Protein AF-0000000074579787 (afdb_homodimer)

Organism: Dichelobacter nodosus (strain VCS1703A) (NCBI:txid246195)

InterPro domains:
  IPR011697 Peptidase C26 [PF07722] (4-218)
  IPR029062 Class I glutamine amidotransferase-like [G3DSA:3.40.50.880] (1-241)
  IPR029062 Class I glutamine amidotransferase-like [SSF52317] (3-239)
  IPR044668 Peptidase C26, gamma-glutamyl-gamma-aminobutyrate hydrolase PuuD-like [PTHR43235] (3-220)

Structure (mmCIF, N/CA/C/O backbone):
data_AF-0000000074579787-model_v1
#
loop_
_entity.id
_entity.type
_entity.pdbx_description
1 polymer 'Glutamine amidotransferase'
#
loop_
_atom_site.group_PDB
_atom_site.id
_atom_site.type_symbol
_atom_site.label_atom_id
_atom_site.label_alt_id
_atom_site.label_comp_id
_atom_site.label_asym_id
_atom_site.label_entity_id
_atom_site.label_seq_id
_atom_site.pdbx_PDB_ins_code
_atom_site.Cartn_x
_atom_site.Cartn_y
_atom_site.Cartn_z
_atom_site.occupancy
_atom_site.B_iso_or_equiv
_atom_site.auth_seq_id
_atom_site.auth_comp_id
_atom_site.auth_asym_id
_atom_site.auth_atom_id
_atom_site.pdbx_PDB_model_num
ATOM 1 N N . MET A 1 1 ? 22.797 -11.172 8.07 1 62.69 1 MET A N 1
ATOM 2 C CA . MET A 1 1 ? 22.406 -11.094 6.664 1 62.69 1 MET A CA 1
ATOM 3 C C . MET A 1 1 ? 21.219 -10.148 6.488 1 62.69 1 MET A C 1
ATOM 5 O O . MET A 1 1 ? 20.391 -10.016 7.391 1 62.69 1 MET A O 1
ATOM 9 N N . THR A 1 2 ? 21.156 -9.242 5.43 1 85.19 2 THR A N 1
ATOM 10 C CA . THR A 1 2 ? 20.109 -8.25 5.223 1 85.19 2 THR A CA 1
ATOM 11 C C . THR A 1 2 ? 18.797 -8.922 4.805 1 85.19 2 THR A C 1
ATOM 13 O O . THR A 1 2 ? 18.812 -9.969 4.148 1 85.19 2 THR A O 1
ATOM 16 N N . GLN A 1 3 ? 17.703 -8.586 5.414 1 94.12 3 GLN A N 1
ATOM 17 C CA . GLN A 1 3 ? 16.406 -9.094 4.988 1 94.12 3 GLN A CA 1
ATOM 18 C C . GLN A 1 3 ? 16.047 -8.594 3.59 1 94.12 3 GLN A C 1
ATOM 20 O O . GLN A 1 3 ? 16.234 -7.418 3.281 1 94.12 3 GLN A O 1
ATOM 25 N N . PRO A 1 4 ? 15.656 -9.547 2.721 1 97.62 4 PRO A N 1
ATOM 26 C CA . PRO A 1 4 ? 15.344 -9.156 1.344 1 97.62 4 PRO A CA 1
ATOM 27 C C . PRO A 1 4 ? 14.164 -8.188 1.258 1 97.62 4 PRO A C 1
ATOM 29 O O . PRO A 1 4 ? 13.188 -8.344 1.991 1 97.62 4 PRO A O 1
ATOM 32 N N . LEU A 1 5 ? 14.289 -7.203 0.453 1 98.38 5 LEU A N 1
ATOM 33 C CA . LEU A 1 5 ? 13.227 -6.238 0.18 1 98.38 5 LEU A CA 1
ATOM 34 C C . LEU A 1 5 ? 12.297 -6.746 -0.92 1 98.38 5 LEU A C 1
ATOM 36 O O . LEU A 1 5 ? 12.727 -6.918 -2.064 1 98.38 5 LEU A O 1
ATOM 40 N N . ILE A 1 6 ? 11.031 -6.984 -0.596 1 98.81 6 ILE A N 1
ATOM 41 C CA . ILE A 1 6 ? 10.086 -7.57 -1.539 1 98.81 6 ILE A CA 1
ATOM 42 C C . ILE A 1 6 ? 9.031 -6.535 -1.917 1 98.81 6 ILE A C 1
ATOM 44 O O . ILE A 1 6 ? 8.32 -6.016 -1.051 1 98.81 6 ILE A O 1
ATOM 48 N N . GLY A 1 7 ? 8.922 -6.18 -3.197 1 98.94 7 GLY A N 1
ATOM 49 C CA . GLY A 1 7 ? 7.84 -5.348 -3.693 1 98.94 7 GLY A CA 1
ATOM 50 C C . GLY A 1 7 ? 6.555 -6.121 -3.934 1 98.94 7 GLY A C 1
ATOM 51 O O . GLY A 1 7 ? 6.555 -7.121 -4.652 1 98.94 7 GLY A O 1
ATOM 52 N N . ILE A 1 8 ? 5.496 -5.73 -3.293 1 98.94 8 ILE A N 1
ATOM 53 C CA . ILE A 1 8 ? 4.18 -6.336 -3.449 1 98.94 8 ILE A CA 1
ATOM 54 C C . ILE A 1 8 ? 3.262 -5.383 -4.215 1 98.94 8 ILE A C 1
ATOM 56 O O . ILE A 1 8 ? 3.047 -4.246 -3.791 1 98.94 8 ILE A O 1
ATOM 60 N N . ILE A 1 9 ? 2.693 -5.82 -5.297 1 98.94 9 ILE A N 1
ATOM 61 C CA . ILE A 1 9 ? 1.867 -4.961 -6.137 1 98.94 9 ILE A CA 1
ATOM 62 C C . ILE A 1 9 ? 0.538 -4.68 -5.438 1 98.94 9 ILE A C 1
ATOM 64 O O . ILE A 1 9 ? -0.028 -5.562 -4.789 1 98.94 9 ILE A O 1
ATOM 68 N N . CYS A 1 10 ? 0.01 -3.455 -5.617 1 98.81 10 CYS A N 1
ATOM 69 C CA . CYS A 1 10 ? -1.278 -3.064 -5.059 1 98.81 10 CYS A CA 1
ATOM 70 C C . CYS A 1 10 ? -2.393 -3.234 -6.082 1 98.81 10 CYS A C 1
ATOM 72 O O . CYS A 1 10 ? -2.137 -3.25 -7.289 1 98.81 10 CYS A O 1
ATOM 74 N N . CYS A 1 11 ? -3.576 -3.377 -5.551 1 98.25 11 CYS A N 1
ATOM 75 C CA . CYS A 1 11 ? -4.797 -3.221 -6.336 1 98.25 11 CYS A CA 1
ATOM 76 C C . CYS A 1 11 ? -5.43 -1.854 -6.094 1 98.25 11 CYS A C 1
ATOM 78 O O . CYS A 1 11 ? -5.25 -1.264 -5.027 1 98.25 11 CYS A O 1
ATOM 80 N N . HIS A 1 12 ? -6.066 -1.39 -7.102 1 98.06 12 HIS A N 1
ATOM 81 C CA . HIS A 1 12 ? -6.852 -0.172 -6.957 1 98.06 12 HIS A CA 1
ATOM 82 C C . HIS A 1 12 ? -8.312 -0.493 -6.645 1 98.06 12 HIS A C 1
ATOM 84 O O . HIS A 1 12 ? -8.945 -1.263 -7.367 1 98.06 12 HIS A O 1
ATOM 90 N N . LYS A 1 13 ? -8.805 0.043 -5.559 1 96.5 13 LYS A N 1
ATOM 91 C CA . LYS A 1 13 ? -10.195 -0.152 -5.152 1 96.5 13 LYS A CA 1
ATOM 92 C C . LYS A 1 13 ? -10.836 1.166 -4.727 1 96.5 13 LYS A C 1
ATOM 94 O O . LYS A 1 13 ? -10.141 2.176 -4.578 1 96.5 13 LYS A O 1
ATOM 99 N N . THR A 1 14 ? -12.102 1.177 -4.707 1 93.75 14 THR A N 1
ATOM 100 C CA . THR A 1 14 ? -12.844 2.27 -4.09 1 93.75 14 THR A CA 1
ATOM 101 C C . THR A 1 14 ? -13.32 1.883 -2.691 1 93.75 14 THR A C 1
ATOM 103 O O . THR A 1 14 ? -13.906 0.817 -2.502 1 93.75 14 THR A O 1
ATOM 106 N N . LEU A 1 15 ? -12.977 2.682 -1.745 1 90.62 15 LEU A N 1
ATOM 107 C CA . LEU A 1 15 ? -13.414 2.52 -0.363 1 90.62 15 LEU A CA 1
ATOM 108 C C . LEU A 1 15 ? -14.039 3.809 0.166 1 90.62 15 LEU A C 1
ATOM 110 O O . LEU A 1 15 ? -13.359 4.836 0.261 1 90.62 15 LEU A O 1
ATOM 114 N N . ALA A 1 16 ? -15.305 3.838 0.623 1 86.56 16 ALA A N 1
ATOM 115 C CA . ALA A 1 16 ? -16.031 4.992 1.148 1 86.56 16 ALA A CA 1
ATOM 116 C C . ALA A 1 16 ? -15.859 6.207 0.243 1 86.56 16 ALA A C 1
ATOM 118 O O . ALA A 1 16 ? -15.516 7.297 0.712 1 86.56 16 ALA A O 1
ATOM 119 N N . ASN A 1 17 ? -15.852 6.055 -1.062 1 88.44 17 ASN A N 1
ATOM 120 C CA . ASN A 1 17 ? -15.805 7.102 -2.08 1 88.44 17 ASN A CA 1
ATOM 121 C C . ASN A 1 17 ? -14.375 7.531 -2.375 1 88.44 17 ASN A C 1
ATOM 123 O O . ASN A 1 17 ? -14.148 8.477 -3.139 1 88.44 17 ASN A O 1
ATOM 127 N N . TYR A 1 18 ? -13.43 6.879 -1.714 1 93.19 18 TYR A N 1
ATOM 128 C CA . TYR A 1 18 ? -12.023 7.176 -1.965 1 93.19 18 TYR A CA 1
ATOM 129 C C . TYR A 1 18 ? -11.391 6.109 -2.852 1 93.19 18 TYR A C 1
ATOM 131 O O . TYR A 1 18 ? -11.641 4.914 -2.672 1 93.19 18 TYR A O 1
ATOM 139 N N . GLY A 1 19 ? -10.695 6.566 -3.895 1 96.75 19 GLY A N 1
ATOM 140 C CA . GLY A 1 19 ? -9.766 5.641 -4.527 1 96.75 19 GLY A CA 1
ATOM 141 C C . GLY A 1 19 ? -8.602 5.262 -3.639 1 96.75 19 GLY A C 1
ATOM 142 O O . GLY A 1 19 ? -8.023 6.117 -2.967 1 96.75 19 GLY A O 1
ATOM 143 N N . ILE A 1 20 ? -8.297 3.934 -3.555 1 98.19 20 ILE A N 1
ATOM 144 C CA . ILE A 1 20 ? -7.211 3.482 -2.691 1 98.19 20 ILE A CA 1
ATOM 145 C C . ILE A 1 20 ? -6.32 2.504 -3.451 1 98.19 20 ILE A C 1
ATOM 147 O O . ILE A 1 20 ? -6.742 1.915 -4.449 1 98.19 20 ILE A O 1
ATOM 151 N N . GLN A 1 21 ? -5.105 2.465 -3.053 1 98.81 21 GLN A N 1
ATOM 152 C CA . GLN A 1 21 ? -4.188 1.371 -3.359 1 98.81 21 GLN A CA 1
ATOM 153 C C . GLN A 1 21 ? -4.047 0.426 -2.17 1 98.81 21 GLN A C 1
ATOM 155 O O . GLN A 1 21 ? -3.807 0.868 -1.043 1 98.81 21 GLN A O 1
ATOM 160 N N . GLU A 1 22 ? -4.219 -0.93 -2.438 1 98.62 22 GLU A N 1
ATOM 161 C CA . GLU A 1 22 ? -4.238 -1.807 -1.271 1 98.62 22 GLU A CA 1
ATOM 162 C C . GLU A 1 22 ? -3.678 -3.186 -1.605 1 98.62 22 GLU A C 1
ATOM 164 O O . GLU A 1 22 ? -3.584 -3.555 -2.777 1 98.62 22 GLU A O 1
ATOM 169 N N . ALA A 1 23 ? -3.211 -3.869 -0.619 1 98.75 23 ALA A N 1
ATOM 170 C CA . ALA A 1 23 ? -2.902 -5.297 -0.636 1 98.75 23 ALA A CA 1
ATOM 171 C C . ALA A 1 23 ? -3.467 -5.996 0.597 1 98.75 23 ALA A C 1
ATOM 173 O O . ALA A 1 23 ? -3.49 -5.418 1.688 1 98.75 23 ALA A O 1
ATOM 174 N N . HIS A 1 24 ? -3.906 -7.254 0.415 1 98.12 24 HIS A N 1
ATOM 175 C CA . HIS A 1 24 ? -4.441 -8.023 1.534 1 98.12 24 HIS A CA 1
ATOM 176 C C . HIS A 1 24 ? -3.344 -8.383 2.529 1 98.12 24 HIS A C 1
ATOM 178 O O . HIS A 1 24 ? -2.215 -8.688 2.133 1 98.12 24 HIS A O 1
ATOM 184 N N . ASP A 1 25 ? -3.723 -8.406 3.812 1 98.12 25 ASP A N 1
ATOM 185 C CA . ASP A 1 25 ? -2.799 -8.766 4.887 1 98.12 25 ASP A CA 1
ATOM 186 C C . ASP A 1 25 ? -2.156 -10.125 4.629 1 98.12 25 ASP A C 1
ATOM 188 O O . ASP A 1 25 ? -0.999 -10.352 4.984 1 98.12 25 ASP A O 1
ATOM 192 N N . SER A 1 26 ? -2.91 -11 4.012 1 97.25 26 SER A N 1
ATOM 193 C CA . SER A 1 26 ? -2.43 -12.367 3.84 1 97.25 26 SER A CA 1
ATOM 194 C C . SER A 1 26 ? -1.156 -12.406 3.002 1 97.25 26 SER A C 1
ATOM 196 O O . SER A 1 26 ? -0.224 -13.148 3.311 1 97.25 26 SER A O 1
ATOM 198 N N . TYR A 1 27 ? -1.044 -11.586 1.958 1 98.44 27 TYR A N 1
ATOM 199 C CA . TYR A 1 27 ? 0.155 -11.523 1.13 1 98.44 27 TYR A CA 1
ATOM 200 C C . TYR A 1 27 ? 1.331 -10.953 1.914 1 98.44 27 TYR A C 1
ATOM 202 O O . TYR A 1 27 ? 2.445 -11.477 1.842 1 98.44 27 TYR A O 1
ATOM 210 N N . ILE A 1 28 ? 1.053 -9.875 2.611 1 98.75 28 ILE A N 1
ATOM 211 C CA . ILE A 1 28 ? 2.088 -9.164 3.348 1 98.75 28 ILE A CA 1
ATOM 212 C C . ILE A 1 28 ? 2.623 -10.047 4.473 1 98.75 28 ILE A C 1
ATOM 214 O O . ILE A 1 28 ? 3.836 -10.156 4.664 1 98.75 28 ILE A O 1
ATOM 218 N N . ASN A 1 29 ? 1.71 -10.703 5.18 1 97.94 29 ASN A N 1
ATOM 219 C CA . ASN A 1 29 ? 2.096 -11.609 6.254 1 97.94 29 ASN A CA 1
ATOM 220 C C . ASN A 1 29 ? 2.975 -12.75 5.738 1 97.94 29 ASN A C 1
ATOM 222 O O . ASN A 1 29 ? 3.941 -13.141 6.395 1 97.94 29 ASN A O 1
ATOM 226 N N . ALA A 1 30 ? 2.609 -13.297 4.602 1 98 30 ALA A N 1
ATOM 227 C CA . ALA A 1 30 ? 3.375 -14.398 4.031 1 98 30 ALA A CA 1
ATOM 228 C C . ALA A 1 30 ? 4.82 -13.984 3.771 1 98 30 ALA A C 1
ATOM 230 O O . ALA A 1 30 ? 5.75 -14.766 4.012 1 98 30 ALA A O 1
ATOM 231 N N . ILE A 1 31 ? 5.066 -12.734 3.297 1 98.19 31 ILE A N 1
ATOM 232 C CA . ILE A 1 31 ? 6.406 -12.234 3.002 1 98.19 31 ILE A CA 1
ATOM 233 C C . ILE A 1 31 ? 7.184 -12.047 4.301 1 98.19 31 ILE A C 1
ATOM 235 O O . ILE A 1 31 ? 8.352 -12.438 4.398 1 98.19 31 ILE A O 1
ATOM 239 N N . VAL A 1 32 ? 6.492 -11.469 5.293 1 97.56 32 VAL A N 1
ATOM 240 C CA . VAL A 1 32 ? 7.145 -11.227 6.578 1 97.56 32 VAL A CA 1
ATOM 241 C C . VAL A 1 32 ? 7.516 -12.555 7.23 1 97.56 32 VAL A C 1
ATOM 243 O O . VAL A 1 32 ? 8.625 -12.711 7.746 1 97.56 32 VAL A O 1
ATOM 246 N N . GLU A 1 33 ? 6.602 -13.492 7.176 1 95.31 33 GLU A N 1
ATOM 247 C CA . GLU A 1 33 ? 6.828 -14.805 7.762 1 95.31 33 GLU A CA 1
ATOM 248 C C . GLU A 1 33 ? 7.996 -15.516 7.082 1 95.31 33 GLU A C 1
ATOM 250 O O . GLU A 1 33 ? 8.734 -16.266 7.727 1 95.31 33 GLU A O 1
ATOM 255 N N . ALA A 1 34 ? 8.18 -15.273 5.809 1 95.69 34 ALA A N 1
ATOM 256 C CA . ALA A 1 34 ? 9.266 -15.898 5.051 1 95.69 34 ALA A CA 1
ATOM 257 C C . ALA A 1 34 ? 10.586 -15.164 5.262 1 95.69 34 ALA A C 1
ATOM 259 O O . ALA A 1 34 ? 11.625 -15.594 4.762 1 95.69 34 ALA A O 1
ATOM 260 N N . GLY A 1 35 ? 10.555 -14.039 5.957 1 95.69 35 GLY A N 1
ATOM 261 C CA . GLY A 1 35 ? 11.773 -13.344 6.336 1 95.69 35 GLY A CA 1
ATOM 262 C C . GLY A 1 35 ? 12.062 -12.133 5.469 1 95.69 35 GLY A C 1
ATOM 263 O O . GLY A 1 35 ? 13.195 -11.641 5.445 1 95.69 35 GLY A O 1
ATOM 264 N N . GLY A 1 36 ? 11.07 -11.672 4.727 1 97.88 36 GLY A N 1
ATOM 265 C CA . GLY A 1 36 ? 11.281 -10.523 3.857 1 97.88 36 GLY A CA 1
ATOM 266 C C . GLY A 1 36 ? 10.758 -9.227 4.445 1 97.88 36 GLY A C 1
ATOM 267 O O . GLY A 1 36 ? 9.984 -9.242 5.41 1 97.88 36 GLY A O 1
ATOM 268 N N . ILE A 1 37 ? 11.234 -8.094 3.959 1 98.62 37 ILE A N 1
ATOM 269 C CA . ILE A 1 37 ? 10.703 -6.758 4.23 1 98.62 37 ILE A CA 1
ATOM 270 C C . ILE A 1 37 ? 9.734 -6.352 3.121 1 98.62 37 ILE A C 1
ATOM 272 O O . ILE A 1 37 ? 10.141 -6.164 1.972 1 98.62 37 ILE A O 1
ATOM 276 N N . PRO A 1 38 ? 8.461 -6.219 3.488 1 98.81 38 PRO A N 1
ATOM 277 C CA . PRO A 1 38 ? 7.48 -5.906 2.449 1 98.81 38 PRO A CA 1
ATOM 278 C C . PRO A 1 38 ? 7.332 -4.406 2.209 1 98.81 38 PRO A C 1
ATOM 280 O O . PRO A 1 38 ? 7.305 -3.625 3.162 1 98.81 38 PRO A O 1
ATOM 283 N N . ILE A 1 39 ? 7.277 -4.004 0.961 1 98.88 39 ILE A N 1
ATOM 284 C CA . ILE A 1 39 ? 6.773 -2.689 0.569 1 98.88 39 ILE A CA 1
ATOM 285 C C . ILE A 1 39 ? 5.688 -2.85 -0.494 1 98.88 39 ILE A C 1
ATOM 287 O O . ILE A 1 39 ? 5.715 -3.803 -1.276 1 98.88 39 ILE A O 1
ATOM 291 N N . LEU A 1 40 ? 4.738 -1.983 -0.454 1 98.94 40 LEU A N 1
ATOM 292 C CA . LEU A 1 40 ? 3.645 -2.059 -1.415 1 98.94 40 LEU A CA 1
ATOM 293 C C . LEU A 1 40 ? 3.867 -1.089 -2.57 1 98.94 40 LEU A C 1
ATOM 295 O O . LEU A 1 40 ? 4.305 0.045 -2.359 1 98.94 40 LEU A O 1
ATOM 299 N N . LEU A 1 41 ? 3.607 -1.529 -3.77 1 98.94 41 LEU A N 1
ATOM 300 C CA . LEU A 1 41 ? 3.857 -0.783 -5 1 98.94 41 LEU A CA 1
ATOM 301 C C . LEU A 1 41 ? 2.547 -0.304 -5.617 1 98.94 41 LEU A C 1
ATOM 303 O O . LEU A 1 41 ? 1.801 -1.098 -6.191 1 98.94 41 LEU A O 1
ATOM 307 N N . PRO A 1 42 ? 2.311 1.016 -5.559 1 98.94 42 PRO A N 1
ATOM 308 C CA . PRO A 1 42 ? 1.066 1.544 -6.121 1 98.94 42 PRO A CA 1
ATOM 309 C C . PRO A 1 42 ? 1.156 1.779 -7.629 1 98.94 42 PRO A C 1
ATOM 311 O O . PRO A 1 42 ? 2.252 1.959 -8.164 1 98.94 42 PRO A O 1
ATOM 314 N N . GLN A 1 43 ? -0.008 1.786 -8.25 1 98.69 43 GLN A N 1
ATOM 315 C CA . GLN A 1 43 ? -0.035 1.918 -9.703 1 98.69 43 GLN A CA 1
ATOM 316 C C . GLN A 1 43 ? 0.491 3.281 -10.141 1 98.69 43 GLN A C 1
ATOM 318 O O . GLN A 1 43 ? 0.862 3.467 -11.305 1 98.69 43 GLN A O 1
ATOM 323 N N . GLN A 1 44 ? 0.596 4.242 -9.266 1 98.62 44 GLN A N 1
ATOM 324 C CA . GLN A 1 44 ? 1.079 5.578 -9.594 1 98.62 44 GLN A CA 1
ATOM 325 C C . GLN A 1 44 ? 2.545 5.547 -10.016 1 98.62 44 GLN A C 1
ATOM 327 O O . GLN A 1 44 ? 3.043 6.496 -10.625 1 98.62 44 GLN A O 1
ATOM 332 N N . LEU A 1 45 ? 3.205 4.438 -9.695 1 98.62 45 LEU A N 1
ATOM 333 C CA . LEU A 1 45 ? 4.57 4.246 -10.18 1 98.62 45 LEU A CA 1
ATOM 334 C C . LEU A 1 45 ? 4.625 4.316 -11.703 1 98.62 45 LEU A C 1
ATOM 336 O O . LEU A 1 45 ? 5.668 4.633 -12.273 1 98.62 45 LEU A O 1
ATOM 340 N N . ASN A 1 46 ? 3.459 4.02 -12.367 1 98.31 46 ASN A N 1
ATOM 341 C CA . ASN A 1 46 ? 3.391 4.098 -13.82 1 98.31 46 ASN A CA 1
ATOM 342 C C . ASN A 1 46 ? 3.74 5.496 -14.32 1 98.31 46 ASN A C 1
ATOM 344 O O . ASN A 1 46 ? 4.156 5.66 -15.469 1 98.31 46 ASN A O 1
ATOM 348 N N . HIS A 1 47 ? 3.631 6.48 -13.438 1 97.31 47 HIS A N 1
ATOM 349 C CA . HIS A 1 47 ? 3.816 7.871 -13.836 1 97.31 47 HIS A CA 1
ATOM 350 C C . HIS A 1 47 ? 5.168 8.406 -13.375 1 97.31 47 HIS A C 1
ATOM 352 O O . HIS A 1 47 ? 5.457 9.594 -13.523 1 97.31 47 HIS A O 1
ATOM 358 N N . CYS A 1 48 ? 5.961 7.543 -12.789 1 96.44 48 CYS A N 1
ATOM 359 C CA . CYS A 1 48 ? 7.289 7.934 -12.328 1 96.44 48 CYS A CA 1
ATOM 360 C C . CYS A 1 48 ? 8.344 7.656 -13.398 1 96.44 48 CYS A C 1
ATOM 362 O O . CYS A 1 48 ? 8.547 6.504 -13.789 1 96.44 48 CYS A O 1
ATOM 364 N N . ALA A 1 49 ? 9.07 8.672 -13.758 1 92.69 49 ALA A N 1
ATOM 365 C CA . ALA A 1 49 ? 10.031 8.57 -14.859 1 92.69 49 ALA A CA 1
ATOM 366 C C . ALA A 1 49 ? 11.188 7.648 -14.484 1 92.69 49 ALA A C 1
ATOM 368 O O . ALA A 1 49 ? 11.727 6.945 -15.344 1 92.69 49 ALA A O 1
ATOM 369 N N . GLN A 1 50 ? 11.516 7.598 -13.234 1 94.81 50 GLN A N 1
ATOM 370 C CA . GLN A 1 50 ? 12.672 6.82 -12.805 1 94.81 50 GLN A CA 1
ATOM 371 C C . GLN A 1 50 ? 12.258 5.691 -11.867 1 94.81 50 GLN A C 1
ATOM 373 O O . GLN A 1 50 ? 12.961 5.398 -10.898 1 94.81 50 GLN A O 1
ATOM 378 N N . ARG A 1 51 ? 11.125 5.109 -12.156 1 92.94 51 ARG A N 1
ATOM 379 C CA . ARG A 1 51 ? 10.617 4.039 -11.305 1 92.94 51 ARG A CA 1
ATOM 380 C C . ARG A 1 51 ? 11.609 2.889 -11.211 1 92.94 51 ARG A C 1
ATOM 382 O O . ARG A 1 51 ? 11.68 2.199 -10.195 1 92.94 51 ARG A O 1
ATOM 389 N N . ASP A 1 52 ? 12.445 2.723 -12.234 1 95.25 52 ASP A N 1
ATOM 390 C CA . ASP A 1 52 ? 13.383 1.604 -12.273 1 95.25 52 ASP A CA 1
ATOM 391 C C . ASP A 1 52 ? 14.414 1.711 -11.156 1 95.25 52 ASP A C 1
ATOM 393 O O . ASP A 1 52 ? 15.008 0.708 -10.75 1 95.25 52 ASP A O 1
ATOM 397 N N . GLN A 1 53 ? 14.609 2.932 -10.672 1 95.94 53 GLN A N 1
ATOM 398 C CA . GLN A 1 53 ? 15.477 3.1 -9.516 1 95.94 53 GLN A CA 1
ATOM 399 C C . GLN A 1 53 ? 14.969 2.289 -8.328 1 95.94 53 GLN A C 1
ATOM 401 O O . GLN A 1 53 ? 15.758 1.706 -7.582 1 95.94 53 GLN A O 1
ATOM 406 N N . LEU A 1 54 ? 13.664 2.307 -8.227 1 97.81 54 LEU A N 1
ATOM 407 C CA . LEU A 1 54 ? 13.055 1.514 -7.168 1 97.81 54 LEU A CA 1
ATOM 408 C C . LEU A 1 54 ? 13.172 0.023 -7.469 1 97.81 54 LEU A C 1
ATOM 410 O O . LEU A 1 54 ? 13.508 -0.767 -6.582 1 97.81 54 LEU A O 1
ATOM 414 N N . PHE A 1 55 ? 12.938 -0.366 -8.727 1 98.12 55 PHE A N 1
ATOM 415 C CA . PHE A 1 55 ? 12.977 -1.773 -9.102 1 98.12 55 PHE A CA 1
ATOM 416 C C . PHE A 1 55 ? 14.367 -2.359 -8.852 1 98.12 55 PHE A C 1
ATOM 418 O O . PHE A 1 55 ? 14.492 -3.516 -8.445 1 98.12 55 PHE A O 1
ATOM 425 N N . ALA A 1 56 ? 15.352 -1.564 -9.031 1 97.69 56 ALA A N 1
ATOM 426 C CA . ALA A 1 56 ? 16.734 -1.997 -8.875 1 97.69 56 ALA A CA 1
ATOM 427 C C . ALA A 1 56 ? 17.062 -2.285 -7.41 1 97.69 56 ALA A C 1
ATOM 429 O O . ALA A 1 56 ? 18.031 -2.975 -7.105 1 97.69 56 ALA A O 1
ATOM 430 N N . GLN A 1 57 ? 16.25 -1.774 -6.543 1 97.25 57 GLN A N 1
ATOM 431 C CA . GLN A 1 57 ? 16.484 -1.964 -5.117 1 97.25 57 GLN A CA 1
ATOM 432 C C . GLN A 1 57 ? 15.773 -3.209 -4.602 1 97.25 57 GLN A C 1
ATOM 434 O O . GLN A 1 57 ? 16.047 -3.684 -3.5 1 97.25 57 GLN A O 1
ATOM 439 N N . LEU A 1 58 ? 14.883 -3.736 -5.344 1 98.25 58 LEU A N 1
ATOM 440 C CA . LEU A 1 58 ? 14.094 -4.883 -4.906 1 98.25 58 LEU A CA 1
ATOM 441 C C . LEU A 1 58 ? 14.898 -6.172 -5.027 1 98.25 58 LEU A C 1
ATOM 443 O O . LEU A 1 58 ? 15.664 -6.348 -5.977 1 98.25 58 LEU A O 1
ATOM 447 N N . ASP A 1 59 ? 14.664 -7.047 -4.082 1 98.56 59 ASP A N 1
ATOM 448 C CA . ASP A 1 59 ? 15.266 -8.375 -4.141 1 98.56 59 ASP A CA 1
ATOM 449 C C . ASP A 1 59 ? 14.297 -9.391 -4.75 1 98.56 59 ASP A C 1
ATOM 451 O O . ASP A 1 59 ? 14.711 -10.461 -5.199 1 98.56 59 ASP A O 1
ATOM 455 N N . GLY A 1 60 ? 13.047 -9.102 -4.773 1 98.81 60 GLY A N 1
ATOM 456 C CA . GLY A 1 60 ? 11.992 -9.922 -5.336 1 98.81 60 GLY A CA 1
ATOM 457 C C . GLY A 1 60 ? 10.68 -9.18 -5.504 1 98.81 60 GLY A C 1
ATOM 458 O O . GLY A 1 60 ? 10.508 -8.086 -4.973 1 98.81 60 GLY A O 1
ATOM 459 N N . ILE A 1 61 ? 9.773 -9.766 -6.266 1 98.94 61 ILE A N 1
ATOM 460 C CA . ILE A 1 61 ? 8.484 -9.164 -6.551 1 98.94 61 ILE A CA 1
ATOM 461 C C . ILE A 1 61 ? 7.367 -10.18 -6.297 1 98.94 61 ILE A C 1
ATOM 463 O O . ILE A 1 61 ? 7.508 -11.359 -6.629 1 98.94 61 ILE A O 1
ATOM 467 N N . LEU A 1 62 ? 6.359 -9.742 -5.68 1 98.94 62 LEU A N 1
ATOM 468 C CA . LEU A 1 62 ? 5.145 -10.539 -5.535 1 98.94 62 LEU A CA 1
ATOM 469 C C . LEU A 1 62 ? 3.975 -9.883 -6.262 1 98.94 62 LEU A C 1
ATOM 471 O O . LEU A 1 62 ? 3.582 -8.758 -5.93 1 98.94 62 LEU A O 1
ATOM 475 N N . LEU A 1 63 ? 3.447 -10.516 -7.301 1 98.94 63 LEU A N 1
ATOM 476 C CA . LEU A 1 63 ? 2.174 -10.133 -7.902 1 98.94 63 LEU A CA 1
ATOM 477 C C . LEU A 1 63 ? 1.015 -10.852 -7.219 1 98.94 63 LEU A C 1
ATOM 479 O O . LEU A 1 63 ? 0.92 -12.078 -7.273 1 98.94 63 LEU A O 1
ATOM 483 N N . THR A 1 64 ? 0.147 -10.117 -6.637 1 98.81 64 THR A N 1
ATOM 484 C CA . THR A 1 64 ? -0.93 -10.68 -5.828 1 98.81 64 THR A CA 1
ATOM 485 C C . THR A 1 64 ? -2.086 -11.133 -6.715 1 98.81 64 THR A C 1
ATOM 487 O O . THR A 1 64 ? -2.127 -10.812 -7.906 1 98.81 64 THR A O 1
ATOM 490 N N . GLY A 1 65 ? -2.986 -11.891 -6.066 1 97.94 65 GLY A N 1
ATOM 491 C CA . GLY A 1 65 ? -4.305 -12.039 -6.66 1 97.94 65 GLY A CA 1
ATOM 492 C C . GLY A 1 65 ? -5.141 -10.773 -6.586 1 97.94 65 GLY A C 1
ATOM 493 O O . GLY A 1 65 ? -4.688 -9.75 -6.07 1 97.94 65 GLY A O 1
ATOM 494 N N . SER A 1 66 ? -6.262 -10.836 -7.18 1 96.38 66 SER A N 1
ATOM 495 C CA . SER A 1 66 ? -7.168 -9.695 -7.172 1 96.38 66 SER A CA 1
ATOM 496 C C . SER A 1 66 ? -8.586 -10.109 -7.566 1 96.38 66 SER A C 1
ATOM 498 O O . SER A 1 66 ? -8.773 -11.117 -8.242 1 96.38 66 SER A O 1
ATOM 500 N N . ALA A 1 67 ? -9.508 -9.32 -7.074 1 92.5 67 ALA A N 1
ATOM 501 C CA . ALA A 1 67 ? -10.875 -9.484 -7.543 1 92.5 67 ALA A CA 1
ATOM 502 C C . ALA A 1 67 ? -11.039 -8.945 -8.961 1 92.5 67 ALA A C 1
ATOM 504 O O . ALA A 1 67 ? -11.961 -9.344 -9.68 1 92.5 67 ALA A O 1
ATOM 505 N N . SER A 1 68 ? -10.164 -8.039 -9.336 1 95.25 68 SER A N 1
ATOM 506 C CA . SER A 1 68 ? -10.188 -7.555 -10.711 1 95.25 68 SER A CA 1
ATOM 507 C C . SER A 1 68 ? -9.57 -8.57 -11.664 1 95.25 68 SER A C 1
ATOM 509 O O . SER A 1 68 ? -8.883 -9.5 -11.227 1 95.25 68 SER A O 1
ATOM 511 N N . ASN A 1 69 ? -9.867 -8.398 -12.914 1 96.31 69 ASN A N 1
ATOM 512 C CA . ASN A 1 69 ? -9.352 -9.289 -13.945 1 96.31 69 ASN A CA 1
ATOM 513 C C . ASN A 1 69 ? -8.445 -8.547 -14.93 1 96.31 69 ASN A C 1
ATOM 515 O O . ASN A 1 69 ? -8.531 -7.328 -15.055 1 96.31 69 ASN A O 1
ATOM 519 N N . VAL A 1 70 ? -7.57 -9.312 -15.57 1 97.56 70 VAL A N 1
ATOM 520 C CA . VAL A 1 70 ? -6.746 -8.758 -16.641 1 97.56 70 VAL A CA 1
ATOM 521 C C . VAL A 1 70 ? -7.633 -8.289 -17.781 1 97.56 70 VAL A C 1
ATOM 523 O O . VAL A 1 70 ? -8.547 -9.008 -18.203 1 97.56 70 VAL A O 1
ATOM 526 N N . SER A 1 71 ? -7.379 -7.066 -18.297 1 96.69 71 SER A N 1
ATOM 527 C CA . SER A 1 71 ? -8.172 -6.535 -19.406 1 96.69 71 SER A CA 1
ATOM 528 C C . SER A 1 71 ? -8.016 -7.391 -20.656 1 96.69 71 SER A C 1
ATOM 530 O O . SER A 1 71 ? -6.895 -7.727 -21.047 1 96.69 71 SER A O 1
ATOM 532 N N . PRO A 1 72 ? -9.133 -7.703 -21.281 1 96.38 72 PRO A N 1
ATOM 533 C CA . PRO A 1 72 ? -9.07 -8.516 -22.5 1 96.38 72 PRO A CA 1
ATOM 534 C C . PRO A 1 72 ? -8.227 -7.867 -23.594 1 96.38 72 PRO A C 1
ATOM 536 O O . PRO A 1 72 ? -7.672 -8.57 -24.453 1 96.38 72 PRO A O 1
ATOM 539 N N . PHE A 1 73 ? -8.086 -6.609 -23.5 1 94.44 73 PHE A N 1
ATOM 540 C CA . PHE A 1 73 ? -7.281 -5.863 -24.453 1 94.44 73 PHE A CA 1
ATOM 541 C C . PHE A 1 73 ? -5.863 -6.426 -24.531 1 94.44 73 PHE A C 1
ATOM 543 O O . PHE A 1 73 ? -5.281 -6.52 -25.609 1 94.44 73 PHE A O 1
ATOM 550 N N . HIS A 1 74 ? -5.34 -6.879 -23.469 1 96.38 74 HIS A N 1
ATOM 551 C CA . HIS A 1 74 ? -3.941 -7.273 -23.359 1 96.38 74 HIS A CA 1
ATOM 552 C C . HIS A 1 74 ? -3.703 -8.641 -24 1 96.38 74 HIS A C 1
ATOM 554 O O . HIS A 1 74 ? -2.557 -9.023 -24.25 1 96.38 74 HIS A O 1
ATOM 560 N N . TYR A 1 75 ? -4.742 -9.359 -24.25 1 96.06 75 TYR A N 1
ATOM 561 C CA . TYR A 1 75 ? -4.562 -10.656 -24.891 1 96.06 75 TYR A CA 1
ATOM 562 C C . TYR A 1 75 ? -5.496 -10.812 -26.094 1 96.06 75 TYR A C 1
ATOM 564 O O . TYR A 1 75 ? -5.945 -11.914 -26.391 1 96.06 75 TYR A O 1
ATOM 572 N N . HIS A 1 76 ? -5.934 -9.625 -26.656 1 95.06 76 HIS A N 1
ATOM 573 C CA . HIS A 1 76 ? -6.621 -9.484 -27.938 1 95.06 76 HIS A CA 1
ATOM 574 C C . HIS A 1 76 ? -7.973 -10.188 -27.906 1 95.06 76 HIS A C 1
ATOM 576 O O . HIS A 1 76 ? -8.336 -10.883 -28.859 1 95.06 76 HIS A O 1
ATOM 582 N N . ALA A 1 77 ? -8.586 -10.109 -26.828 1 93.94 77 ALA A N 1
ATOM 583 C CA . ALA A 1 77 ? -9.945 -10.617 -26.703 1 93.94 77 ALA A CA 1
ATOM 584 C C . ALA A 1 77 ? -10.961 -9.469 -26.719 1 93.94 77 ALA A C 1
ATOM 586 O O . ALA A 1 77 ? -10.586 -8.305 -26.562 1 93.94 77 ALA A O 1
ATOM 587 N N . THR A 1 78 ? -12.242 -9.797 -26.891 1 92.25 78 THR A N 1
ATOM 588 C CA . THR A 1 78 ? -13.211 -8.734 -27.125 1 92.25 78 THR A CA 1
ATOM 589 C C . THR A 1 78 ? -14.312 -8.766 -26.062 1 92.25 78 THR A C 1
ATOM 591 O O . THR A 1 78 ? -15.211 -7.918 -26.062 1 92.25 78 THR A O 1
ATOM 594 N N . HIS A 1 79 ? -14.219 -9.719 -25.188 1 91.94 79 HIS A N 1
ATOM 595 C CA . HIS A 1 79 ? -15.273 -9.797 -24.188 1 91.94 79 HIS A CA 1
ATOM 596 C C . HIS A 1 79 ? -15.203 -8.609 -23.234 1 91.94 79 HIS A C 1
ATOM 598 O O . HIS A 1 79 ? -14.156 -7.965 -23.109 1 91.94 79 HIS A O 1
ATOM 604 N N . ALA A 1 80 ? -16.297 -8.344 -22.609 1 89.69 80 ALA A N 1
ATOM 605 C CA . ALA A 1 80 ? -16.359 -7.273 -21.609 1 89.69 80 ALA A CA 1
ATOM 606 C C . ALA A 1 80 ? -15.828 -7.742 -20.266 1 89.69 80 ALA A C 1
ATOM 608 O O . ALA A 1 80 ? -16.062 -8.883 -19.859 1 89.69 80 ALA A O 1
ATOM 609 N N . GLU A 1 81 ? -15.062 -6.938 -19.594 1 91.19 81 GLU A N 1
ATOM 610 C CA . GLU A 1 81 ? -14.57 -7.191 -18.25 1 91.19 81 GLU A CA 1
ATOM 611 C C . GLU A 1 81 ? -15.016 -6.09 -17.281 1 91.19 81 GLU A C 1
ATOM 613 O O . GLU A 1 81 ? -14.398 -5.031 -17.219 1 91.19 81 GLU A O 1
ATOM 618 N N . PRO A 1 82 ? -16.047 -6.359 -16.516 1 87.31 82 PRO A N 1
ATOM 619 C CA . PRO A 1 82 ? -16.594 -5.324 -15.641 1 87.31 82 PRO A CA 1
ATOM 620 C C . PRO A 1 82 ? -15.648 -4.926 -14.516 1 87.31 82 PRO A C 1
ATOM 622 O O . PRO A 1 82 ? -15.719 -3.807 -14.008 1 87.31 82 PRO A O 1
ATOM 625 N N . HIS A 1 83 ? -14.805 -5.781 -14.094 1 91.12 83 HIS A N 1
ATOM 626 C CA . HIS A 1 83 ? -13.891 -5.5 -12.984 1 91.12 83 HIS A CA 1
ATOM 627 C C . HIS A 1 83 ? -12.445 -5.418 -13.469 1 91.12 83 HIS A C 1
ATOM 629 O O . HIS A 1 83 ? -11.656 -6.328 -13.219 1 91.12 83 HIS A O 1
ATOM 635 N N . SER A 1 84 ? -12.141 -4.336 -14.086 1 93.5 84 SER A N 1
ATOM 636 C CA . SER A 1 84 ? -10.789 -4.137 -14.602 1 93.5 84 SER A CA 1
ATOM 637 C C . SER A 1 84 ? -9.977 -3.221 -13.695 1 93.5 84 SER A C 1
ATOM 639 O O . SER A 1 84 ? -10.539 -2.484 -12.883 1 93.5 84 SER A O 1
ATOM 641 N N . ASP A 1 85 ? -8.773 -3.326 -13.734 1 96.75 85 ASP A N 1
ATOM 642 C CA . ASP A 1 85 ? -7.785 -2.473 -13.078 1 96.75 85 ASP A CA 1
ATOM 643 C C . ASP A 1 85 ? -6.605 -2.195 -14.008 1 96.75 85 ASP A C 1
ATOM 645 O O . ASP A 1 85 ? -5.543 -2.803 -13.867 1 96.75 85 ASP A O 1
ATOM 649 N N . LEU A 1 86 ? -6.816 -1.216 -14.898 1 96.88 86 LEU A N 1
ATOM 650 C CA . LEU A 1 86 ? -5.875 -0.983 -15.992 1 96.88 86 LEU A CA 1
ATOM 651 C C . LEU A 1 86 ? -4.539 -0.48 -15.461 1 96.88 86 LEU A C 1
ATOM 653 O O . LEU A 1 86 ? -3.486 -0.774 -16.031 1 96.88 86 LEU A O 1
ATOM 657 N N . GLY A 1 87 ? -4.578 0.293 -14.367 1 98.06 87 GLY A N 1
ATOM 658 C CA . GLY A 1 87 ? -3.34 0.73 -13.742 1 98.06 87 GLY A CA 1
ATOM 659 C C . GLY A 1 87 ? -2.482 -0.419 -13.242 1 98.06 87 GLY A C 1
ATOM 660 O O . GLY A 1 87 ? -1.265 -0.419 -13.438 1 98.06 87 GLY A O 1
ATOM 661 N N . ARG A 1 88 ? -3.146 -1.386 -12.641 1 98.12 88 ARG A N 1
ATOM 662 C CA . ARG A 1 88 ? -2.434 -2.574 -12.188 1 98.12 88 ARG A CA 1
ATOM 663 C C . ARG A 1 88 ? -1.868 -3.359 -13.367 1 98.12 88 ARG A C 1
ATOM 665 O O . ARG A 1 88 ? -0.746 -3.865 -13.297 1 98.12 88 ARG A O 1
ATOM 672 N N . ASP A 1 89 ? -2.697 -3.475 -14.461 1 98.44 89 ASP A N 1
ATOM 673 C CA . ASP A 1 89 ? -2.189 -4.16 -15.648 1 98.44 89 ASP A CA 1
ATOM 674 C C . ASP A 1 89 ? -0.858 -3.566 -16.094 1 98.44 89 ASP A C 1
ATOM 676 O O . ASP A 1 89 ? 0.117 -4.293 -16.297 1 98.44 89 ASP A O 1
ATOM 680 N N . THR A 1 90 ? -0.834 -2.277 -16.188 1 98.5 90 THR A N 1
ATOM 681 C CA . THR A 1 90 ? 0.346 -1.575 -16.672 1 98.5 90 THR A CA 1
ATOM 682 C C . THR A 1 90 ? 1.539 -1.811 -15.758 1 98.5 90 THR A C 1
ATOM 684 O O . THR A 1 90 ? 2.631 -2.15 -16.219 1 98.5 90 THR A O 1
ATOM 687 N N . LEU A 1 91 ? 1.347 -1.691 -14.5 1 98.75 91 LEU A N 1
ATOM 688 C CA . LEU A 1 91 ? 2.447 -1.843 -13.555 1 98.75 91 LEU A CA 1
ATOM 689 C C . LEU A 1 91 ? 2.941 -3.285 -13.523 1 98.75 91 LEU A C 1
ATOM 691 O O . LEU A 1 91 ? 4.148 -3.531 -13.469 1 98.75 91 LEU A O 1
ATOM 695 N N . SER A 1 92 ? 2.01 -4.254 -13.5 1 98.75 92 SER A N 1
ATOM 696 C CA . SER A 1 92 ? 2.408 -5.656 -13.453 1 98.75 92 SER A CA 1
ATOM 697 C C . SER A 1 92 ? 3.279 -6.023 -14.656 1 98.75 92 SER A C 1
ATOM 699 O O . SER A 1 92 ? 4.254 -6.766 -14.516 1 98.75 92 SER A O 1
ATOM 701 N N . PHE A 1 93 ? 2.928 -5.48 -15.82 1 98.75 93 PHE A N 1
ATOM 702 C CA . PHE A 1 93 ? 3.697 -5.793 -17.016 1 98.75 93 PHE A CA 1
ATOM 703 C C . PHE A 1 93 ? 5.078 -5.145 -16.953 1 98.75 93 PHE A C 1
ATOM 705 O O . PHE A 1 93 ? 6.059 -5.723 -17.422 1 98.75 93 PHE A O 1
ATOM 712 N N . HIS A 1 94 ? 5.188 -3.949 -16.359 1 98.69 94 HIS A N 1
ATOM 713 C CA . HIS A 1 94 ? 6.492 -3.338 -16.156 1 98.69 94 HIS A CA 1
ATOM 714 C C . HIS A 1 94 ? 7.34 -4.164 -15.188 1 98.69 94 HIS A C 1
ATOM 716 O O . HIS A 1 94 ? 8.539 -4.348 -15.406 1 98.69 94 HIS A O 1
ATOM 722 N N . LEU A 1 95 ? 6.707 -4.668 -14.164 1 98.88 95 LEU A N 1
ATOM 723 C CA . LEU A 1 95 ? 7.41 -5.461 -13.164 1 98.88 95 LEU A CA 1
ATOM 724 C C . LEU A 1 95 ? 7.863 -6.797 -13.75 1 98.88 95 LEU A C 1
ATOM 726 O O . LEU A 1 95 ? 8.984 -7.242 -13.492 1 98.88 95 LEU A O 1
ATOM 730 N N . LEU A 1 96 ? 6.977 -7.398 -14.516 1 98.88 96 LEU A N 1
ATOM 731 C CA . LEU A 1 96 ? 7.32 -8.656 -15.172 1 98.88 96 LEU A CA 1
ATOM 732 C C . LEU A 1 96 ? 8.469 -8.461 -16.156 1 98.88 96 LEU A C 1
ATOM 734 O O . LEU A 1 96 ? 9.398 -9.273 -16.203 1 98.88 96 LEU A O 1
ATOM 738 N N . ALA A 1 97 ? 8.383 -7.395 -16.953 1 98.75 97 ALA A N 1
ATOM 739 C CA . ALA A 1 97 ? 9.453 -7.086 -17.891 1 98.75 97 ALA A CA 1
ATOM 740 C C . ALA A 1 97 ? 10.789 -6.898 -17.172 1 98.75 97 ALA A C 1
ATOM 742 O O . ALA A 1 97 ? 11.805 -7.461 -17.578 1 98.75 97 ALA A O 1
ATOM 743 N N . TYR A 1 98 ? 10.766 -6.141 -16.141 1 98.75 98 TYR A N 1
ATOM 744 C CA . TYR A 1 98 ? 11.992 -5.879 -15.398 1 98.75 98 TYR A CA 1
ATOM 745 C C . TYR A 1 98 ? 12.539 -7.16 -14.789 1 98.75 98 TYR A C 1
ATOM 747 O O . TYR A 1 98 ? 13.75 -7.41 -14.844 1 98.75 98 TYR A O 1
ATOM 755 N N . ALA A 1 99 ? 11.641 -7.938 -14.164 1 98.81 99 ALA A N 1
ATOM 756 C CA . ALA A 1 99 ? 12.047 -9.188 -13.539 1 98.81 99 ALA A CA 1
ATOM 757 C C . ALA A 1 99 ? 12.688 -10.133 -14.555 1 98.81 99 ALA A C 1
ATOM 759 O O . ALA A 1 99 ? 13.711 -10.758 -14.273 1 98.81 99 ALA A O 1
ATOM 760 N N . ARG A 1 100 ? 12.055 -10.219 -15.703 1 98.62 100 ARG A N 1
ATOM 761 C CA . ARG A 1 100 ? 12.594 -11.055 -16.781 1 98.62 100 ARG A CA 1
ATOM 762 C C . ARG A 1 100 ? 13.984 -10.586 -17.188 1 98.62 100 ARG A C 1
ATOM 764 O O . ARG A 1 100 ? 14.93 -11.375 -17.203 1 98.62 100 ARG A O 1
ATOM 771 N N . ASP A 1 101 ? 14.109 -9.297 -17.406 1 98.38 101 ASP A N 1
ATOM 772 C CA . ASP A 1 101 ? 15.312 -8.734 -18.016 1 98.38 101 ASP A CA 1
ATOM 773 C C . ASP A 1 101 ? 16.469 -8.711 -17.016 1 98.38 101 ASP A C 1
ATOM 775 O O . ASP A 1 101 ? 17.641 -8.727 -17.422 1 98.38 101 ASP A O 1
ATOM 779 N N . HIS A 1 102 ? 16.219 -8.734 -15.758 1 98.25 102 HIS A N 1
ATOM 780 C CA . HIS A 1 102 ? 17.266 -8.602 -14.75 1 98.25 102 HIS A CA 1
ATOM 781 C C . HIS A 1 102 ? 17.375 -9.859 -13.891 1 98.25 102 HIS A C 1
ATOM 783 O O . HIS A 1 102 ? 18.031 -9.852 -12.859 1 98.25 102 HIS A O 1
ATOM 789 N N . ASP A 1 103 ? 16.641 -10.891 -14.25 1 98.56 103 ASP A N 1
ATOM 790 C CA . ASP A 1 103 ? 16.641 -12.164 -13.547 1 98.56 103 ASP A CA 1
ATOM 791 C C . ASP A 1 103 ? 16.281 -11.984 -12.07 1 98.56 103 ASP A C 1
ATOM 793 O O . ASP A 1 103 ? 16.922 -12.57 -11.195 1 98.56 103 ASP A O 1
ATOM 797 N N . LEU A 1 104 ? 15.344 -11.07 -11.805 1 98.75 104 LEU A N 1
ATOM 798 C CA . LEU A 1 104 ? 14.82 -10.781 -10.477 1 98.75 104 LEU A CA 1
ATOM 799 C C . LEU A 1 104 ? 13.727 -11.773 -10.094 1 98.75 104 LEU A C 1
ATOM 801 O O . LEU A 1 104 ? 12.727 -11.906 -10.797 1 98.75 104 LEU A O 1
ATOM 805 N N . PRO A 1 105 ? 13.867 -12.516 -8.984 1 98.88 105 PRO A N 1
ATOM 806 C CA . PRO A 1 105 ? 12.852 -13.492 -8.602 1 98.88 105 PRO A CA 1
ATOM 807 C C . PRO A 1 105 ? 11.461 -12.875 -8.477 1 98.88 105 PRO A C 1
ATOM 809 O O . PRO A 1 105 ? 11.312 -11.789 -7.91 1 98.88 105 PRO A O 1
ATOM 812 N N . LEU A 1 106 ? 10.461 -13.586 -8.984 1 98.94 106 LEU A N 1
ATOM 813 C CA . LEU A 1 106 ? 9.094 -13.094 -8.992 1 98.94 106 LEU A CA 1
ATOM 814 C C . LEU A 1 106 ? 8.102 -14.227 -8.758 1 98.94 106 LEU A C 1
ATOM 816 O O . LEU A 1 106 ? 8.188 -15.273 -9.398 1 98.94 106 LEU A O 1
ATOM 820 N N . LEU A 1 107 ? 7.27 -14.039 -7.758 1 98.94 107 LEU A N 1
ATOM 821 C CA . LEU A 1 107 ? 6.16 -14.945 -7.48 1 98.94 107 LEU A CA 1
ATOM 822 C C . LEU A 1 107 ? 4.828 -14.297 -7.844 1 98.94 107 LEU A C 1
ATOM 824 O O . LEU A 1 107 ? 4.527 -13.188 -7.398 1 98.94 107 LEU A O 1
ATOM 828 N N . ALA A 1 108 ? 4.074 -14.938 -8.68 1 98.94 108 ALA A N 1
ATOM 829 C CA . ALA A 1 108 ? 2.773 -14.453 -9.133 1 98.94 108 ALA A CA 1
ATOM 830 C C . ALA A 1 108 ? 1.648 -15.367 -8.656 1 98.94 108 ALA A C 1
ATOM 832 O O . ALA A 1 108 ? 1.702 -16.578 -8.852 1 98.94 108 ALA A O 1
ATOM 833 N N . ILE A 1 109 ? 0.646 -14.75 -8.047 1 98.81 109 ILE A N 1
ATOM 834 C CA . ILE A 1 109 ? -0.41 -15.539 -7.422 1 98.81 109 ILE A CA 1
ATOM 835 C C . ILE A 1 109 ? -1.76 -15.172 -8.031 1 98.81 109 ILE A C 1
ATOM 837 O O . ILE A 1 109 ? -2.092 -13.984 -8.156 1 98.81 109 ILE A O 1
ATOM 841 N N . CYS A 1 110 ? -2.559 -16.156 -8.445 1 98.38 110 CYS A N 1
ATOM 842 C CA . CYS A 1 110 ? -3.92 -16.047 -8.953 1 98.38 110 CYS A CA 1
ATOM 843 C C . CYS A 1 110 ? -3.984 -15.07 -10.125 1 98.38 110 CYS A C 1
ATOM 845 O O . CYS A 1 110 ? -3.549 -15.398 -11.234 1 98.38 110 CYS A O 1
ATOM 847 N N . ARG A 1 111 ? -4.398 -13.805 -9.883 1 98.31 111 ARG A N 1
ATOM 848 C CA . ARG A 1 111 ? -4.375 -12.836 -10.977 1 98.31 111 ARG A CA 1
ATOM 849 C C . ARG A 1 111 ? -2.957 -12.633 -11.492 1 98.31 111 ARG A C 1
ATOM 851 O O . ARG A 1 111 ? -2.75 -12.43 -12.695 1 98.31 111 ARG A O 1
ATOM 858 N N . GLY A 1 112 ? -1.958 -12.578 -10.609 1 98.81 112 GLY A N 1
ATOM 859 C CA . GLY A 1 112 ? -0.564 -12.484 -11.008 1 98.81 112 GLY A CA 1
ATOM 860 C C . GLY A 1 112 ? -0.144 -13.578 -11.977 1 98.81 112 GLY A C 1
ATOM 861 O O . GLY A 1 112 ? 0.602 -13.328 -12.922 1 98.81 112 GLY A O 1
ATOM 862 N N . HIS A 1 113 ? -0.604 -14.781 -11.688 1 98.69 113 HIS A N 1
ATOM 863 C CA . HIS A 1 113 ? -0.405 -15.938 -12.555 1 98.69 113 HIS A CA 1
ATOM 864 C C . HIS A 1 113 ? -0.965 -15.68 -13.945 1 98.69 113 HIS A C 1
ATOM 866 O O . HIS A 1 113 ? -0.309 -15.984 -14.945 1 98.69 113 HIS A O 1
ATOM 872 N N . GLN A 1 114 ? -2.135 -15.141 -13.984 1 98.75 114 GLN A N 1
ATOM 873 C CA . GLN A 1 114 ? -2.799 -14.812 -15.242 1 98.75 114 GLN A CA 1
ATOM 874 C C . GLN A 1 114 ? -2.072 -13.68 -15.961 1 98.75 114 GLN A C 1
ATOM 876 O O . GLN A 1 114 ? -1.871 -13.742 -17.172 1 98.75 114 GLN A O 1
ATOM 881 N N . GLU A 1 115 ? -1.64 -12.648 -15.227 1 98.81 115 GLU A N 1
ATOM 882 C CA . GLU A 1 115 ? -0.862 -11.547 -15.789 1 98.81 115 GLU A CA 1
ATOM 883 C C . GLU A 1 115 ? 0.435 -12.047 -16.422 1 98.81 115 GLU A C 1
ATOM 885 O O . GLU A 1 115 ? 0.824 -11.602 -17.5 1 98.81 115 GLU A O 1
ATOM 890 N N . MET A 1 116 ? 1.088 -12.969 -15.727 1 98.88 116 MET A N 1
ATOM 891 C CA . MET A 1 116 ? 2.336 -13.547 -16.219 1 98.88 116 MET A CA 1
ATOM 892 C C . MET A 1 116 ? 2.125 -14.227 -17.562 1 98.88 116 MET A C 1
ATOM 894 O O . MET A 1 116 ? 2.885 -13.992 -18.516 1 98.88 116 MET A O 1
ATOM 898 N N . ASN A 1 117 ? 1.097 -15.039 -17.688 1 98.94 117 ASN A N 1
ATOM 899 C CA . ASN A 1 117 ? 0.805 -15.719 -18.953 1 98.94 117 ASN A CA 1
ATOM 900 C C . ASN A 1 117 ? 0.543 -14.719 -20.078 1 98.94 117 ASN A C 1
ATOM 902 O O . ASN A 1 117 ? 1.086 -14.852 -21.172 1 98.94 117 ASN A O 1
ATOM 906 N N . VAL A 1 118 ? -0.275 -13.742 -19.781 1 98.88 118 VAL A N 1
ATOM 907 C CA . VAL A 1 118 ? -0.638 -12.75 -20.781 1 98.88 118 VAL A CA 1
ATOM 908 C C . VAL A 1 118 ? 0.602 -11.961 -21.203 1 98.88 118 VAL A C 1
ATOM 910 O O . VAL A 1 118 ? 0.798 -11.688 -22.391 1 98.88 118 VAL A O 1
ATOM 913 N N . PHE A 1 119 ? 1.434 -11.57 -20.312 1 98.81 119 PHE A N 1
ATOM 914 C CA . PHE A 1 119 ? 2.652 -10.82 -20.594 1 98.81 119 PHE A CA 1
ATOM 915 C C . PHE A 1 119 ? 3.533 -11.562 -21.594 1 98.81 119 PHE A C 1
ATOM 917 O O . PHE A 1 119 ? 4.137 -10.945 -22.469 1 98.81 119 PHE A O 1
ATOM 924 N N . PHE A 1 120 ? 3.605 -12.867 -21.484 1 98.75 120 PHE A N 1
ATOM 925 C CA . PHE A 1 120 ? 4.48 -13.656 -22.328 1 98.75 120 PHE A CA 1
ATOM 926 C C . PHE A 1 120 ? 3.756 -14.094 -23.609 1 98.75 120 PHE A C 1
ATOM 928 O O . PHE A 1 120 ? 4.281 -14.891 -24.375 1 98.75 120 PHE A O 1
ATOM 935 N N . GLY A 1 121 ? 2.518 -13.625 -23.766 1 98.44 121 GLY A N 1
ATOM 936 C CA . GLY A 1 121 ? 1.863 -13.789 -25.047 1 98.44 121 GLY A CA 1
ATOM 937 C C . GLY A 1 121 ? 0.763 -14.836 -25.031 1 98.44 121 GLY A C 1
ATOM 938 O O . GLY A 1 121 ? 0.239 -15.203 -26.094 1 98.44 121 GLY A O 1
ATOM 939 N N . GLY A 1 122 ? 0.418 -15.391 -23.859 1 98.69 122 GLY A N 1
ATOM 940 C CA . GLY A 1 122 ? -0.704 -16.312 -23.75 1 98.69 122 GLY A CA 1
ATOM 941 C C . GLY A 1 122 ? -2.047 -15.609 -23.688 1 98.69 122 GLY A C 1
ATOM 942 O O . GLY A 1 122 ? -2.113 -14.375 -23.75 1 98.69 122 GLY A O 1
ATOM 943 N N . THR A 1 123 ? -3.09 -16.438 -23.578 1 98.38 123 THR A N 1
ATOM 944 C CA . THR A 1 123 ? -4.434 -15.875 -23.531 1 98.38 123 THR A CA 1
ATOM 945 C C . THR A 1 123 ? -5.203 -16.422 -22.328 1 98.38 123 THR A C 1
ATOM 947 O O . THR A 1 123 ? -4.758 -17.375 -21.672 1 98.38 123 THR A O 1
ATOM 950 N N . LEU A 1 124 ? -6.32 -15.734 -22.031 1 97.88 124 LEU A N 1
ATOM 951 C CA . LEU A 1 124 ? -7.18 -16.141 -20.922 1 97.88 124 LEU A CA 1
ATOM 952 C C . LEU A 1 124 ? -8.602 -16.422 -21.422 1 97.88 124 LEU A C 1
ATOM 954 O O . LEU A 1 124 ? -9.016 -15.906 -22.453 1 97.88 124 LEU A O 1
ATOM 958 N N . THR A 1 125 ? -9.273 -17.25 -20.672 1 95.69 125 THR A N 1
ATOM 959 C CA . THR A 1 125 ? -10.727 -17.344 -20.75 1 95.69 125 THR A CA 1
ATOM 960 C C . THR A 1 125 ? -11.383 -16.578 -19.609 1 95.69 125 THR A C 1
ATOM 962 O O . THR A 1 125 ? -10.961 -16.703 -18.453 1 95.69 125 THR A O 1
ATOM 965 N N . PRO A 1 126 ? -12.367 -15.781 -19.922 1 93.75 126 PRO A N 1
ATOM 966 C CA . PRO A 1 126 ? -12.961 -14.961 -18.859 1 93.75 126 PRO A CA 1
ATOM 967 C C . PRO A 1 126 ? -13.75 -15.781 -17.844 1 93.75 126 PRO A C 1
ATOM 969 O O . PRO A 1 126 ? -13.945 -15.352 -16.703 1 93.75 126 PRO A O 1
ATOM 972 N N . ASP A 1 127 ? -14.273 -16.859 -18.312 1 93.31 127 ASP A N 1
ATOM 973 C CA . ASP A 1 127 ? -15.062 -17.734 -17.453 1 93.31 127 ASP A CA 1
ATOM 974 C C . ASP A 1 127 ? -14.844 -19.203 -17.828 1 93.31 127 ASP A C 1
ATOM 976 O O . ASP A 1 127 ? -15.461 -19.719 -18.766 1 93.31 127 ASP A O 1
ATOM 980 N N . TRP A 1 128 ? -14.023 -19.859 -16.891 1 90.19 128 TRP A N 1
ATOM 981 C CA . TRP A 1 128 ? -13.703 -21.25 -17.188 1 90.19 128 TRP A CA 1
ATOM 982 C C . TRP A 1 128 ? -14.953 -22.125 -17.141 1 90.19 128 TRP A C 1
ATOM 984 O O . TRP A 1 128 ? -14.984 -23.219 -17.719 1 90.19 128 TRP A O 1
ATOM 994 N N . ARG A 1 129 ? -16.078 -21.766 -16.484 1 90.44 129 ARG A N 1
ATOM 995 C CA . ARG A 1 129 ? -17.312 -22.547 -16.328 1 90.44 129 ARG A CA 1
ATOM 996 C C . ARG A 1 129 ? -18 -22.75 -17.672 1 90.44 129 ARG A C 1
ATOM 998 O O . ARG A 1 129 ? -18.844 -23.625 -17.812 1 90.44 129 ARG A O 1
ATOM 1005 N N . LYS A 1 130 ? -17.547 -21.922 -18.594 1 90.12 130 LYS A N 1
ATOM 1006 C CA . LYS A 1 130 ? -18.172 -22 -19.922 1 90.12 130 LYS A CA 1
ATOM 1007 C C . LYS A 1 130 ? -17.5 -23.047 -20.797 1 90.12 130 LYS A C 1
ATOM 1009 O O . LYS A 1 130 ? -17.969 -23.359 -21.891 1 90.12 130 LYS A O 1
ATOM 1014 N N . LYS A 1 131 ? -16.438 -23.609 -20.297 1 90.81 131 LYS A N 1
ATOM 1015 C CA . LYS A 1 131 ? -15.734 -24.688 -21 1 90.81 131 LYS A CA 1
ATOM 1016 C C . LYS A 1 131 ? -16.109 -26.047 -20.438 1 90.81 131 LYS A C 1
ATOM 1018 O O . LYS A 1 131 ? -15.969 -26.297 -19.234 1 90.81 131 LYS A O 1
ATOM 1023 N N . GLU A 1 132 ? -16.422 -26.953 -21.25 1 89.44 132 GLU A N 1
ATOM 1024 C CA . GLU A 1 132 ? -16.922 -28.266 -20.844 1 89.44 132 GLU A CA 1
ATOM 1025 C C . GLU A 1 132 ? -15.82 -29.109 -20.203 1 89.44 132 GLU A C 1
ATOM 1027 O O . GLU A 1 132 ? -16.094 -29.984 -19.391 1 89.44 132 GLU A O 1
ATOM 1032 N N . GLN A 1 133 ? -14.703 -28.797 -20.5 1 90.12 133 GLN A N 1
ATOM 1033 C CA . GLN A 1 133 ? -13.578 -29.625 -20.062 1 90.12 133 GLN A CA 1
ATOM 1034 C C . GLN A 1 133 ? -13.32 -29.453 -18.578 1 90.12 133 GLN A C 1
ATOM 1036 O O . GLN A 1 133 ? -12.781 -30.359 -17.922 1 90.12 133 GLN A O 1
ATOM 1041 N N . TYR A 1 134 ? -13.711 -28.359 -18.047 1 90.44 134 TYR A N 1
ATOM 1042 C CA . TYR A 1 134 ? -13.422 -28.094 -16.641 1 90.44 134 TYR A CA 1
ATOM 1043 C C . TYR A 1 134 ? -14.586 -28.531 -15.75 1 90.44 134 TYR A C 1
ATOM 1045 O O . TYR A 1 134 ? -15.703 -28.031 -15.898 1 90.44 134 TYR A O 1
ATOM 1053 N N . TYR A 1 135 ? -14.305 -29.438 -14.781 1 86.56 135 TYR A N 1
ATOM 1054 C CA . TYR A 1 135 ? -15.383 -29.984 -13.969 1 86.56 135 TYR A CA 1
ATOM 1055 C C . TYR A 1 135 ? -15.07 -29.859 -12.484 1 86.56 135 TYR A C 1
ATOM 1057 O O . TYR A 1 135 ? -15.93 -30.094 -11.641 1 86.56 135 TYR A O 1
ATOM 1065 N N . LEU A 1 136 ? -13.922 -29.516 -12.141 1 88.38 136 LE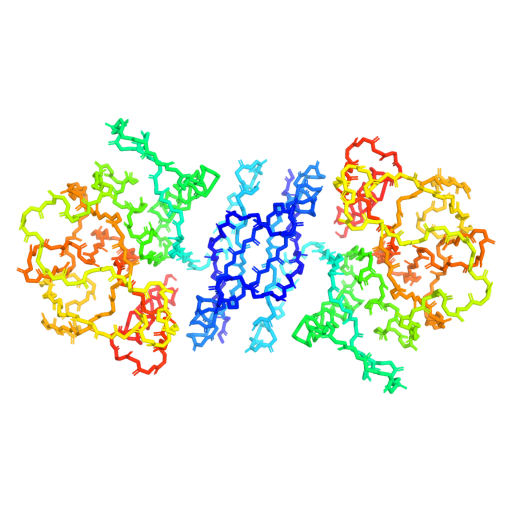U A N 1
ATOM 1066 C CA . LEU A 1 136 ? -13.531 -29.359 -10.742 1 88.38 136 LEU A CA 1
ATOM 1067 C C . LEU A 1 136 ? -14 -28.016 -10.188 1 88.38 136 LEU A C 1
ATOM 1069 O O . LEU A 1 136 ? -14.211 -27.062 -10.945 1 88.38 136 LEU A O 1
ATOM 1073 N N . PRO A 1 137 ? -14.156 -27.859 -8.891 1 86.75 137 PRO A N 1
ATOM 1074 C CA . PRO A 1 137 ? -14.562 -26.594 -8.266 1 86.75 137 PRO A CA 1
ATOM 1075 C C . PRO A 1 137 ? -13.406 -25.594 -8.164 1 86.75 137 PRO A C 1
ATOM 1077 O O . PRO A 1 137 ? -12.664 -25.609 -7.176 1 86.75 137 PRO A O 1
ATOM 1080 N N . HIS A 1 138 ? -13.375 -24.656 -9.062 1 90.44 138 HIS A N 1
ATOM 1081 C CA . HIS A 1 138 ? -12.281 -23.703 -9.102 1 90.44 138 HIS A CA 1
ATOM 1082 C C . HIS A 1 138 ? -12.719 -22.344 -8.562 1 90.44 138 HIS A C 1
ATOM 1084 O O . HIS A 1 138 ? -11.938 -21.391 -8.555 1 90.44 138 HIS A O 1
ATOM 1090 N N . LEU A 1 139 ? -14 -22.219 -8.211 1 87.31 139 LEU A N 1
ATOM 1091 C CA . LEU A 1 139 ? -14.562 -20.953 -7.75 1 87.31 139 LEU A CA 1
ATOM 1092 C C . LEU A 1 139 ? -15.156 -21.094 -6.352 1 87.31 139 LEU A C 1
ATOM 1094 O O . LEU A 1 139 ? -15.836 -22.078 -6.059 1 87.31 139 LEU A O 1
ATOM 1098 N N . GLU A 1 140 ? -14.883 -20.109 -5.551 1 84.31 140 GLU A N 1
ATOM 1099 C CA . GLU A 1 140 ? -15.406 -20.141 -4.188 1 84.31 140 GLU A CA 1
ATOM 1100 C C . GLU A 1 140 ? -16.844 -19.625 -4.133 1 84.31 140 GLU A C 1
ATOM 1102 O O . GLU A 1 140 ? -17.312 -18.984 -5.07 1 84.31 140 GLU A O 1
ATOM 1107 N N . ASN A 1 141 ? -17.469 -20.109 -3.035 1 84.94 141 ASN A N 1
ATOM 1108 C CA . ASN A 1 141 ? -18.703 -19.422 -2.658 1 84.94 141 ASN A CA 1
ATOM 1109 C C . ASN A 1 141 ? -18.422 -18.188 -1.811 1 84.94 141 ASN A C 1
ATOM 1111 O O . ASN A 1 141 ? -18.031 -18.297 -0.651 1 84.94 141 ASN A O 1
ATOM 1115 N N . GLU A 1 142 ? -18.719 -17.078 -2.361 1 83.25 142 GLU A N 1
ATOM 1116 C CA . GLU A 1 142 ? -18.344 -15.797 -1.762 1 83.25 142 GLU A CA 1
ATOM 1117 C C . GLU A 1 142 ? -19.047 -15.578 -0.428 1 83.25 142 GLU A C 1
ATOM 1119 O O . GLU A 1 142 ? -18.625 -14.758 0.383 1 83.25 142 GLU A O 1
ATOM 1124 N N . THR A 1 143 ? -20.094 -16.297 -0.207 1 84.69 143 THR A N 1
ATOM 1125 C CA . THR A 1 143 ? -20.875 -16.109 1.016 1 84.69 143 THR A CA 1
ATOM 1126 C C . THR A 1 143 ? -20.266 -16.906 2.164 1 84.69 143 THR A C 1
ATOM 1128 O O . THR A 1 143 ? -20.594 -16.688 3.33 1 84.69 143 THR A O 1
ATOM 1131 N N . ASP A 1 144 ? -19.391 -17.812 1.847 1 88.94 144 ASP A N 1
ATOM 1132 C CA . ASP A 1 144 ? -18.734 -18.609 2.881 1 88.94 144 ASP A CA 1
ATOM 1133 C C . ASP A 1 144 ? -17.703 -17.781 3.639 1 88.94 144 ASP A C 1
ATOM 1135 O O . ASP A 1 144 ? -17.156 -16.812 3.102 1 88.94 144 ASP A O 1
ATOM 1139 N N . PRO A 1 145 ? -17.469 -18.188 4.926 1 89.62 145 PRO A N 1
ATOM 1140 C CA . PRO A 1 145 ? -16.344 -17.578 5.621 1 89.62 145 PRO A CA 1
ATOM 1141 C C . PRO A 1 145 ? -15.016 -17.781 4.891 1 89.62 145 PRO A C 1
ATOM 1143 O O . PRO A 1 145 ? -14.844 -18.781 4.188 1 89.62 145 PRO A O 1
ATOM 1146 N N . LEU A 1 146 ? -14.109 -16.844 5.09 1 88.56 146 LEU A N 1
ATOM 1147 C CA . LEU A 1 146 ? -12.836 -16.844 4.379 1 88.56 146 LEU A CA 1
ATOM 1148 C C . LEU A 1 146 ? -12.109 -18.172 4.582 1 88.56 146 LEU A C 1
ATOM 1150 O O . LEU A 1 146 ? -11.539 -18.719 3.635 1 88.56 146 LEU A O 1
ATOM 1154 N N . ALA A 1 147 ? -12.156 -18.672 5.785 1 86.75 147 ALA A N 1
ATOM 1155 C CA . ALA A 1 147 ? -11.461 -19.922 6.09 1 86.75 147 ALA A CA 1
ATOM 1156 C C . ALA A 1 147 ? -11.992 -21.062 5.23 1 86.75 147 ALA A C 1
ATOM 1158 O O . ALA A 1 147 ? -11.234 -21.969 4.844 1 86.75 147 ALA A O 1
ATOM 1159 N N . VAL A 1 148 ? -13.234 -21.016 4.914 1 87.75 148 VAL A N 1
ATOM 1160 C CA . VAL A 1 148 ? -13.875 -22.031 4.082 1 87.75 148 VAL A CA 1
ATOM 1161 C C . VAL A 1 148 ? -13.547 -21.781 2.613 1 87.75 148 VAL A C 1
ATOM 1163 O O . VAL A 1 148 ? -13.258 -22.719 1.861 1 87.75 148 VAL A O 1
ATOM 1166 N N . GLN A 1 149 ? -13.484 -20.531 2.252 1 89.62 149 GLN A N 1
ATOM 1167 C CA . GLN A 1 149 ? -13.195 -20.156 0.871 1 89.62 149 GLN A CA 1
ATOM 1168 C C . GLN A 1 149 ? -11.797 -20.594 0.457 1 89.62 149 GLN A C 1
ATOM 1170 O O . GLN A 1 149 ? -11.578 -20.984 -0.693 1 89.62 149 GLN A O 1
ATOM 1175 N N . TYR A 1 150 ? -10.93 -20.625 1.428 1 91.56 150 TYR A N 1
ATOM 1176 C CA . TYR A 1 150 ? -9.531 -20.859 1.082 1 91.56 150 TYR A CA 1
ATOM 1177 C C . TYR A 1 150 ? -9.109 -22.281 1.458 1 91.56 150 TYR A C 1
ATOM 1179 O O . TYR A 1 150 ? -7.914 -22.594 1.487 1 91.56 150 TYR A O 1
ATOM 1187 N N . GLN A 1 151 ? -10.047 -23.094 1.721 1 89.06 151 GLN A N 1
ATOM 1188 C CA . GLN A 1 151 ? -9.734 -24.5 1.972 1 89.06 151 GLN A CA 1
ATOM 1189 C C . GLN A 1 151 ? -9.273 -25.203 0.695 1 89.06 151 GLN A C 1
ATOM 1191 O O . GLN A 1 151 ? -9.672 -24.812 -0.407 1 89.06 151 GLN A O 1
ATOM 1196 N N . GLU A 1 152 ? -8.414 -26.234 0.901 1 91.31 152 GLU A N 1
ATOM 1197 C CA . GLU A 1 152 ? -8.031 -27.047 -0.242 1 91.31 152 GLU A CA 1
ATOM 1198 C C . GLU A 1 152 ? -9.234 -27.766 -0.844 1 91.31 152 GLU A C 1
ATOM 1200 O O . GLU A 1 152 ? -10.055 -28.328 -0.119 1 91.31 152 GLU A O 1
ATOM 1205 N N . VAL A 1 153 ? -9.25 -27.75 -2.24 1 90.88 153 VAL A N 1
ATOM 1206 C CA . VAL A 1 153 ? -10.508 -28.25 -2.793 1 90.88 153 VAL A CA 1
ATOM 1207 C C . VAL A 1 153 ? -10.219 -29.266 -3.893 1 90.88 153 VAL A C 1
ATOM 1209 O O . VAL A 1 153 ? -11.086 -30.078 -4.242 1 90.88 153 VAL A O 1
ATOM 1212 N N . HIS A 1 154 ? -9.07 -29.234 -4.5 1 91.75 154 HIS A N 1
ATOM 1213 C CA . HIS A 1 154 ? -8.758 -30.25 -5.512 1 91.75 154 HIS A CA 1
ATOM 1214 C C . HIS A 1 154 ? -7.25 -30.484 -5.602 1 91.75 154 HIS A C 1
ATOM 1216 O O . HIS A 1 154 ? -6.461 -29.688 -5.082 1 91.75 154 HIS A O 1
ATOM 1222 N N . ASP A 1 155 ? -6.918 -31.469 -6.297 1 94.38 155 ASP A N 1
ATOM 1223 C CA . ASP A 1 155 ? -5.512 -31.828 -6.484 1 94.38 155 ASP A CA 1
ATOM 1224 C C . ASP A 1 155 ? -4.957 -31.188 -7.758 1 94.38 155 ASP A C 1
ATOM 1226 O O . ASP A 1 155 ? -5.715 -30.828 -8.656 1 94.38 155 ASP A O 1
ATOM 1230 N N . ILE A 1 156 ? -3.646 -31.047 -7.695 1 96.19 156 ILE A N 1
ATOM 1231 C CA . ILE A 1 156 ? -2.906 -30.703 -8.906 1 96.19 156 ILE A CA 1
ATOM 1232 C C . ILE A 1 156 ? -1.834 -31.766 -9.164 1 96.19 156 ILE A C 1
ATOM 1234 O O . ILE A 1 156 ? -1.307 -32.375 -8.227 1 96.19 156 ILE A O 1
ATOM 1238 N N . CYS A 1 157 ? -1.572 -31.969 -10.438 1 97.56 157 CYS A N 1
ATOM 1239 C CA . CYS A 1 157 ? -0.442 -32.781 -10.875 1 97.56 157 CYS A CA 1
ATOM 1240 C C . CYS A 1 157 ? 0.764 -31.906 -11.195 1 97.56 157 CYS A C 1
ATOM 1242 O O . CYS A 1 157 ? 0.675 -31 -12.023 1 97.56 157 CYS A O 1
ATOM 1244 N N . ILE A 1 158 ? 1.869 -32.188 -10.547 1 98 158 ILE A N 1
ATOM 1245 C CA . ILE A 1 158 ? 3.096 -31.438 -10.742 1 98 158 ILE A CA 1
ATOM 1246 C C . ILE A 1 158 ? 3.945 -32.094 -11.828 1 98 158 ILE A C 1
ATOM 1248 O O . ILE A 1 158 ? 4.227 -33.281 -11.773 1 98 158 ILE A O 1
ATOM 1252 N N . HIS A 1 159 ? 4.25 -31.281 -12.773 1 96.94 159 HIS A N 1
ATOM 1253 C CA . HIS A 1 159 ? 5 -31.812 -13.906 1 96.94 159 HIS A CA 1
ATOM 1254 C C . HIS A 1 159 ? 6.496 -31.844 -13.617 1 96.94 159 HIS A C 1
ATOM 1256 O O . HIS A 1 159 ? 7.008 -31.016 -12.867 1 96.94 159 HIS A O 1
ATOM 1262 N N . ARG A 1 160 ? 7.195 -32.781 -14.273 1 95.75 160 ARG A N 1
ATOM 1263 C CA . ARG A 1 160 ? 8.633 -32.938 -14.078 1 95.75 160 ARG A CA 1
ATOM 1264 C C . ARG A 1 160 ? 9.414 -31.859 -14.797 1 95.75 160 ARG A C 1
ATOM 1266 O O . ARG A 1 160 ? 8.961 -31.344 -15.828 1 95.75 160 ARG A O 1
ATOM 1273 N N . GLY A 1 161 ? 10.516 -31.484 -14.156 1 93.81 161 GLY A N 1
ATOM 1274 C CA . GLY A 1 161 ? 11.438 -30.594 -14.852 1 93.81 161 GLY A CA 1
ATOM 1275 C C . GLY A 1 161 ? 11.289 -29.141 -14.461 1 93.81 161 GLY A C 1
ATOM 1276 O O . GLY A 1 161 ? 12.07 -28.297 -14.891 1 93.81 161 GLY A O 1
ATOM 1277 N N . GLY A 1 162 ? 10.25 -28.875 -13.617 1 94.75 162 GLY A N 1
ATOM 1278 C CA . GLY A 1 162 ? 10.023 -27.484 -13.258 1 94.75 162 GLY A CA 1
ATOM 1279 C C . GLY A 1 162 ? 10.453 -27.156 -11.844 1 94.75 162 GLY A C 1
ATOM 1280 O O . GLY A 1 162 ? 11.156 -27.938 -11.203 1 94.75 162 GLY A O 1
ATOM 1281 N N . ILE A 1 163 ? 10.148 -25.938 -11.398 1 95.38 163 ILE A N 1
ATOM 1282 C CA . ILE A 1 163 ? 10.5 -25.391 -10.094 1 95.38 163 ILE A CA 1
ATOM 1283 C C . ILE A 1 163 ? 9.836 -26.203 -8.992 1 95.38 163 ILE A C 1
ATOM 1285 O O . ILE A 1 163 ? 10.422 -26.422 -7.93 1 95.38 163 ILE A O 1
ATOM 1289 N N . LEU A 1 164 ? 8.602 -26.781 -9.266 1 97.12 164 LEU A N 1
ATOM 1290 C CA . LEU A 1 164 ? 7.812 -27.438 -8.227 1 97.12 164 LEU A CA 1
ATOM 1291 C C . LEU A 1 164 ? 8.102 -28.938 -8.188 1 97.12 164 LEU A C 1
ATOM 1293 O O . LEU A 1 164 ? 7.629 -29.641 -7.293 1 97.12 164 LEU A O 1
ATOM 1297 N N . ALA A 1 165 ? 8.945 -29.422 -9.062 1 95.94 165 ALA A N 1
ATOM 1298 C CA . ALA A 1 165 ? 9.109 -30.844 -9.281 1 95.94 165 ALA A CA 1
ATOM 1299 C C . ALA A 1 165 ? 9.68 -31.531 -8.047 1 95.94 165 ALA A C 1
ATOM 1301 O O . ALA A 1 165 ? 9.352 -32.688 -7.754 1 95.94 165 ALA A O 1
ATOM 1302 N N . ASP A 1 166 ? 10.5 -30.797 -7.34 1 94.81 166 ASP A N 1
ATOM 1303 C CA . ASP A 1 166 ? 11.164 -31.391 -6.18 1 94.81 166 ASP A CA 1
ATOM 1304 C C . ASP A 1 166 ? 10.18 -31.578 -5.023 1 94.81 166 ASP A C 1
ATOM 1306 O O . ASP A 1 166 ? 10.477 -32.281 -4.055 1 94.81 166 ASP A O 1
ATOM 1310 N N . PHE A 1 167 ? 9.102 -30.906 -5.078 1 96.25 167 PHE A N 1
ATOM 1311 C CA . PHE A 1 167 ? 8.117 -31.047 -4.016 1 96.25 167 PHE A CA 1
ATOM 1312 C C . PHE A 1 167 ? 7.473 -32.438 -4.051 1 96.25 167 PHE A C 1
ATOM 1314 O O . PHE A 1 167 ? 7.242 -33.031 -3.004 1 96.25 167 PHE A O 1
ATOM 1321 N N . GLY A 1 168 ? 7.137 -32.844 -5.312 1 95.12 168 GLY A N 1
ATOM 1322 C CA . GLY A 1 168 ? 6.445 -34.125 -5.527 1 95.12 168 GLY A CA 1
ATOM 1323 C C . GLY A 1 168 ? 5.699 -34.156 -6.844 1 95.12 168 GLY A C 1
ATOM 1324 O O . GLY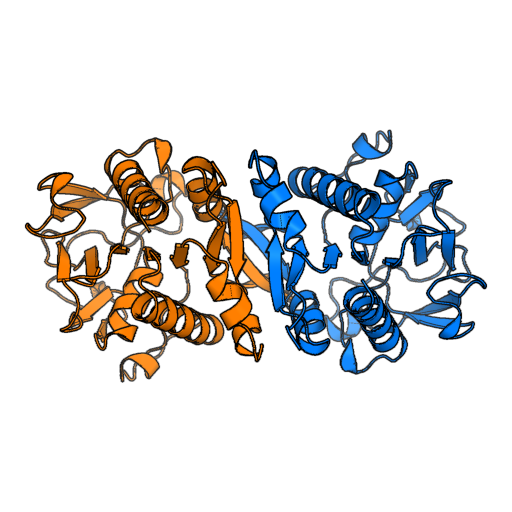 A 1 168 ? 6.059 -33.469 -7.801 1 95.12 168 GLY A O 1
ATOM 1325 N N . THR A 1 169 ? 4.672 -35.094 -6.812 1 95.75 169 THR A N 1
ATOM 1326 C CA . THR A 1 169 ? 3.963 -35.312 -8.07 1 95.75 169 THR A CA 1
ATOM 1327 C C . THR A 1 169 ? 2.537 -34.781 -7.98 1 95.75 169 THR A C 1
ATOM 1329 O O . THR A 1 169 ? 1.894 -34.531 -9 1 95.75 169 THR A O 1
ATOM 1332 N N . THR A 1 170 ? 2.062 -34.688 -6.703 1 95.69 170 THR A N 1
ATOM 1333 C CA . THR A 1 170 ? 0.705 -34.188 -6.508 1 95.69 170 THR A CA 1
ATOM 1334 C C . THR A 1 170 ? 0.621 -33.344 -5.254 1 95.69 170 THR A C 1
ATOM 1336 O O . THR A 1 170 ? 1.507 -33.375 -4.398 1 95.69 170 THR A O 1
ATOM 1339 N N . ALA A 1 171 ? -0.335 -32.5 -5.203 1 95.5 171 ALA A N 1
ATOM 1340 C CA . ALA A 1 171 ? -0.631 -31.688 -4.027 1 95.5 171 ALA A CA 1
ATOM 1341 C C . ALA A 1 171 ? -2.078 -31.203 -4.043 1 95.5 171 ALA A C 1
ATOM 1343 O O . ALA A 1 171 ? -2.691 -31.109 -5.109 1 95.5 171 ALA A O 1
ATOM 1344 N N . MET A 1 172 ? -2.611 -30.922 -2.834 1 94.12 172 MET A N 1
ATOM 1345 C CA . MET A 1 172 ? -3.928 -30.297 -2.713 1 94.12 172 MET A CA 1
ATOM 1346 C C . MET A 1 172 ? -3.807 -28.781 -2.633 1 94.12 172 MET A C 1
ATOM 1348 O O . MET A 1 172 ? -2.916 -28.266 -1.958 1 94.12 172 MET A O 1
ATOM 1352 N N . VAL A 1 173 ? -4.707 -28.078 -3.381 1 94.94 173 VAL A N 1
ATOM 1353 C CA . VAL A 1 173 ? -4.621 -26.625 -3.377 1 94.94 173 VAL A CA 1
ATOM 1354 C C . VAL A 1 173 ? -6.016 -26.031 -3.24 1 94.94 173 VAL A C 1
ATOM 1356 O O . VAL A 1 173 ? -7.02 -26.703 -3.467 1 94.94 173 VAL A O 1
ATOM 1359 N N . ASN A 1 174 ? -6.086 -24.766 -2.752 1 93.56 174 ASN A N 1
ATOM 1360 C CA . ASN A 1 174 ? -7.324 -24 -2.797 1 93.56 174 ASN A CA 1
ATOM 1361 C C . ASN A 1 174 ? -7.578 -23.422 -4.188 1 93.56 174 ASN A C 1
ATOM 1363 O O . ASN A 1 174 ? -6.734 -23.547 -5.078 1 93.56 174 ASN A O 1
ATOM 1367 N N . SER A 1 175 ? -8.75 -22.953 -4.387 1 90.81 175 SER A N 1
ATOM 1368 C CA . SER A 1 175 ? -9.094 -22.453 -5.715 1 90.81 175 SER A CA 1
ATOM 1369 C C . SER A 1 175 ? -10.172 -21.375 -5.641 1 90.81 175 SER A C 1
ATOM 1371 O O . SER A 1 175 ? -11.273 -21.625 -5.145 1 90.81 175 SER A O 1
ATOM 1373 N N . LEU A 1 176 ? -9.828 -20.188 -6.07 1 91.88 176 LEU A N 1
ATOM 1374 C CA . LEU A 1 176 ? -10.719 -19.031 -5.992 1 91.88 176 LEU A CA 1
ATOM 1375 C C . LEU A 1 176 ? -10.555 -18.141 -7.215 1 91.88 176 LEU A C 1
ATOM 1377 O O . LEU A 1 176 ? -10.141 -16.984 -7.094 1 91.88 176 LEU A O 1
ATOM 1381 N N . HIS A 1 177 ? -10.945 -18.656 -8.383 1 92.38 177 HIS A N 1
ATOM 1382 C CA . HIS A 1 177 ? -10.789 -17.828 -9.57 1 92.38 177 HIS A CA 1
ATOM 1383 C C . HIS A 1 177 ? -11.852 -18.156 -10.617 1 92.38 177 HIS A C 1
ATOM 1385 O O . HIS A 1 177 ? -12.297 -19.297 -10.703 1 92.38 177 HIS A O 1
ATOM 1391 N N . GLN A 1 178 ? -12.188 -17.141 -11.359 1 91.5 178 GLN A N 1
ATOM 1392 C CA . GLN A 1 178 ? -13.086 -17.312 -12.5 1 91.5 178 GLN A CA 1
ATOM 1393 C C . GLN A 1 178 ? -12.312 -17.281 -13.812 1 91.5 178 GLN A C 1
ATOM 1395 O O . GLN A 1 178 ? -12.5 -18.156 -14.664 1 91.5 178 GLN A O 1
ATOM 1400 N N . GLN A 1 179 ? -11.469 -16.297 -13.945 1 93.88 179 GLN A N 1
ATOM 1401 C CA . GLN A 1 179 ? -10.594 -16.234 -15.109 1 93.88 179 GLN A CA 1
ATOM 1402 C C . GLN A 1 179 ? -9.5 -17.297 -15.023 1 93.88 179 GLN A C 1
ATOM 1404 O O . GLN A 1 179 ? -9.086 -17.688 -13.938 1 93.88 179 GLN A O 1
ATOM 1409 N N . ALA A 1 180 ? -9.102 -17.844 -16.266 1 96.5 180 ALA A N 1
ATOM 1410 C CA . ALA A 1 180 ? -8.078 -18.891 -16.312 1 96.5 180 ALA A CA 1
ATOM 1411 C C . ALA A 1 180 ? -7.277 -18.812 -17.594 1 96.5 180 ALA A C 1
ATOM 1413 O O . ALA A 1 180 ? -7.715 -18.188 -18.578 1 96.5 180 ALA A O 1
ATOM 1414 N N . ILE A 1 181 ? -6.148 -19.422 -17.594 1 98.12 181 ILE A N 1
ATOM 1415 C CA . ILE A 1 181 ? -5.344 -19.5 -18.812 1 98.12 181 ILE A CA 1
ATOM 1416 C C . ILE A 1 181 ? -6.082 -20.312 -19.859 1 98.12 181 ILE A C 1
ATOM 1418 O O . ILE A 1 181 ? -6.57 -21.406 -19.578 1 98.12 181 ILE A O 1
ATOM 1422 N N . ASP A 1 182 ? -6.262 -19.734 -21 1 97.38 182 ASP A N 1
ATOM 1423 C CA . ASP A 1 182 ? -6.816 -20.438 -22.156 1 97.38 182 ASP A CA 1
ATOM 1424 C C . ASP A 1 182 ? -5.711 -21.062 -23.016 1 97.38 182 ASP A C 1
ATOM 1426 O O . ASP A 1 182 ? -5.695 -22.266 -23.234 1 97.38 182 ASP A O 1
ATOM 1430 N N . LYS A 1 183 ? -4.812 -20.266 -23.438 1 97.94 183 LYS A N 1
ATOM 1431 C CA . LYS A 1 183 ? -3.611 -20.688 -24.141 1 97.94 183 LYS A CA 1
ATOM 1432 C C . LYS A 1 183 ? -2.35 -20.297 -23.375 1 97.94 183 LYS A C 1
ATOM 1434 O O . LYS A 1 183 ? -2.158 -19.125 -23.047 1 97.94 183 LYS A O 1
ATOM 1439 N N . LEU A 1 184 ? -1.562 -21.281 -23.109 1 98.62 184 LEU A N 1
ATOM 1440 C CA . LEU A 1 184 ? -0.289 -21.047 -22.438 1 98.62 184 LEU A CA 1
ATOM 1441 C C . LEU A 1 184 ? 0.696 -20.344 -23.359 1 98.62 184 LEU A C 1
ATOM 1443 O O . LEU A 1 184 ? 0.807 -20.703 -24.531 1 98.62 184 LEU A O 1
ATOM 1447 N N . ALA A 1 185 ? 1.345 -19.312 -22.875 1 98.69 185 ALA A N 1
ATOM 1448 C CA . ALA A 1 185 ? 2.389 -18.656 -23.672 1 98.69 185 ALA A CA 1
ATOM 1449 C C . ALA A 1 185 ? 3.488 -19.656 -24.047 1 98.69 185 ALA A C 1
ATOM 1451 O O . ALA A 1 185 ? 3.881 -20.5 -23.234 1 98.69 185 ALA A O 1
ATOM 1452 N N . PRO A 1 186 ? 4.062 -19.562 -25.203 1 97.88 186 PRO A N 1
ATOM 1453 C CA . PRO A 1 186 ? 5.043 -20.547 -25.672 1 97.88 186 PRO A CA 1
ATOM 1454 C C . PRO A 1 186 ? 6.32 -20.547 -24.828 1 97.88 186 PRO A C 1
ATOM 1456 O O . PRO A 1 186 ? 6.969 -21.594 -24.703 1 97.88 186 PRO A O 1
ATOM 1459 N N . ALA A 1 187 ? 6.629 -19.438 -24.281 1 98.06 187 ALA A N 1
ATOM 1460 C CA . ALA A 1 187 ? 7.895 -19.312 -23.562 1 98.06 187 ALA A CA 1
ATOM 1461 C C . ALA A 1 187 ? 7.793 -19.906 -22.156 1 98.06 187 ALA A C 1
ATOM 1463 O O . ALA A 1 187 ? 8.812 -20.125 -21.484 1 98.06 187 ALA A O 1
ATOM 1464 N N . LEU A 1 188 ? 6.594 -20.188 -21.719 1 98.69 188 LEU A N 1
ATOM 1465 C CA . LEU A 1 188 ? 6.391 -20.609 -20.328 1 98.69 188 LEU A CA 1
ATOM 1466 C C . LEU A 1 188 ? 6.312 -22.125 -20.219 1 98.69 188 LEU A C 1
ATOM 1468 O O . LEU A 1 188 ? 5.922 -22.797 -21.172 1 98.69 188 LEU A O 1
ATOM 1472 N N . PHE A 1 189 ? 6.746 -22.594 -19.094 1 98.69 189 PHE A N 1
ATOM 1473 C CA . PHE A 1 189 ? 6.648 -24.016 -18.75 1 98.69 189 PHE A CA 1
ATOM 1474 C C . PHE A 1 189 ? 5.441 -24.266 -17.859 1 98.69 189 PHE A C 1
ATOM 1476 O O . PHE A 1 189 ? 5.215 -23.547 -16.891 1 98.69 189 PHE A O 1
ATOM 1483 N N . LEU A 1 190 ? 4.652 -25.297 -18.188 1 98.62 190 LEU A N 1
ATOM 1484 C CA . LEU A 1 190 ? 3.531 -25.688 -17.359 1 98.62 190 LEU A CA 1
ATOM 1485 C C . LEU A 1 190 ? 4.012 -26.5 -16.156 1 98.62 190 LEU A C 1
ATOM 1487 O O . LEU A 1 190 ? 4.41 -27.656 -16.297 1 98.62 190 LEU A O 1
ATOM 1491 N N . GLU A 1 191 ? 3.982 -25.906 -14.961 1 98.56 191 GLU A N 1
ATOM 1492 C CA . GLU A 1 191 ? 4.5 -26.484 -13.734 1 98.56 191 GLU A CA 1
ATOM 1493 C C . GLU A 1 191 ? 3.52 -27.5 -13.141 1 98.56 191 GLU A C 1
ATOM 1495 O O . GLU A 1 191 ? 3.93 -28.484 -12.523 1 98.56 191 GLU A O 1
ATOM 1500 N N . ALA A 1 192 ? 2.201 -27.219 -13.281 1 98.38 192 ALA A N 1
ATOM 1501 C CA . ALA A 1 192 ? 1.188 -28.078 -12.664 1 98.38 192 ALA A CA 1
ATOM 1502 C C . ALA A 1 192 ? -0.172 -27.875 -13.328 1 98.38 192 ALA A C 1
ATOM 1504 O O . ALA A 1 192 ? -0.475 -26.781 -13.82 1 98.38 192 ALA A O 1
ATOM 1505 N N . SER A 1 193 ? -0.961 -28.906 -13.344 1 97.94 193 SER A N 1
ATOM 1506 C CA . SER A 1 193 ? -2.326 -28.875 -13.859 1 97.94 193 SER A CA 1
ATOM 1507 C C . SER A 1 193 ? -3.27 -29.688 -12.969 1 97.94 193 SER A C 1
ATOM 1509 O O . SER A 1 193 ? -2.842 -30.625 -12.289 1 97.94 193 SER A O 1
ATOM 1511 N N . ALA A 1 194 ? -4.477 -29.25 -12.992 1 96.81 194 ALA A N 1
ATOM 1512 C CA . ALA A 1 194 ? -5.504 -30.078 -12.367 1 96.81 194 ALA A CA 1
ATOM 1513 C C . ALA A 1 194 ? -5.887 -31.25 -13.273 1 96.81 194 ALA A C 1
ATOM 1515 O O . ALA A 1 194 ? -5.469 -31.312 -14.43 1 96.81 194 ALA A O 1
ATOM 1516 N N . SER A 1 195 ? -6.684 -32.156 -12.695 1 93.88 195 SER A N 1
ATOM 1517 C CA . SER A 1 195 ? -7.047 -33.375 -13.438 1 93.88 195 SER A CA 1
ATOM 1518 C C . SER A 1 195 ? -7.945 -33.031 -14.625 1 93.88 195 SER A C 1
ATOM 1520 O O . SER A 1 195 ? -8.016 -33.781 -15.594 1 93.88 195 SER A O 1
ATOM 1522 N N . ASP A 1 196 ? -8.602 -31.906 -14.539 1 94.69 196 ASP A N 1
ATOM 1523 C CA . ASP A 1 196 ? -9.492 -31.531 -15.633 1 94.69 196 ASP A CA 1
ATOM 1524 C C . ASP A 1 196 ? -8.758 -30.703 -16.688 1 94.69 196 ASP A C 1
ATOM 1526 O O . ASP A 1 196 ? -9.375 -30.156 -17.594 1 94.69 196 ASP A O 1
ATOM 1530 N N . GLY A 1 197 ? -7.426 -30.5 -16.453 1 95.31 197 GLY A N 1
ATOM 1531 C CA . GLY A 1 197 ? -6.625 -29.828 -17.469 1 95.31 197 GLY A CA 1
ATOM 1532 C C . GLY A 1 197 ? -6.348 -28.375 -17.125 1 95.31 197 GLY A C 1
ATOM 1533 O O . GLY A 1 197 ? -5.574 -27.703 -17.812 1 95.31 197 GLY A O 1
ATOM 1534 N N . MET A 1 198 ? -6.961 -27.828 -16.094 1 96.69 198 MET A N 1
ATOM 1535 C CA . MET A 1 198 ? -6.742 -26.453 -15.664 1 96.69 198 MET A CA 1
ATOM 1536 C C . MET A 1 198 ? -5.266 -26.188 -15.391 1 96.69 198 MET A C 1
ATOM 1538 O O . MET A 1 198 ? -4.621 -26.953 -14.664 1 96.69 198 MET A O 1
ATOM 1542 N N . MET A 1 199 ? -4.664 -25.219 -16.031 1 98.19 199 MET A N 1
ATOM 1543 C CA . MET A 1 199 ? -3.258 -24.875 -15.852 1 98.19 199 MET A CA 1
ATOM 1544 C C . MET A 1 199 ? -3.053 -24.078 -14.57 1 98.19 199 MET A C 1
ATOM 1546 O O . MET A 1 199 ? -3.33 -22.875 -14.523 1 98.19 199 MET A O 1
ATOM 1550 N N . GLU A 1 200 ? -2.512 -24.75 -13.555 1 98.25 200 GLU A N 1
ATOM 1551 C CA . GLU A 1 200 ? -2.545 -24.25 -12.18 1 98.25 200 GLU A CA 1
ATOM 1552 C C . GLU A 1 200 ? -1.217 -23.594 -11.797 1 98.25 200 GLU A C 1
ATOM 1554 O O . GLU A 1 200 ? -1.142 -22.859 -10.812 1 98.25 200 GLU A O 1
ATOM 1559 N N . ALA A 1 201 ? -0.182 -23.875 -12.516 1 98.81 201 ALA A N 1
ATOM 1560 C CA . ALA A 1 201 ? 1.113 -23.266 -12.227 1 98.81 201 ALA A CA 1
ATOM 1561 C C . ALA A 1 201 ? 1.981 -23.188 -13.477 1 98.81 201 ALA A C 1
ATOM 1563 O O . ALA A 1 201 ? 1.968 -24.109 -14.305 1 98.81 201 ALA A O 1
ATOM 1564 N N . ILE A 1 202 ? 2.699 -22.109 -13.625 1 98.88 202 ILE A N 1
ATOM 1565 C CA . ILE A 1 202 ? 3.584 -21.891 -14.766 1 98.88 202 ILE A CA 1
ATOM 1566 C C . ILE A 1 202 ? 4.902 -21.281 -14.297 1 98.88 202 ILE A C 1
ATOM 1568 O O . ILE A 1 202 ? 4.965 -20.688 -13.211 1 98.88 202 ILE A O 1
ATOM 1572 N N . SER A 1 203 ? 5.957 -21.438 -15.047 1 98.88 203 SER A N 1
ATOM 1573 C CA . SER A 1 203 ? 7.246 -20.812 -14.75 1 98.88 203 SER A CA 1
ATOM 1574 C C . SER A 1 203 ? 7.977 -20.422 -16.031 1 98.88 203 SER A C 1
ATOM 1576 O O . SER A 1 203 ? 7.562 -20.812 -17.125 1 98.88 203 SER A O 1
ATOM 1578 N N . LEU A 1 204 ? 8.875 -19.516 -15.961 1 98.69 204 LEU A N 1
ATOM 1579 C CA . LEU A 1 204 ? 9.758 -19.141 -17.062 1 98.69 204 LEU A CA 1
ATOM 1580 C C . LEU A 1 204 ? 11.047 -19.969 -17.016 1 98.69 204 LEU A C 1
ATOM 1582 O O . LEU A 1 204 ? 11.883 -19.766 -16.141 1 98.69 204 LEU A O 1
ATOM 1586 N N . PRO A 1 205 ? 11.25 -20.828 -18.031 1 96.69 205 PRO A N 1
ATOM 1587 C CA . PRO A 1 205 ? 12.477 -21.625 -18.047 1 96.69 205 PRO A CA 1
ATOM 1588 C C . PRO A 1 205 ? 13.742 -20.766 -18.078 1 96.69 205 PRO A C 1
ATOM 1590 O O . PRO A 1 205 ? 13.734 -19.672 -18.656 1 96.69 205 PRO A O 1
ATOM 1593 N N . GLU A 1 206 ? 14.812 -21.172 -17.438 1 93.31 206 GLU A N 1
ATOM 1594 C CA . GLU A 1 206 ? 16.141 -20.562 -17.406 1 93.31 206 GLU A CA 1
ATOM 1595 C C . GLU A 1 206 ? 16.172 -19.344 -16.5 1 93.31 206 GLU A C 1
ATOM 1597 O O . GLU A 1 206 ? 17.25 -18.812 -16.203 1 93.31 206 GLU A O 1
ATOM 1602 N N . HIS A 1 207 ? 15.023 -18.766 -16.219 1 97.69 207 HIS A N 1
ATOM 1603 C CA . HIS A 1 207 ? 15 -17.734 -15.18 1 97.69 207 HIS A CA 1
ATOM 1604 C C . HIS A 1 207 ? 15.258 -18.344 -13.797 1 97.69 207 HIS A C 1
ATOM 1606 O O . HIS A 1 207 ? 14.828 -19.453 -13.516 1 97.69 207 HIS A O 1
ATOM 1612 N N . ARG A 1 208 ? 15.914 -17.609 -12.961 1 97.69 208 ARG A N 1
ATOM 1613 C CA . ARG A 1 208 ? 16.281 -18.156 -11.656 1 97.69 208 ARG A CA 1
ATOM 1614 C C . ARG A 1 208 ? 15.047 -18.547 -10.852 1 97.69 208 ARG A C 1
ATOM 1616 O O . ARG A 1 208 ? 15.078 -19.5 -10.078 1 97.69 208 ARG A O 1
ATOM 1623 N N . PHE A 1 209 ? 14.047 -17.656 -10.898 1 98.62 209 PHE A N 1
ATOM 1624 C CA . PHE A 1 209 ? 12.773 -17.953 -10.25 1 98.62 209 PHE A CA 1
ATOM 1625 C C . PHE A 1 209 ? 11.68 -17.016 -10.742 1 98.62 209 PHE A C 1
ATOM 1627 O O . PHE A 1 209 ? 11.633 -15.844 -10.352 1 98.62 209 PHE A O 1
ATOM 1634 N N . MET A 1 210 ? 10.852 -17.391 -11.539 1 98.81 210 MET A N 1
ATOM 1635 C CA . MET A 1 210 ? 9.594 -16.781 -11.953 1 98.81 210 MET A CA 1
ATOM 1636 C C . MET A 1 210 ? 8.477 -17.828 -12.008 1 98.81 210 MET A C 1
ATOM 1638 O O . MET A 1 210 ? 8.438 -18.641 -12.93 1 98.81 210 MET A O 1
ATOM 1642 N N . LEU A 1 211 ? 7.707 -17.797 -10.969 1 98.88 211 LEU A N 1
ATOM 1643 C CA . LEU A 1 211 ? 6.672 -18.812 -10.789 1 98.88 211 LEU A CA 1
ATOM 1644 C C . LEU A 1 211 ? 5.297 -18.172 -10.648 1 98.88 211 LEU A C 1
ATOM 1646 O O . LEU A 1 211 ? 5.137 -17.203 -9.898 1 98.88 211 LEU A O 1
ATOM 1650 N N . GLY A 1 212 ? 4.367 -18.578 -11.414 1 98.88 212 GLY A N 1
ATOM 1651 C CA . GLY A 1 212 ? 2.965 -18.234 -11.266 1 98.88 212 GLY A CA 1
ATOM 1652 C C . GLY A 1 212 ? 2.109 -19.391 -10.797 1 98.88 212 GLY A C 1
ATOM 1653 O O . GLY A 1 212 ? 2.229 -20.516 -11.305 1 98.88 212 GLY A O 1
ATOM 1654 N N . VAL A 1 213 ? 1.296 -19.141 -9.789 1 98.75 213 VAL A N 1
ATOM 1655 C CA . VAL A 1 213 ? 0.367 -20.156 -9.312 1 98.75 213 VAL A CA 1
ATOM 1656 C C . VAL A 1 213 ? -1.053 -19.594 -9.289 1 98.75 213 VAL A C 1
ATOM 1658 O O . VAL A 1 213 ? -1.26 -18.438 -8.938 1 98.75 213 VAL A O 1
ATOM 1661 N N . GLN A 1 214 ? -2.023 -20.438 -9.68 1 98.44 214 GLN A N 1
ATOM 1662 C CA . GLN A 1 214 ? -3.412 -20 -9.758 1 98.44 214 GLN A CA 1
ATOM 1663 C C . GLN A 1 214 ? -4.094 -20.062 -8.398 1 98.44 214 GLN A C 1
ATOM 1665 O O . GLN A 1 214 ? -5.047 -19.328 -8.141 1 98.44 214 GLN A O 1
ATOM 1670 N N . TRP A 1 215 ? -3.598 -20.969 -7.523 1 97.62 215 TRP A N 1
ATOM 1671 C CA . TRP A 1 215 ? -4.168 -21.062 -6.184 1 97.62 215 TRP A CA 1
ATOM 1672 C C . TRP A 1 215 ? -3.547 -20.016 -5.258 1 97.62 215 TRP A C 1
ATOM 1674 O O . TRP A 1 215 ? -2.84 -19.109 -5.715 1 97.62 215 TRP A O 1
ATOM 1684 N N . HIS A 1 216 ? -3.842 -20.031 -3.998 1 97.81 216 HIS A N 1
ATOM 1685 C CA . HIS A 1 216 ? -3.453 -18.984 -3.059 1 97.81 216 HIS A CA 1
ATOM 1686 C C . HIS A 1 216 ? -2.559 -19.547 -1.954 1 97.81 216 HIS A C 1
ATOM 1688 O O . HIS A 1 216 ? -3.025 -19.797 -0.84 1 97.81 216 HIS A O 1
ATOM 1694 N N . PRO A 1 217 ? -1.32 -19.594 -2.25 1 97.75 217 PRO A N 1
ATOM 1695 C CA . PRO A 1 217 ? -0.393 -20.141 -1.258 1 97.75 217 PRO A CA 1
ATOM 1696 C C . PRO A 1 217 ? -0.166 -19.203 -0.078 1 97.75 217 PRO A C 1
ATOM 1698 O O . PRO A 1 217 ? 0.398 -19.609 0.941 1 97.75 217 PRO A O 1
ATOM 1701 N N . GLU A 1 218 ? -0.578 -17.891 -0.209 1 97.06 218 GLU A N 1
ATOM 1702 C CA . GLU A 1 218 ? -0.323 -16.938 0.856 1 97.06 218 GLU A CA 1
ATOM 1703 C C . GLU A 1 218 ? -1.229 -17.188 2.059 1 97.06 218 GLU A C 1
ATOM 1705 O O . GLU A 1 218 ? -0.926 -16.75 3.172 1 97.06 218 GLU A O 1
ATOM 1710 N N . PHE A 1 219 ? -2.377 -17.797 1.773 1 91.94 219 PHE A N 1
ATOM 1711 C CA . PHE A 1 219 ? -3.291 -18.109 2.869 1 91.94 219 PHE A CA 1
ATOM 1712 C C . PHE A 1 219 ? -2.787 -19.297 3.678 1 91.94 219 PHE A C 1
ATOM 1714 O O . PHE A 1 219 ? -2.656 -20.391 3.148 1 91.94 219 PHE A O 1
ATOM 1721 N N . ASN A 1 220 ? -2.432 -19.094 4.965 1 85.94 220 ASN A N 1
ATOM 1722 C CA . ASN A 1 220 ? -1.878 -20.125 5.848 1 85.94 220 ASN A CA 1
ATOM 1723 C C . ASN A 1 220 ? -0.543 -20.641 5.328 1 85.94 220 ASN A C 1
ATOM 1725 O O . ASN A 1 220 ? -0.326 -21.859 5.281 1 85.94 220 ASN A O 1
ATOM 1729 N N . SER A 1 221 ? 0.268 -19.75 4.855 1 84.75 221 SER A N 1
ATOM 1730 C CA . SER A 1 221 ? 1.531 -20.094 4.215 1 84.75 221 SER A CA 1
ATOM 1731 C C . SER A 1 221 ? 2.445 -20.859 5.164 1 84.75 221 SER A C 1
ATOM 1733 O O . SER A 1 221 ? 3.266 -21.672 4.73 1 84.75 221 SER A O 1
ATOM 1735 N N . GLY A 1 222 ? 2.311 -20.641 6.418 1 84.19 222 GLY A N 1
ATOM 1736 C CA . GLY A 1 222 ? 3.176 -21.297 7.387 1 84.19 222 GLY A CA 1
ATOM 1737 C C . GLY A 1 222 ? 2.734 -22.703 7.73 1 84.19 222 GLY A C 1
ATOM 1738 O O . GLY A 1 222 ? 3.518 -23.5 8.258 1 84.19 222 GLY A O 1
ATOM 1739 N N . VAL A 1 223 ? 1.557 -23.062 7.32 1 86 223 VAL A N 1
ATOM 1740 C CA . VAL A 1 223 ? 0.976 -24.328 7.762 1 86 223 VAL A CA 1
ATOM 1741 C C . VAL A 1 223 ? 0.952 -25.312 6.598 1 86 223 VAL A C 1
ATOM 1743 O O . VAL A 1 223 ? 1.272 -26.484 6.773 1 86 223 VAL A O 1
ATOM 1746 N N . ARG A 1 224 ? 0.678 -24.875 5.461 1 90.81 224 ARG A N 1
ATOM 1747 C CA . ARG A 1 224 ? 0.563 -25.734 4.293 1 90.81 224 ARG A CA 1
ATOM 1748 C C . ARG A 1 224 ? 1.936 -26.047 3.703 1 90.81 224 ARG A C 1
ATOM 1750 O O . ARG A 1 224 ? 2.697 -25.141 3.377 1 90.81 224 ARG A O 1
ATOM 1757 N N . LEU A 1 225 ? 2.199 -27.281 3.459 1 93.88 225 LEU A N 1
ATOM 1758 C CA . LEU A 1 225 ? 3.527 -27.719 3.057 1 93.88 225 LEU A CA 1
ATOM 1759 C C . LEU A 1 225 ? 3.908 -27.141 1.697 1 93.88 225 LEU A C 1
ATOM 1761 O O . LEU A 1 225 ? 5.031 -26.672 1.512 1 93.88 225 LEU A O 1
ATOM 1765 N N . LEU A 1 226 ? 3.002 -27.266 0.756 1 95.62 226 LEU A N 1
ATOM 1766 C CA . LEU A 1 226 ? 3.309 -26.734 -0.573 1 95.62 226 LEU A CA 1
ATOM 1767 C C . LEU A 1 226 ? 3.523 -25.234 -0.532 1 95.62 226 LEU A C 1
ATOM 1769 O O . LEU A 1 226 ? 4.391 -24.703 -1.233 1 95.62 226 LEU A O 1
ATOM 1773 N N . SER A 1 227 ? 2.682 -24.531 0.252 1 96.19 227 SER A N 1
ATOM 1774 C CA . SER A 1 227 ? 2.844 -23.094 0.417 1 96.19 227 SER A CA 1
ATOM 1775 C C . SER A 1 227 ? 4.223 -22.75 0.976 1 96.19 227 SER A C 1
ATOM 1777 O O . SER A 1 227 ? 4.918 -21.891 0.439 1 96.19 227 SER A O 1
ATOM 1779 N N . ARG A 1 228 ? 4.582 -23.438 2.018 1 95.5 228 ARG A N 1
ATOM 1780 C CA . ARG A 1 228 ? 5.898 -23.234 2.617 1 95.5 228 ARG A CA 1
ATOM 1781 C C . ARG A 1 228 ? 7.008 -23.5 1.606 1 95.5 228 ARG A C 1
ATOM 1783 O O . ARG A 1 228 ? 7.973 -22.734 1.518 1 95.5 228 ARG A O 1
ATOM 1790 N N . TYR A 1 229 ? 6.852 -24.578 0.91 1 96.81 229 TYR A N 1
ATOM 1791 C CA . TYR A 1 229 ? 7.832 -24.953 -0.101 1 96.81 229 TYR A CA 1
ATOM 1792 C C . TYR A 1 229 ? 8.008 -23.859 -1.133 1 96.81 229 TYR A C 1
ATOM 1794 O O . TYR A 1 229 ? 9.133 -23.5 -1.486 1 96.81 229 TYR A O 1
ATOM 1802 N N . ILE A 1 230 ? 6.973 -23.266 -1.614 1 98.12 230 ILE A N 1
ATOM 1803 C CA . ILE A 1 230 ? 6.988 -22.234 -2.648 1 98.12 230 ILE A CA 1
ATOM 1804 C C . ILE A 1 230 ? 7.711 -21 -2.129 1 98.12 230 ILE A C 1
ATOM 1806 O O . ILE A 1 230 ? 8.609 -20.469 -2.795 1 98.12 230 ILE A O 1
ATOM 1810 N N . PHE A 1 231 ? 7.387 -20.547 -0.936 1 98.06 231 PHE A N 1
ATOM 1811 C CA . PHE A 1 231 ? 8.016 -19.344 -0.385 1 98.06 231 PHE A CA 1
ATOM 1812 C C . PHE A 1 231 ? 9.477 -19.609 -0.059 1 98.06 231 PHE A C 1
ATOM 1814 O O . PHE A 1 231 ? 10.32 -18.719 -0.228 1 98.06 231 PHE A O 1
ATOM 1821 N N . GLU A 1 232 ? 9.773 -20.812 0.384 1 96.62 232 GLU A N 1
ATOM 1822 C CA . GLU A 1 232 ? 11.172 -21.156 0.628 1 96.62 232 GLU A CA 1
ATOM 1823 C C . GLU A 1 232 ? 11.984 -21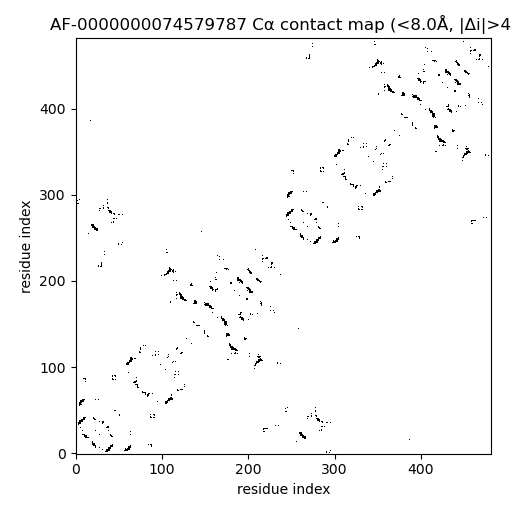.109 -0.662 1 96.62 232 GLU A C 1
ATOM 1825 O O . GLU A 1 232 ? 13.109 -20.625 -0.672 1 96.62 232 GLU A O 1
ATOM 1830 N N . ARG A 1 233 ? 11.422 -21.625 -1.735 1 97.19 233 ARG A N 1
ATOM 1831 C CA . ARG A 1 233 ? 12.102 -21.609 -3.025 1 97.19 233 ARG A CA 1
ATOM 1832 C C . ARG A 1 233 ? 12.266 -20.172 -3.529 1 97.19 233 ARG A C 1
ATOM 1834 O O . ARG A 1 233 ? 13.305 -19.828 -4.105 1 97.19 233 ARG A O 1
ATOM 1841 N N . PHE A 1 234 ? 11.273 -19.406 -3.33 1 98.38 234 PHE A N 1
ATOM 1842 C CA . PHE A 1 234 ? 11.305 -18 -3.697 1 98.38 234 PHE A CA 1
ATOM 1843 C C . PHE A 1 234 ? 12.445 -17.281 -2.984 1 98.38 234 PHE A C 1
ATOM 1845 O O . PHE A 1 234 ? 13.273 -16.625 -3.625 1 98.38 234 PHE A O 1
ATOM 1852 N N . PHE A 1 235 ? 12.555 -17.469 -1.733 1 97.88 235 PHE A N 1
ATOM 1853 C CA . PHE A 1 235 ? 13.555 -16.766 -0.935 1 97.88 235 PHE A CA 1
ATOM 1854 C C . PHE A 1 235 ? 14.938 -17.391 -1.134 1 97.88 235 PHE A C 1
ATOM 1856 O O . PHE A 1 235 ? 15.945 -16.688 -1.065 1 97.88 235 PHE A O 1
ATOM 1863 N N . ALA A 1 236 ? 14.969 -18.703 -1.44 1 97.5 236 ALA A N 1
ATOM 1864 C CA . ALA A 1 236 ? 16.25 -19.297 -1.801 1 97.5 236 ALA A CA 1
ATOM 1865 C C . ALA A 1 236 ? 16.812 -18.688 -3.078 1 97.5 236 ALA A C 1
ATOM 1867 O O . ALA A 1 236 ? 18.016 -18.453 -3.184 1 97.5 236 ALA A O 1
ATOM 1868 N N . ALA A 1 237 ? 15.914 -18.438 -4.027 1 97.94 237 ALA A N 1
ATOM 1869 C CA . ALA A 1 237 ? 16.328 -17.812 -5.281 1 97.94 237 ALA A CA 1
ATOM 1870 C C . ALA A 1 237 ? 16.844 -16.391 -5.047 1 97.94 237 ALA A C 1
ATOM 1872 O O . ALA A 1 237 ? 17.75 -15.93 -5.742 1 97.94 237 ALA A O 1
ATOM 1873 N N . ILE A 1 238 ? 16.266 -15.688 -4.094 1 97.88 238 ILE A N 1
ATOM 1874 C CA . ILE A 1 238 ? 16.672 -14.328 -3.742 1 97.88 238 ILE A CA 1
ATOM 1875 C C . ILE A 1 238 ? 18.062 -14.352 -3.109 1 97.88 238 ILE A C 1
ATOM 1877 O O . ILE A 1 238 ? 18.922 -13.531 -3.451 1 97.88 238 ILE A O 1
ATOM 1881 N N . GLN A 1 239 ? 18.25 -15.289 -2.23 1 95.25 239 GLN A N 1
ATOM 1882 C CA . GLN A 1 239 ? 19.516 -15.383 -1.509 1 95.25 239 GLN A CA 1
ATOM 1883 C C . GLN A 1 239 ? 20.656 -15.781 -2.443 1 95.25 239 GLN A C 1
ATOM 1885 O O . GLN A 1 239 ? 21.812 -15.383 -2.24 1 95.25 239 GLN A O 1
ATOM 1890 N N . ASN A 1 240 ? 20.375 -16.516 -3.496 1 90.94 240 ASN A N 1
ATOM 1891 C CA . ASN A 1 240 ? 21.391 -17.047 -4.398 1 90.94 240 ASN A CA 1
ATOM 1892 C C . ASN A 1 240 ? 21.641 -16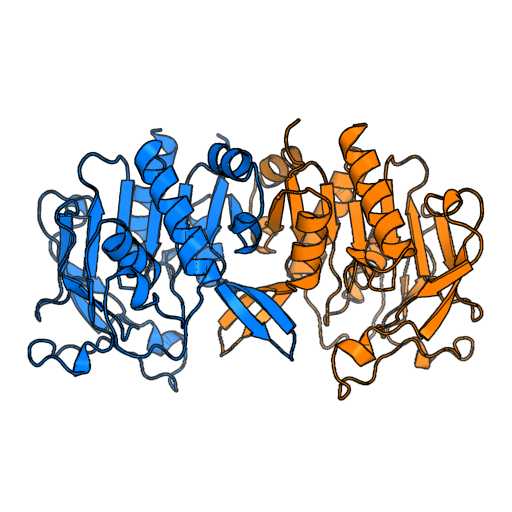.109 -5.574 1 90.94 240 ASN A C 1
ATOM 1894 O O . ASN A 1 240 ? 22.344 -16.453 -6.523 1 90.94 240 ASN A O 1
ATOM 1898 N N . ARG A 1 241 ? 21.109 -14.945 -5.551 1 86.56 241 ARG A N 1
ATOM 1899 C CA . ARG A 1 241 ? 21.297 -13.984 -6.629 1 86.56 241 ARG A CA 1
ATOM 1900 C C . ARG A 1 241 ? 22.672 -13.344 -6.562 1 86.56 241 ARG A C 1
ATOM 1902 O O . ARG A 1 241 ? 23.109 -12.914 -5.492 1 86.56 241 ARG A O 1
ATOM 1909 N N . MET B 1 1 ? 19.141 13.711 -12.086 1 62.66 1 MET B N 1
ATOM 1910 C CA . MET B 1 1 ? 19.031 13.594 -10.633 1 62.66 1 MET B CA 1
ATOM 1911 C C . MET B 1 1 ? 18.047 12.5 -10.242 1 62.66 1 MET B C 1
ATOM 1913 O O . MET B 1 1 ? 17.094 12.227 -10.984 1 62.66 1 MET B O 1
ATOM 1917 N N . THR B 1 2 ? 18.312 11.609 -9.195 1 85.06 2 THR B N 1
ATOM 1918 C CA . THR B 1 2 ? 17.469 10.484 -8.805 1 85.06 2 THR B CA 1
ATOM 1919 C C . THR B 1 2 ? 16.188 10.977 -8.141 1 85.06 2 THR B C 1
ATOM 1921 O O . THR B 1 2 ? 16.188 12.016 -7.48 1 85.06 2 THR B O 1
ATOM 1924 N N . GLN B 1 3 ? 15.055 10.484 -8.539 1 94.12 3 GLN B N 1
ATOM 1925 C CA . GLN B 1 3 ? 13.805 10.82 -7.867 1 94.12 3 GLN B CA 1
ATOM 1926 C C . GLN B 1 3 ? 13.797 10.289 -6.434 1 94.12 3 GLN B C 1
ATOM 1928 O O . GLN B 1 3 ? 14.188 9.148 -6.184 1 94.12 3 GLN B O 1
ATOM 1933 N N . PRO B 1 4 ? 13.445 11.195 -5.496 1 97.62 4 PRO B N 1
ATOM 1934 C CA . PRO B 1 4 ? 13.461 10.773 -4.09 1 97.62 4 PRO B CA 1
ATOM 1935 C C . PRO B 1 4 ? 12.461 9.664 -3.795 1 97.62 4 PRO B C 1
ATOM 1937 O O . PRO B 1 4 ? 11.344 9.672 -4.328 1 97.62 4 PRO B O 1
ATOM 1940 N N . LEU B 1 5 ? 12.867 8.711 -3.031 1 98.38 5 LEU B N 1
ATOM 1941 C CA . LEU B 1 5 ? 12.016 7.617 -2.576 1 98.38 5 LEU B CA 1
ATOM 1942 C C . LEU B 1 5 ? 11.258 8.008 -1.313 1 98.38 5 LEU B C 1
ATOM 1944 O O . LEU B 1 5 ? 11.859 8.25 -0.268 1 98.38 5 LEU B O 1
ATOM 1948 N N . ILE B 1 6 ? 9.93 8.07 -1.395 1 98.81 6 ILE B N 1
ATOM 1949 C CA . ILE B 1 6 ? 9.102 8.531 -0.281 1 98.81 6 ILE B CA 1
ATOM 1950 C C . ILE B 1 6 ? 8.289 7.367 0.278 1 98.81 6 ILE B C 1
ATOM 1952 O O . ILE B 1 6 ? 7.504 6.75 -0.444 1 98.81 6 ILE B O 1
ATOM 1956 N N . GLY B 1 7 ? 8.484 7.023 1.553 1 98.94 7 GLY B N 1
ATOM 1957 C CA . GLY B 1 7 ? 7.633 6.059 2.234 1 98.94 7 GLY B CA 1
ATOM 1958 C C . GLY B 1 7 ? 6.324 6.656 2.723 1 98.94 7 GLY B C 1
ATOM 1959 O O . GLY B 1 7 ? 6.324 7.652 3.449 1 98.94 7 GLY B O 1
ATOM 1960 N N . ILE B 1 8 ? 5.223 6.113 2.289 1 98.94 8 ILE B N 1
ATOM 1961 C CA . ILE B 1 8 ? 3.891 6.539 2.703 1 98.94 8 ILE B CA 1
ATOM 1962 C C . ILE B 1 8 ? 3.271 5.48 3.615 1 98.94 8 ILE B C 1
ATOM 1964 O O . ILE B 1 8 ? 3.141 4.316 3.227 1 98.94 8 ILE B O 1
ATOM 1968 N N . ILE B 1 9 ? 2.857 5.852 4.789 1 98.94 9 ILE B N 1
ATOM 1969 C CA . ILE B 1 9 ? 2.328 4.902 5.758 1 98.94 9 ILE B CA 1
ATOM 1970 C C . ILE B 1 9 ? 0.943 4.434 5.316 1 98.94 9 ILE B C 1
ATOM 1972 O O . ILE B 1 9 ? 0.151 5.223 4.797 1 98.94 9 ILE B O 1
ATOM 1976 N N . CYS B 1 10 ? 0.633 3.145 5.586 1 98.81 10 CYS B N 1
ATOM 1977 C CA . CYS B 1 10 ? -0.672 2.576 5.273 1 98.81 10 CYS B CA 1
ATOM 1978 C C . CYS B 1 10 ? -1.588 2.609 6.488 1 98.81 10 CYS B C 1
ATOM 1980 O O . CYS B 1 10 ? -1.114 2.678 7.625 1 98.81 10 CYS B O 1
ATOM 1982 N N . CYS B 1 11 ? -2.863 2.588 6.191 1 98.31 11 CYS B N 1
ATOM 1983 C CA . CYS B 1 11 ? -3.879 2.275 7.191 1 98.31 11 CYS B CA 1
ATOM 1984 C C . CYS B 1 11 ? -4.352 0.834 7.055 1 98.31 11 CYS B C 1
ATOM 1986 O O . CYS B 1 11 ? -4.289 0.256 5.969 1 98.31 11 CYS B O 1
ATOM 1988 N N . HIS B 1 12 ? -4.727 0.305 8.156 1 98.12 12 HIS B N 1
ATOM 1989 C CA . HIS B 1 12 ? -5.352 -1.013 8.148 1 98.12 12 HIS B CA 1
ATOM 1990 C C . HIS B 1 12 ? -6.871 -0.902 8.133 1 98.12 12 HIS B C 1
ATOM 1992 O O . HIS B 1 12 ? -7.461 -0.218 8.969 1 98.12 12 HIS B O 1
ATOM 1998 N N . LYS B 1 13 ? -7.484 -1.519 7.148 1 96.5 13 LYS B N 1
ATOM 1999 C CA . LYS B 1 13 ? -8.938 -1.518 7.012 1 96.5 13 LYS B CA 1
ATOM 2000 C C . LYS B 1 13 ? -9.461 -2.916 6.695 1 96.5 13 LYS B C 1
ATOM 2002 O O . LYS B 1 13 ? -8.68 -3.826 6.41 1 96.5 13 LYS B O 1
ATOM 2007 N N . THR B 1 14 ? -10.703 -3.105 6.914 1 93.81 14 THR B N 1
ATOM 2008 C CA . THR B 1 14 ? -11.398 -4.293 6.43 1 93.81 14 THR B CA 1
ATOM 2009 C C . THR B 1 14 ? -12.172 -3.988 5.152 1 93.81 14 THR B C 1
ATOM 2011 O O . THR B 1 14 ? -12.922 -3.016 5.094 1 93.81 14 THR B O 1
ATOM 2014 N N . LEU B 1 15 ? -11.914 -4.742 4.145 1 90.75 15 LEU B N 1
ATOM 2015 C CA . LEU B 1 15 ? -12.617 -4.652 2.873 1 90.75 15 LEU B CA 1
ATOM 2016 C C . LEU B 1 15 ? -13.141 -6.016 2.441 1 90.75 15 LEU B C 1
ATOM 2018 O O . LEU B 1 15 ? -12.359 -6.941 2.213 1 90.75 15 LEU B O 1
ATOM 2022 N N . ALA B 1 16 ? -14.445 -6.219 2.217 1 86.69 16 ALA B N 1
ATOM 2023 C CA . ALA B 1 16 ? -15.086 -7.465 1.808 1 86.69 16 ALA B CA 1
ATOM 2024 C C . ALA B 1 16 ? -14.586 -8.641 2.643 1 86.69 16 ALA B C 1
ATOM 2026 O O . ALA B 1 16 ? -14.188 -9.672 2.1 1 86.69 16 ALA B O 1
ATOM 2027 N N . ASN B 1 17 ? -14.367 -8.477 3.941 1 88.44 17 ASN B N 1
ATOM 2028 C CA . ASN B 1 17 ? -13.992 -9.492 4.922 1 88.44 17 ASN B CA 1
ATOM 2029 C C . ASN B 1 17 ? -12.484 -9.734 4.934 1 88.44 17 ASN B C 1
ATOM 2031 O O . ASN B 1 17 ? -12.008 -10.633 5.621 1 88.44 17 ASN B O 1
ATOM 2035 N N . TYR B 1 18 ? -11.773 -8.953 4.125 1 93.25 18 TYR B N 1
ATOM 2036 C CA . TYR B 1 18 ? -10.32 -9.055 4.109 1 93.25 18 TYR B CA 1
ATOM 2037 C C . TYR B 1 18 ? -9.68 -7.902 4.879 1 93.25 18 TYR B C 1
ATOM 2039 O O . TYR B 1 18 ? -10.117 -6.754 4.762 1 93.25 18 TYR B O 1
ATOM 2047 N N . GLY B 1 19 ? -8.75 -8.25 5.777 1 96.69 19 GLY B N 1
ATOM 2048 C CA . GLY B 1 19 ? -7.855 -7.203 6.238 1 96.69 19 GLY B CA 1
ATOM 2049 C C . GLY B 1 19 ? -6.938 -6.68 5.148 1 96.69 19 GLY B C 1
ATOM 2050 O O . GLY B 1 19 ? -6.379 -7.461 4.371 1 96.69 19 GLY B O 1
ATOM 2051 N N . ILE B 1 20 ? -6.848 -5.328 5.023 1 98.19 20 ILE B N 1
ATOM 2052 C CA . ILE B 1 20 ? -6.016 -4.746 3.975 1 98.19 20 ILE B CA 1
ATOM 2053 C C . ILE B 1 20 ? -5.137 -3.646 4.566 1 98.19 20 ILE B C 1
ATOM 2055 O O . ILE B 1 20 ? -5.441 -3.104 5.629 1 98.19 20 ILE B O 1
ATOM 2059 N N . GLN B 1 21 ? -4.031 -3.449 3.947 1 98.81 21 GLN B N 1
ATOM 2060 C CA . GLN B 1 21 ? -3.23 -2.238 4.09 1 98.81 21 GLN B CA 1
ATOM 2061 C C . GLN B 1 21 ? -3.441 -1.298 2.906 1 98.81 21 GLN B C 1
ATOM 2063 O O . GLN B 1 21 ? -3.357 -1.718 1.75 1 98.81 21 GLN B O 1
ATOM 2068 N N . GLU B 1 22 ? -3.742 0.029 3.217 1 98.62 22 GLU B N 1
ATOM 2069 C CA . GLU B 1 22 ? -4.098 0.88 2.086 1 98.62 22 GLU B CA 1
ATOM 2070 C C . GLU B 1 22 ? -3.674 2.326 2.328 1 98.62 22 GLU B C 1
ATOM 2072 O O . GLU B 1 22 ? -3.41 2.719 3.465 1 98.62 22 GLU B O 1
ATOM 2077 N N . ALA B 1 23 ? -3.502 3.053 1.283 1 98.75 23 ALA B N 1
ATOM 2078 C CA . ALA B 1 23 ? -3.389 4.508 1.26 1 98.75 23 ALA B CA 1
ATOM 2079 C C . ALA B 1 23 ? -4.266 5.109 0.165 1 98.75 23 ALA B C 1
ATOM 2081 O O . ALA B 1 23 ? -4.418 4.523 -0.91 1 98.75 23 ALA B O 1
ATOM 2082 N N . HIS B 1 24 ? -4.836 6.305 0.447 1 98.12 24 HIS B N 1
ATOM 2083 C CA . HIS B 1 24 ? -5.672 6.977 -0.541 1 98.12 24 HIS B CA 1
ATOM 2084 C C . HIS B 1 24 ? -4.84 7.477 -1.719 1 98.12 24 HIS B C 1
ATOM 2086 O O . HIS B 1 24 ? -3.711 7.934 -1.538 1 98.12 24 HIS B O 1
ATOM 2092 N N . ASP B 1 25 ? -5.453 7.434 -2.91 1 98.06 25 ASP B N 1
ATOM 2093 C CA . ASP B 1 25 ? -4.809 7.898 -4.133 1 98.06 25 ASP B CA 1
ATOM 2094 C C . ASP B 1 25 ? -4.32 9.336 -3.984 1 98.06 25 ASP B C 1
ATOM 2096 O O . ASP B 1 25 ? -3.291 9.711 -4.551 1 98.06 25 ASP B O 1
ATOM 2100 N N . SER B 1 26 ? -5.047 10.117 -3.223 1 97.19 26 SER B N 1
ATOM 2101 C CA . SER B 1 26 ? -4.73 11.539 -3.123 1 97.19 26 SER B CA 1
ATOM 2102 C C . SER B 1 26 ? -3.338 11.758 -2.543 1 97.19 26 SER B C 1
ATOM 2104 O O . SER B 1 26 ? -2.592 12.617 -3.016 1 97.19 26 SER B O 1
ATOM 2106 N N . TYR B 1 27 ? -2.934 10.961 -1.553 1 98.44 27 TYR B N 1
ATOM 2107 C CA . TYR B 1 27 ? -1.602 11.078 -0.969 1 98.44 27 TYR B CA 1
ATOM 2108 C C . TYR B 1 27 ? -0.53 10.656 -1.968 1 98.44 27 TYR B C 1
ATOM 2110 O O . TYR B 1 27 ? 0.499 11.32 -2.102 1 98.44 27 TYR B O 1
ATOM 2118 N N . ILE B 1 28 ? -0.782 9.539 -2.617 1 98.75 28 ILE B N 1
ATOM 2119 C CA . ILE B 1 28 ? 0.182 8.961 -3.545 1 98.75 28 ILE B CA 1
ATOM 2120 C C . ILE B 1 28 ? 0.37 9.891 -4.742 1 98.75 28 ILE B C 1
ATOM 2122 O O . ILE B 1 28 ? 1.501 10.164 -5.152 1 98.75 28 ILE B O 1
ATOM 2126 N N . ASN B 1 29 ? -0.736 10.414 -5.25 1 97.94 29 ASN B N 1
ATOM 2127 C CA . ASN B 1 29 ? -0.687 11.352 -6.363 1 97.94 29 ASN B CA 1
ATOM 2128 C C . ASN B 1 29 ? 0.11 12.602 -6.012 1 97.94 29 ASN B C 1
ATOM 2130 O O . ASN B 1 29 ? 0.872 13.117 -6.832 1 97.94 29 ASN B O 1
ATOM 2134 N N . ALA B 1 30 ? -0.108 13.109 -4.816 1 97.94 30 ALA B N 1
ATOM 2135 C CA . ALA B 1 30 ? 0.595 14.32 -4.387 1 97.94 30 ALA B CA 1
ATOM 2136 C C . ALA B 1 30 ? 2.105 14.109 -4.41 1 97.94 30 ALA B C 1
ATOM 2138 O O . ALA B 1 30 ? 2.857 15 -4.809 1 97.94 30 ALA B O 1
ATOM 2139 N N . ILE B 1 31 ? 2.604 12.906 -4.008 1 98.19 31 ILE B N 1
ATOM 2140 C CA . ILE B 1 31 ? 4.027 12.594 -3.979 1 98.19 31 ILE B CA 1
ATOM 2141 C C . ILE B 1 31 ? 4.566 12.5 -5.402 1 98.19 31 ILE B C 1
ATOM 2143 O O . ILE B 1 31 ? 5.629 13.039 -5.711 1 98.19 31 ILE B O 1
ATOM 2147 N N . VAL B 1 32 ? 3.785 11.828 -6.254 1 97.56 32 VAL B N 1
ATOM 2148 C CA . VAL B 1 32 ? 4.207 11.656 -7.641 1 97.56 32 VAL B CA 1
ATOM 2149 C C . VAL B 1 32 ? 4.266 13.016 -8.336 1 97.56 32 VAL B C 1
ATOM 2151 O O . VAL B 1 32 ? 5.227 13.32 -9.047 1 97.56 32 VAL B O 1
ATOM 2154 N N . GLU B 1 33 ? 3.266 13.82 -8.094 1 95.31 33 GLU B N 1
ATOM 2155 C CA . GLU B 1 33 ? 3.201 15.148 -8.695 1 95.31 33 GLU B CA 1
ATOM 2156 C C . GLU B 1 33 ? 4.371 16.016 -8.234 1 95.31 33 GLU B C 1
ATOM 2158 O O . GLU B 1 33 ? 4.863 16.844 -9 1 95.31 33 GLU B O 1
ATOM 2163 N N . ALA B 1 34 ? 4.816 15.812 -7.031 1 95.69 34 ALA B N 1
ATOM 2164 C CA . ALA B 1 34 ? 5.926 16.594 -6.48 1 95.69 34 ALA B CA 1
ATOM 2165 C C . ALA B 1 34 ? 7.27 16.031 -6.953 1 95.69 34 ALA B C 1
ATOM 2167 O O . ALA B 1 34 ? 8.32 16.609 -6.652 1 95.69 34 ALA B O 1
ATOM 2168 N N . GLY B 1 35 ? 7.262 14.914 -7.645 1 95.69 35 GLY B N 1
ATOM 2169 C CA . GLY B 1 35 ? 8.469 14.383 -8.258 1 95.69 35 GLY B CA 1
ATOM 2170 C C . GLY B 1 35 ? 9.078 13.234 -7.477 1 95.69 35 GLY B C 1
ATOM 2171 O O . GLY B 1 35 ? 10.242 12.891 -7.676 1 95.69 35 GLY B O 1
ATOM 2172 N N . GLY B 1 36 ? 8.32 12.648 -6.566 1 97.88 36 GLY B N 1
ATOM 2173 C CA . GLY B 1 36 ? 8.836 11.555 -5.77 1 97.88 36 GLY B CA 1
ATOM 2174 C C . GLY B 1 36 ? 8.398 10.188 -6.27 1 97.88 36 GLY B C 1
ATOM 2175 O O . GLY B 1 36 ? 7.473 10.086 -7.074 1 97.88 36 GLY B O 1
ATOM 2176 N N . ILE B 1 37 ? 9.109 9.133 -5.891 1 98.62 37 ILE B N 1
ATOM 2177 C CA . ILE B 1 37 ? 8.719 7.738 -6.074 1 98.62 37 ILE B CA 1
ATOM 2178 C C . ILE B 1 37 ? 8.047 7.219 -4.805 1 98.62 37 ILE B C 1
ATOM 2180 O O . ILE B 1 37 ? 8.688 7.094 -3.76 1 98.62 37 ILE B O 1
ATOM 2184 N N . PRO B 1 38 ? 6.754 6.914 -4.93 1 98.81 38 PRO B N 1
ATOM 2185 C CA . PRO B 1 38 ? 6.039 6.488 -3.725 1 98.81 38 PRO B CA 1
ATOM 2186 C C . PRO B 1 38 ? 6.141 4.98 -3.482 1 98.81 38 PRO B C 1
ATOM 2188 O O . PRO B 1 38 ? 6.035 4.191 -4.426 1 98.81 38 PRO B O 1
ATOM 2191 N N . ILE B 1 39 ? 6.383 4.594 -2.254 1 98.88 39 ILE B N 1
ATOM 2192 C CA . ILE B 1 39 ? 6.145 3.23 -1.791 1 98.88 39 ILE B CA 1
ATOM 2193 C C . ILE B 1 39 ? 5.27 3.256 -0.54 1 98.88 39 ILE B C 1
ATOM 2195 O O . ILE B 1 39 ? 5.312 4.211 0.238 1 98.88 39 ILE B O 1
ATOM 2199 N N . LEU B 1 40 ? 4.457 2.26 -0.405 1 98.94 40 LEU B N 1
ATOM 2200 C CA . LEU B 1 40 ? 3.564 2.199 0.747 1 98.94 40 LEU B CA 1
ATOM 2201 C C . LEU B 1 40 ? 4.133 1.283 1.827 1 98.94 40 LEU B C 1
ATOM 2203 O O . LEU B 1 40 ? 4.672 0.218 1.522 1 98.94 40 LEU B O 1
ATOM 2207 N N . LEU B 1 41 ? 4.047 1.704 3.057 1 98.94 41 LEU B N 1
ATOM 2208 C CA . LEU B 1 41 ? 4.621 1.016 4.207 1 98.94 41 LEU B CA 1
ATOM 2209 C C . LEU B 1 41 ? 3.529 0.373 5.055 1 98.94 41 LEU B C 1
ATOM 2211 O O . LEU B 1 41 ? 2.803 1.066 5.77 1 98.94 41 LEU B O 1
ATOM 2215 N N . PRO B 1 42 ? 3.463 -0.971 5.027 1 98.94 42 PRO B N 1
ATOM 2216 C CA . PRO B 1 42 ? 2.43 -1.653 5.809 1 98.94 42 PRO B CA 1
ATOM 2217 C C . PRO B 1 42 ? 2.832 -1.855 7.27 1 98.94 42 PRO B C 1
ATOM 2219 O O . PRO B 1 42 ? 4.023 -1.876 7.59 1 98.94 42 PRO B O 1
ATOM 2222 N N . GLN B 1 43 ? 1.816 -2.016 8.102 1 98.69 43 GLN B N 1
ATOM 2223 C CA . GLN B 1 43 ? 2.08 -2.133 9.531 1 98.69 43 GLN B CA 1
ATOM 2224 C C . GLN B 1 43 ? 2.863 -3.404 9.844 1 98.69 43 GLN B C 1
ATOM 2226 O O . GLN B 1 43 ? 3.473 -3.518 10.906 1 98.69 43 GLN B O 1
ATOM 2231 N N . GLN B 1 44 ? 2.932 -4.344 8.953 1 98.62 44 GLN B N 1
ATOM 2232 C CA . GLN B 1 44 ? 3.646 -5.602 9.164 1 98.62 44 GLN B CA 1
ATOM 2233 C C . GLN B 1 44 ? 5.148 -5.363 9.305 1 98.62 44 GLN B C 1
ATOM 2235 O O . GLN B 1 44 ? 5.875 -6.227 9.789 1 98.62 44 GLN B O 1
ATOM 2240 N N . LEU B 1 45 ? 5.578 -4.191 8.875 1 98.62 45 LEU B N 1
ATOM 2241 C CA . LEU B 1 45 ? 6.969 -3.809 9.094 1 98.62 45 LEU B CA 1
ATOM 2242 C C . LEU B 1 45 ? 7.316 -3.85 10.578 1 98.62 45 LEU B C 1
ATOM 2244 O O . LEU B 1 45 ? 8.484 -4.016 10.938 1 98.62 45 LEU B O 1
ATOM 2248 N N . ASN B 1 46 ? 6.27 -3.699 11.461 1 98.31 46 ASN B N 1
ATOM 2249 C CA . ASN B 1 46 ? 6.492 -3.768 12.898 1 98.31 46 ASN B CA 1
ATOM 2250 C C . ASN B 1 46 ? 7.117 -5.098 13.305 1 98.31 46 ASN B C 1
ATOM 2252 O O . ASN B 1 46 ? 7.762 -5.191 14.352 1 98.31 46 ASN B O 1
ATOM 2256 N N . HIS B 1 47 ? 6.977 -6.098 12.445 1 97.31 47 HIS B N 1
ATOM 2257 C CA . HIS B 1 47 ? 7.422 -7.445 12.789 1 97.31 47 HIS B CA 1
ATOM 2258 C C . HIS B 1 47 ? 8.719 -7.797 12.062 1 97.31 47 HIS B C 1
ATOM 2260 O O . HIS B 1 47 ? 9.195 -8.93 12.148 1 97.31 47 HIS B O 1
ATOM 2266 N N . CYS B 1 48 ? 9.266 -6.852 11.344 1 96.44 48 CYS B N 1
ATOM 2267 C CA . CYS B 1 48 ? 10.523 -7.062 10.641 1 96.44 48 CYS B CA 1
ATOM 2268 C C . CYS B 1 48 ? 11.711 -6.637 11.492 1 96.44 48 CYS B C 1
ATOM 2270 O O . CYS B 1 48 ? 11.836 -5.465 11.859 1 96.44 48 CYS B O 1
ATOM 2272 N N . ALA B 1 49 ? 12.633 -7.535 11.703 1 92.75 49 ALA B N 1
ATOM 2273 C CA . ALA B 1 49 ? 13.758 -7.289 12.602 1 92.75 49 ALA B CA 1
ATOM 2274 C C . ALA B 1 49 ? 14.695 -6.23 12.023 1 92.75 49 ALA B C 1
ATOM 2276 O O . ALA B 1 49 ? 15.281 -5.445 12.773 1 92.75 49 ALA B O 1
ATOM 2277 N N . GLN B 1 50 ? 14.766 -6.156 10.719 1 94.81 50 GLN B N 1
ATOM 2278 C CA . GLN B 1 50 ? 15.703 -5.23 10.094 1 94.81 50 GLN B CA 1
ATOM 2279 C C . GLN B 1 50 ? 14.969 -4.18 9.266 1 94.81 50 GLN B C 1
ATOM 2281 O O . GLN B 1 50 ? 15.422 -3.811 8.18 1 94.81 50 GLN B O 1
ATOM 2286 N N . ARG B 1 51 ? 13.836 -3.748 9.781 1 93.12 51 ARG B N 1
ATOM 2287 C CA . ARG B 1 51 ? 13.039 -2.766 9.062 1 93.12 51 ARG B CA 1
ATOM 2288 C C . ARG B 1 51 ? 13.836 -1.494 8.797 1 93.12 51 ARG B C 1
ATOM 2290 O O . ARG B 1 51 ? 13.617 -0.813 7.793 1 93.12 51 ARG B O 1
ATOM 2297 N N . ASP B 1 52 ? 14.82 -1.204 9.648 1 95.38 52 ASP B N 1
ATOM 2298 C CA . ASP B 1 52 ? 15.586 0.03 9.516 1 95.38 52 ASP B CA 1
ATOM 2299 C C . ASP B 1 52 ? 16.391 0.047 8.219 1 95.38 52 ASP B C 1
ATOM 2301 O O . ASP B 1 52 ? 16.75 1.115 7.719 1 95.38 52 ASP B O 1
ATOM 2305 N N . GLN B 1 53 ? 16.656 -1.141 7.699 1 95.94 53 GLN B N 1
ATOM 2306 C CA . GLN B 1 53 ? 17.297 -1.205 6.395 1 95.94 53 GLN B CA 1
ATOM 2307 C C . GLN B 1 53 ? 16.469 -0.488 5.336 1 95.94 53 GLN B C 1
ATOM 2309 O O . GLN B 1 53 ? 17.016 0.184 4.457 1 95.94 53 GLN B O 1
ATOM 2314 N N . LEU B 1 54 ? 15.188 -0.68 5.492 1 97.88 54 LEU B N 1
ATOM 2315 C CA . LEU B 1 54 ? 14.281 0.007 4.574 1 97.88 54 LEU B CA 1
ATOM 2316 C C . LEU B 1 54 ? 14.25 1.504 4.863 1 97.88 54 LEU B C 1
ATOM 2318 O O . LEU B 1 54 ? 14.305 2.318 3.938 1 97.88 54 LEU B O 1
ATOM 2322 N N . PHE B 1 55 ? 14.211 1.876 6.148 1 98.12 55 PHE B N 1
ATOM 2323 C CA . PHE B 1 55 ? 14.133 3.281 6.527 1 98.12 55 PHE B CA 1
ATOM 2324 C C . PHE B 1 55 ? 15.352 4.043 6.023 1 98.12 55 PHE B C 1
ATOM 2326 O O . PHE B 1 55 ? 15.242 5.203 5.613 1 98.12 55 PHE B O 1
ATOM 2333 N N . ALA B 1 56 ? 16.453 3.395 5.996 1 97.69 56 ALA B N 1
ATOM 2334 C CA . ALA B 1 56 ? 17.719 4.008 5.586 1 97.69 56 ALA B CA 1
ATOM 2335 C C . ALA B 1 56 ? 17.719 4.316 4.09 1 97.69 56 ALA B C 1
ATOM 2337 O O . ALA B 1 56 ? 18.516 5.125 3.613 1 97.69 56 ALA B O 1
ATOM 2338 N N . GLN B 1 57 ? 16.828 3.684 3.385 1 97.25 57 GLN B N 1
ATOM 2339 C CA . GLN B 1 57 ? 16.75 3.883 1.94 1 97.25 57 GLN B CA 1
ATOM 2340 C C . GLN B 1 57 ? 15.797 5.016 1.586 1 97.25 57 GLN B C 1
ATOM 2342 O O . GLN B 1 57 ? 15.797 5.504 0.455 1 97.25 57 GLN B O 1
ATOM 234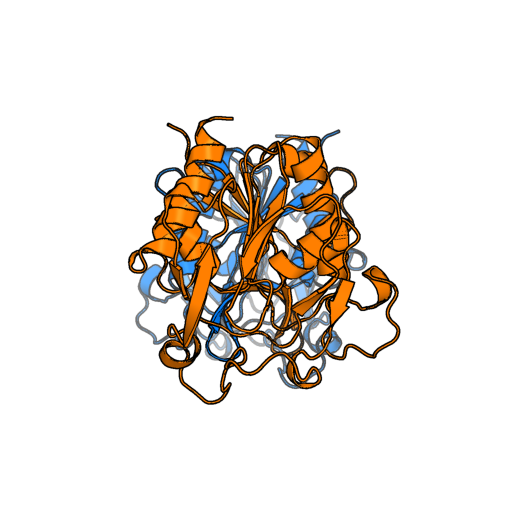7 N N . LEU B 1 58 ? 15.008 5.426 2.49 1 98.25 58 LEU B N 1
ATOM 2348 C CA . LEU B 1 58 ? 14.008 6.453 2.227 1 98.25 58 LEU B CA 1
ATOM 2349 C C . LEU B 1 58 ? 14.641 7.84 2.205 1 98.25 58 LEU B C 1
ATOM 2351 O O . LEU B 1 58 ? 15.547 8.125 2.99 1 98.25 58 LEU B O 1
ATOM 2355 N N . ASP B 1 59 ? 14.109 8.672 1.34 1 98.56 59 ASP B N 1
ATOM 2356 C CA . ASP B 1 59 ? 14.523 10.07 1.304 1 98.56 59 ASP B CA 1
ATOM 2357 C C . ASP B 1 59 ? 13.562 10.945 2.098 1 98.56 59 ASP B C 1
ATOM 2359 O O . ASP B 1 59 ? 13.906 12.07 2.479 1 98.56 59 ASP B O 1
ATOM 2363 N N . GLY B 1 60 ? 12.391 10.492 2.352 1 98.81 60 GLY B N 1
ATOM 2364 C CA . GLY B 1 60 ? 11.359 11.172 3.119 1 98.81 60 GLY B CA 1
ATOM 2365 C C . GLY B 1 60 ? 10.219 10.266 3.521 1 98.81 60 GLY B C 1
ATOM 2366 O O . GLY B 1 60 ? 10.102 9.148 3.012 1 98.81 60 GLY B O 1
ATOM 2367 N N . ILE B 1 61 ? 9.406 10.734 4.445 1 98.94 61 ILE B N 1
ATOM 2368 C CA . ILE B 1 61 ? 8.281 9.961 4.965 1 98.94 61 ILE B CA 1
ATOM 2369 C C . ILE B 1 61 ? 7.012 10.812 4.941 1 98.94 61 ILE B C 1
ATOM 2371 O O . ILE B 1 61 ? 7.055 12.008 5.254 1 98.94 61 ILE B O 1
ATOM 2375 N N . LEU B 1 62 ? 5.969 10.234 4.52 1 98.94 62 LEU B N 1
ATOM 2376 C CA . LEU B 1 62 ? 4.652 10.859 4.617 1 98.94 62 LEU B CA 1
ATOM 2377 C C . LEU B 1 62 ? 3.74 10.062 5.543 1 98.94 62 LEU B C 1
ATOM 2379 O O . LEU B 1 62 ? 3.449 8.891 5.277 1 98.94 62 LEU B O 1
ATOM 2383 N N . LEU B 1 63 ? 3.34 10.633 6.668 1 98.94 63 LEU B N 1
ATOM 2384 C CA . LEU B 1 63 ? 2.266 10.086 7.496 1 98.94 63 LEU B CA 1
ATOM 2385 C C . LEU B 1 63 ? 0.912 10.633 7.055 1 98.94 63 LEU B C 1
ATOM 2387 O O . LEU B 1 63 ? 0.664 11.844 7.145 1 98.94 63 LEU B O 1
ATOM 2391 N N . THR B 1 64 ? 0.06 9.781 6.629 1 98.81 64 THR B N 1
ATOM 2392 C CA . THR B 1 64 ? -1.215 10.18 6.051 1 98.81 64 THR B CA 1
ATOM 2393 C C . THR B 1 64 ? -2.234 10.492 7.145 1 98.81 64 THR B C 1
ATOM 2395 O O . THR B 1 64 ? -2.004 10.188 8.32 1 98.81 64 THR B O 1
ATOM 2398 N N . GLY B 1 65 ? -3.336 11.117 6.684 1 98 65 GLY B N 1
ATOM 2399 C CA . GLY B 1 65 ? -4.527 11.094 7.52 1 98 65 GLY B CA 1
ATOM 2400 C C . GLY B 1 65 ? -5.184 9.727 7.586 1 98 65 GLY B C 1
ATOM 2401 O O . GLY B 1 65 ? -4.703 8.773 6.98 1 98 65 GLY B O 1
ATOM 2402 N N . SER B 1 66 ? -6.176 9.641 8.383 1 96.44 66 SER B N 1
ATOM 2403 C CA . SER B 1 66 ? -6.906 8.383 8.531 1 96.44 66 SER B CA 1
ATOM 2404 C C . SER B 1 66 ? -8.266 8.609 9.188 1 96.44 66 SER B C 1
ATOM 2406 O O . SER B 1 66 ? -8.453 9.594 9.914 1 96.44 66 SER B O 1
ATOM 2408 N N . ALA B 1 67 ? -9.148 7.707 8.875 1 92.56 67 ALA B N 1
ATOM 2409 C CA . ALA B 1 67 ? -10.414 7.695 9.594 1 92.56 67 ALA B CA 1
ATOM 2410 C C . ALA B 1 67 ? -10.234 7.16 11.016 1 92.56 67 ALA B C 1
ATOM 2412 O O . ALA B 1 67 ? -11.039 7.445 11.898 1 92.56 67 ALA B O 1
ATOM 2413 N N . SER B 1 68 ? -9.203 6.375 11.203 1 95.31 68 SER B N 1
ATOM 2414 C CA . SER B 1 68 ? -8.898 5.91 12.547 1 95.31 68 SER B CA 1
ATOM 2415 C C . SER B 1 68 ? -8.25 7.012 13.383 1 95.31 68 SER B C 1
ATOM 2417 O O . SER B 1 68 ? -7.797 8.023 12.836 1 95.31 68 SER B O 1
ATOM 2419 N N . ASN B 1 69 ? -8.266 6.809 14.664 1 96.31 69 ASN B N 1
ATOM 2420 C CA . ASN B 1 69 ? -7.691 7.773 15.594 1 96.31 69 ASN B CA 1
ATOM 2421 C C . ASN B 1 69 ? -6.523 7.172 16.375 1 96.31 69 ASN B C 1
ATOM 2423 O O . ASN B 1 69 ? -6.422 5.953 16.5 1 96.31 69 ASN B O 1
ATOM 2427 N N . VAL B 1 70 ? -5.66 8.055 16.844 1 97.56 70 VAL B N 1
ATOM 2428 C CA . VAL B 1 70 ? -4.582 7.629 17.734 1 97.56 70 VAL B CA 1
ATOM 2429 C C . VAL B 1 70 ? -5.168 7.062 19.016 1 97.56 70 VAL B C 1
ATOM 2431 O O . VAL B 1 70 ? -6.066 7.66 19.609 1 97.56 70 VAL B O 1
ATOM 2434 N N . SER B 1 71 ? -4.664 5.898 19.453 1 96.75 71 SER B N 1
ATOM 2435 C CA . SER B 1 71 ? -5.156 5.281 20.688 1 96.75 71 SER B CA 1
ATOM 2436 C C . SER B 1 71 ? -4.883 6.164 21.906 1 96.75 71 SER B C 1
ATOM 2438 O O . SER B 1 71 ? -3.766 6.656 22.078 1 96.75 71 SER B O 1
ATOM 2440 N N . PRO B 1 72 ? -5.895 6.324 22.734 1 96.5 72 PRO B N 1
ATOM 2441 C CA . PRO B 1 72 ? -5.711 7.152 23.938 1 96.5 72 PRO B CA 1
ATOM 2442 C C . PRO B 1 72 ? -4.594 6.641 24.844 1 96.5 72 PRO B C 1
ATOM 2444 O O . PRO B 1 72 ? -3.988 7.422 25.578 1 96.5 72 PRO B O 1
ATOM 2447 N N . PHE B 1 73 ? -4.309 5.414 24.703 1 94.56 73 PHE B N 1
ATOM 2448 C CA . PHE B 1 73 ? -3.244 4.797 25.484 1 94.56 73 PHE B CA 1
ATOM 2449 C C . PHE B 1 73 ? -1.928 5.543 25.297 1 94.56 73 PHE B C 1
ATOM 2451 O O . PHE B 1 73 ? -1.167 5.727 26.25 1 94.56 73 PHE B O 1
ATOM 2458 N N . HIS B 1 74 ? -1.681 6.039 24.172 1 96.44 74 HIS B N 1
ATOM 2459 C CA . HIS B 1 74 ? -0.391 6.613 23.797 1 96.44 74 HIS B CA 1
ATOM 2460 C C . HIS B 1 74 ? -0.22 8.008 24.406 1 96.44 74 HIS B C 1
ATOM 2462 O O . HIS B 1 74 ? 0.89 8.539 24.422 1 96.44 74 HIS B O 1
ATOM 2468 N N . TYR B 1 75 ? -1.28 8.586 24.859 1 96.06 75 TYR B N 1
ATOM 2469 C CA . TYR B 1 75 ? -1.157 9.906 25.469 1 96.06 75 TYR B CA 1
ATOM 2470 C C . TYR B 1 75 ? -1.86 9.945 26.812 1 96.06 75 TYR B C 1
ATOM 2472 O O . TYR B 1 75 ? -2.383 10.984 27.219 1 96.06 75 TYR B O 1
ATOM 2480 N N . HIS B 1 76 ? -2.012 8.719 27.438 1 95.06 76 HIS B N 1
ATOM 2481 C CA . HIS B 1 76 ? -2.424 8.508 28.812 1 95.06 76 HIS B CA 1
ATOM 2482 C C . HIS B 1 76 ? -3.84 9.023 29.062 1 95.06 76 HIS B C 1
ATOM 2484 O O . HIS B 1 76 ? -4.105 9.672 30.062 1 95.06 76 HIS B O 1
ATOM 2490 N N . ALA B 1 77 ? -4.621 8.844 28.125 1 94 77 ALA B N 1
ATOM 2491 C CA . ALA B 1 77 ? -6.043 9.156 28.25 1 94 77 ALA B CA 1
ATOM 2492 C C . ALA B 1 77 ? -6.863 7.883 28.438 1 94 77 ALA B C 1
ATOM 2494 O O . ALA B 1 77 ? -6.367 6.777 28.219 1 94 77 ALA B O 1
ATOM 2495 N N . THR B 1 78 ? -8.125 8.031 28.844 1 92.31 78 THR B N 1
ATOM 2496 C CA . THR B 1 78 ? -8.883 6.848 29.25 1 92.31 78 THR B CA 1
ATOM 2497 C C . THR B 1 78 ? -10.156 6.715 28.406 1 92.31 78 THR B C 1
ATOM 2499 O O . THR B 1 78 ? -10.906 5.75 28.562 1 92.31 78 THR B O 1
ATOM 2502 N N . HIS B 1 79 ? -10.359 7.668 27.547 1 92.06 79 HIS B N 1
ATOM 2503 C CA . HIS B 1 79 ? -11.586 7.586 26.766 1 92.06 79 HIS B CA 1
ATOM 2504 C C . HIS B 1 79 ? -11.539 6.414 25.797 1 92.06 79 HIS B C 1
ATOM 2506 O O . HIS B 1 79 ? -10.453 5.918 25.469 1 92.06 79 HIS B O 1
ATOM 2512 N N . ALA B 1 80 ? -12.688 5.992 25.391 1 89.81 80 ALA B N 1
ATOM 2513 C CA . ALA B 1 80 ? -12.797 4.91 24.406 1 89.81 80 ALA B CA 1
ATOM 2514 C C . ALA B 1 80 ? -12.602 5.434 22.984 1 89.81 80 ALA B C 1
ATOM 2516 O O . ALA B 1 80 ? -13.062 6.527 22.656 1 89.81 80 ALA B O 1
ATOM 2517 N N . GLU B 1 81 ? -11.859 4.742 22.172 1 91.12 81 GLU B N 1
ATOM 2518 C CA . GLU B 1 81 ? -11.68 5.039 20.766 1 91.12 81 GLU B CA 1
ATOM 2519 C C . GLU B 1 81 ? -12.148 3.883 19.891 1 91.12 81 GLU B C 1
ATOM 2521 O O . GLU B 1 81 ? -11.422 2.91 19.688 1 91.12 81 GLU B O 1
ATOM 2526 N N . PRO B 1 82 ? -13.312 4.012 19.312 1 87.31 82 PRO B N 1
ATOM 2527 C CA . PRO B 1 82 ? -13.891 2.902 18.547 1 87.31 82 PRO B CA 1
ATOM 2528 C C . PRO B 1 82 ? -13.125 2.617 17.266 1 87.31 82 PRO B C 1
ATOM 2530 O O . PRO B 1 82 ? -13.148 1.49 16.766 1 87.31 82 PRO B O 1
ATOM 2533 N N . HIS B 1 83 ? -12.5 3.562 16.688 1 91.12 83 HIS B N 1
ATOM 2534 C CA . HIS B 1 83 ? -11.781 3.391 15.43 1 91.12 83 HIS B CA 1
ATOM 2535 C C . HIS B 1 83 ? -10.273 3.5 15.633 1 91.12 83 HIS B C 1
ATOM 2537 O O . HIS B 1 83 ? -9.664 4.496 15.242 1 91.12 83 HIS B O 1
ATOM 2543 N N . SER B 1 84 ? -9.727 2.48 16.172 1 93.56 84 SER B N 1
ATOM 2544 C CA . SER B 1 84 ? -8.289 2.463 16.438 1 93.56 84 SER B CA 1
ATOM 2545 C C . SER B 1 84 ? -7.539 1.664 15.375 1 93.56 84 SER B C 1
ATOM 2547 O O . SER B 1 84 ? -8.133 0.844 14.672 1 93.56 84 SER B O 1
ATOM 2549 N N . ASP B 1 85 ? -6.379 1.932 15.188 1 96.81 85 ASP B N 1
ATOM 2550 C CA . ASP B 1 85 ? -5.418 1.222 14.344 1 96.81 85 ASP B CA 1
ATOM 2551 C C . ASP B 1 85 ? -4.059 1.118 15.023 1 96.81 85 ASP B C 1
ATOM 2553 O O . ASP B 1 85 ? -3.133 1.863 14.695 1 96.81 85 ASP B O 1
ATOM 2557 N N . LEU B 1 86 ? -3.973 0.135 15.93 1 96.94 86 LEU B N 1
ATOM 2558 C CA . LEU B 1 86 ? -2.824 0.045 16.828 1 96.94 86 LEU B CA 1
ATOM 2559 C C . LEU B 1 86 ? -1.554 -0.28 16.047 1 96.94 86 LEU B C 1
ATOM 2561 O O . LEU B 1 86 ? -0.463 0.16 16.422 1 96.94 86 LEU B O 1
ATOM 2565 N N . GLY B 1 87 ? -1.692 -1.064 14.969 1 98.06 87 GLY B N 1
ATOM 2566 C CA . GLY B 1 87 ? -0.544 -1.342 14.125 1 98.06 87 GLY B CA 1
ATOM 2567 C C . GLY B 1 87 ? 0.045 -0.095 13.492 1 98.06 87 GLY B C 1
ATOM 2568 O O . GLY B 1 87 ? 1.266 0.069 13.445 1 98.06 87 GLY B O 1
ATOM 2569 N N . ARG B 1 88 ? -0.842 0.76 13.031 1 98.12 88 ARG B N 1
ATOM 2570 C CA . ARG B 1 88 ? -0.387 2.025 12.461 1 98.12 88 ARG B CA 1
ATOM 2571 C C . ARG B 1 88 ? 0.278 2.895 13.531 1 98.12 88 ARG B C 1
ATOM 2573 O O . ARG B 1 88 ? 1.29 3.545 13.258 1 98.12 88 ARG B O 1
ATOM 2580 N N . ASP B 1 89 ? -0.343 2.918 14.766 1 98.44 89 ASP B N 1
ATOM 2581 C CA . ASP B 1 89 ? 0.279 3.682 15.844 1 98.44 89 ASP B CA 1
ATOM 2582 C C . ASP B 1 89 ? 1.74 3.279 16.031 1 98.44 89 ASP B C 1
ATOM 2584 O O . ASP B 1 89 ? 2.627 4.133 16.047 1 98.44 89 ASP B O 1
ATOM 2588 N N . THR B 1 90 ? 1.952 2.006 16.094 1 98.5 90 THR B N 1
ATOM 2589 C CA . THR B 1 90 ? 3.287 1.475 16.344 1 98.5 90 THR B CA 1
ATOM 2590 C C . THR B 1 90 ? 4.242 1.858 15.219 1 98.5 90 THR B C 1
ATOM 2592 O O . THR B 1 90 ? 5.344 2.348 15.477 1 98.5 90 THR B O 1
ATOM 2595 N N . LEU B 1 91 ? 3.836 1.697 14.023 1 98.75 91 LEU B N 1
ATOM 2596 C CA . LEU B 1 91 ? 4.711 1.984 12.891 1 98.75 91 LEU B CA 1
ATOM 2597 C C . LEU B 1 91 ? 4.988 3.48 12.789 1 98.75 91 LEU B C 1
ATOM 2599 O O . LEU B 1 91 ? 6.121 3.885 12.508 1 98.75 91 LEU B O 1
ATOM 2603 N N . SER B 1 92 ? 3.949 4.305 12.945 1 98.75 92 SER B N 1
ATOM 2604 C CA . SER B 1 92 ? 4.141 5.75 12.852 1 98.75 92 SER B CA 1
ATOM 2605 C C . SER B 1 92 ? 5.164 6.242 13.867 1 98.75 92 SER B C 1
ATOM 2607 O O . SER B 1 92 ? 5.984 7.109 13.555 1 98.75 92 SER B O 1
ATOM 2609 N N . PHE B 1 93 ? 5.113 5.668 15.07 1 98.75 93 PHE B N 1
ATOM 2610 C CA . PHE B 1 93 ? 6.047 6.098 16.109 1 98.75 93 PHE B CA 1
ATOM 2611 C C . PHE B 1 93 ? 7.465 5.645 15.773 1 98.75 93 PHE B C 1
ATOM 2613 O O . PHE B 1 93 ? 8.43 6.352 16.062 1 98.75 93 PHE B O 1
ATOM 2620 N N . HIS B 1 94 ? 7.621 4.461 15.156 1 98.69 94 HIS B N 1
ATOM 2621 C CA . HIS B 1 94 ? 8.938 4.031 14.688 1 98.69 94 HIS B CA 1
ATOM 2622 C C . HIS B 1 94 ? 9.461 4.953 13.594 1 98.69 94 HIS B C 1
ATOM 2624 O O . HIS B 1 94 ? 10.648 5.305 13.594 1 98.69 94 HIS B O 1
ATOM 2630 N N . LEU B 1 95 ? 8.586 5.355 12.719 1 98.88 95 LEU B N 1
ATOM 2631 C CA . LEU B 1 95 ? 8.977 6.227 11.617 1 98.88 95 LEU B CA 1
ATOM 2632 C C . LEU B 1 95 ? 9.344 7.617 12.125 1 98.88 95 LEU B C 1
ATOM 2634 O O . LEU B 1 95 ? 10.328 8.203 11.672 1 98.88 95 LEU B O 1
ATOM 2638 N N . LEU B 1 96 ? 8.539 8.102 13.055 1 98.88 96 LEU B N 1
ATOM 2639 C CA . LEU B 1 96 ? 8.828 9.406 13.648 1 98.88 96 LEU B CA 1
ATOM 2640 C C . LEU B 1 96 ? 10.164 9.375 14.391 1 98.88 96 LEU B C 1
ATOM 2642 O O . LEU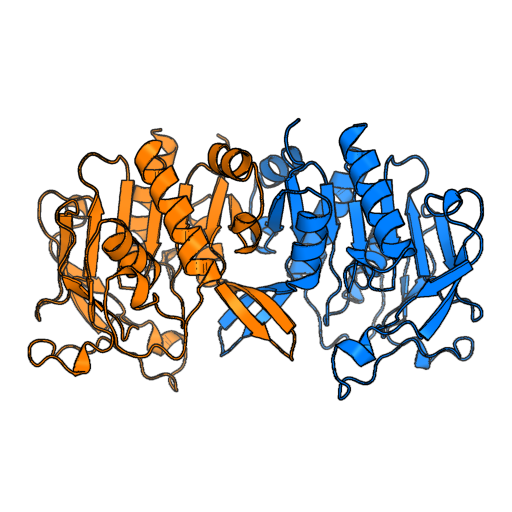 B 1 96 ? 10.961 10.305 14.273 1 98.88 96 LEU B O 1
ATOM 2646 N N . ALA B 1 97 ? 10.383 8.32 15.18 1 98.75 97 ALA B N 1
ATOM 2647 C CA . ALA B 1 97 ? 11.648 8.172 15.898 1 98.75 97 ALA B CA 1
ATOM 2648 C C . ALA B 1 97 ? 12.828 8.156 14.938 1 98.75 97 ALA B C 1
ATOM 2650 O O . ALA B 1 97 ? 13.82 8.859 15.156 1 98.75 97 ALA B O 1
ATOM 2651 N N . TYR B 1 98 ? 12.719 7.395 13.922 1 98.75 98 TYR B N 1
ATOM 2652 C CA . TYR B 1 98 ? 13.797 7.285 12.945 1 98.75 98 TYR B CA 1
ATOM 2653 C C . TYR B 1 98 ? 14.047 8.625 12.258 1 98.75 98 TYR B C 1
ATOM 2655 O O . TYR B 1 98 ? 15.195 9.031 12.086 1 98.75 98 TYR B O 1
ATOM 2663 N N . ALA B 1 99 ? 12.945 9.258 11.836 1 98.81 99 ALA B N 1
ATOM 2664 C CA . ALA B 1 99 ? 13.055 10.547 11.156 1 98.81 99 ALA B CA 1
ATOM 2665 C C . ALA B 1 99 ? 13.734 11.578 12.047 1 98.81 99 ALA B C 1
ATOM 2667 O O . ALA B 1 99 ? 14.594 12.336 11.586 1 98.81 99 ALA B O 1
ATOM 2668 N N . ARG B 1 100 ? 13.328 11.602 13.297 1 98.62 100 ARG B N 1
ATOM 2669 C CA . ARG B 1 100 ? 13.945 12.516 14.25 1 98.62 100 ARG B CA 1
ATOM 2670 C C . ARG B 1 100 ? 15.438 12.242 14.383 1 98.62 100 ARG B C 1
ATOM 2672 O O . ARG B 1 100 ? 16.25 13.156 14.25 1 98.62 100 ARG B O 1
ATOM 2679 N N . ASP B 1 101 ? 15.773 10.992 14.57 1 98.38 101 ASP B N 1
ATOM 2680 C CA . ASP B 1 101 ? 17.141 10.602 14.93 1 98.38 101 ASP B CA 1
ATOM 2681 C C . ASP B 1 101 ? 18.078 10.719 13.734 1 98.38 101 ASP B C 1
ATOM 2683 O O . ASP B 1 101 ? 19.281 10.898 13.906 1 98.38 101 ASP B O 1
ATOM 2687 N N . HIS B 1 102 ? 17.594 10.703 12.547 1 98.25 102 HIS B N 1
ATOM 2688 C CA . HIS B 1 102 ? 18.438 10.703 11.359 1 98.25 102 HIS B CA 1
ATOM 2689 C C . HIS B 1 102 ? 18.219 11.945 10.516 1 98.25 102 HIS B C 1
ATOM 2691 O O . HIS B 1 102 ? 18.672 12.016 9.367 1 98.25 102 HIS B O 1
ATOM 2697 N N . ASP B 1 103 ? 17.438 12.867 11 1 98.56 103 ASP B N 1
ATOM 2698 C CA . ASP B 1 103 ? 17.125 14.125 10.328 1 98.56 103 ASP B CA 1
ATOM 2699 C C . ASP B 1 103 ? 16.531 13.875 8.945 1 98.56 103 ASP B C 1
ATOM 2701 O O . ASP B 1 103 ? 16.906 14.523 7.969 1 98.56 103 ASP B O 1
ATOM 2705 N N . LEU B 1 104 ? 15.68 12.836 8.852 1 98.75 104 LEU B N 1
ATOM 2706 C CA . LEU B 1 104 ? 14.961 12.461 7.641 1 98.75 104 LEU B CA 1
ATOM 2707 C C . LEU B 1 104 ? 13.688 13.297 7.484 1 98.75 104 LEU B C 1
ATOM 2709 O O . LEU B 1 104 ? 12.828 13.297 8.367 1 98.75 104 LEU B O 1
ATOM 2713 N N . PRO B 1 105 ? 13.516 14.031 6.383 1 98.88 105 PRO B N 1
ATOM 2714 C CA . PRO B 1 105 ? 12.32 14.859 6.211 1 98.88 105 PRO B CA 1
ATOM 2715 C C . PRO B 1 105 ? 11.023 14.055 6.34 1 98.88 105 PRO B C 1
ATOM 2717 O O . PRO B 1 105 ? 10.922 12.953 5.801 1 98.88 105 PRO B O 1
ATOM 2720 N N . LEU B 1 106 ? 10.062 14.641 7.043 1 98.94 106 LEU B N 1
ATOM 2721 C CA . LEU B 1 106 ? 8.797 13.961 7.309 1 98.94 106 LEU B CA 1
ATOM 2722 C C . LEU B 1 106 ? 7.637 14.953 7.273 1 98.94 106 LEU B C 1
ATOM 2724 O O . LEU B 1 106 ? 7.703 16.016 7.902 1 98.94 106 LEU B O 1
ATOM 2728 N N . LEU B 1 107 ? 6.66 14.648 6.445 1 98.94 107 LEU B N 1
ATOM 2729 C CA . LEU B 1 107 ? 5.406 15.391 6.395 1 98.94 107 LEU B CA 1
ATOM 2730 C C . LEU B 1 107 ? 4.266 14.578 6.996 1 98.94 107 LEU B C 1
ATOM 2732 O O . LEU B 1 107 ? 4.039 13.43 6.598 1 98.94 107 LEU B O 1
ATOM 2736 N N . ALA B 1 108 ? 3.611 15.117 7.977 1 98.94 108 ALA B N 1
ATOM 2737 C CA . ALA B 1 108 ? 2.498 14.461 8.656 1 98.94 108 ALA B CA 1
ATOM 2738 C C . ALA B 1 108 ? 1.189 15.203 8.414 1 98.94 108 ALA B C 1
ATOM 2740 O O . ALA B 1 108 ? 1.111 16.422 8.617 1 98.94 108 ALA B O 1
ATOM 2741 N N . ILE B 1 109 ? 0.182 14.461 7.996 1 98.81 109 ILE B N 1
ATOM 2742 C CA . ILE B 1 109 ? -1.069 15.086 7.586 1 98.81 109 ILE B CA 1
ATOM 2743 C C . ILE B 1 109 ? -2.219 14.547 8.438 1 98.81 109 ILE B C 1
ATOM 2745 O O . ILE B 1 109 ? -2.361 13.336 8.602 1 98.81 109 ILE B O 1
ATOM 2749 N N . CYS B 1 110 ? -3.053 15.438 9.008 1 98.38 110 CYS B N 1
ATOM 2750 C CA . CYS B 1 110 ? -4.27 15.148 9.758 1 98.38 110 CYS B CA 1
ATOM 2751 C C . CYS B 1 110 ? -3.982 14.188 10.906 1 98.38 110 CYS B C 1
ATOM 2753 O O . CYS B 1 110 ? -3.398 14.578 11.922 1 98.38 110 CYS B O 1
ATOM 2755 N N . ARG B 1 111 ? -4.254 12.867 10.727 1 98.38 111 ARG B N 1
ATOM 2756 C CA . ARG B 1 111 ? -3.896 11.93 11.789 1 98.38 111 ARG B CA 1
ATOM 2757 C C . ARG B 1 111 ? -2.391 11.922 12.023 1 98.38 111 ARG B C 1
ATOM 2759 O O . ARG B 1 111 ? -1.937 11.758 13.156 1 98.38 111 ARG B O 1
ATOM 2766 N N . GLY B 1 112 ? -1.577 11.984 10.969 1 98.81 112 GLY B N 1
ATOM 2767 C CA . GLY B 1 112 ? -0.133 12.086 11.094 1 98.81 112 GLY B CA 1
ATOM 2768 C C . GLY B 1 112 ? 0.31 13.234 11.977 1 98.81 112 GLY B C 1
ATOM 2769 O O . GLY B 1 112 ? 1.247 13.094 12.766 1 98.81 112 GLY B O 1
ATOM 2770 N N . HIS B 1 113 ? -0.352 14.367 11.797 1 98.69 113 HIS B N 1
ATOM 2771 C CA . HIS B 1 113 ? -0.149 15.547 12.633 1 98.69 113 HIS B CA 1
ATOM 2772 C C . HIS B 1 113 ? -0.398 15.234 14.102 1 98.69 113 HIS B C 1
ATOM 2774 O O . HIS B 1 113 ? 0.389 15.625 14.969 1 98.69 113 HIS B O 1
ATOM 2780 N N . GLN B 1 114 ? -1.453 14.539 14.352 1 98.75 114 GLN B N 1
ATOM 2781 C CA . GLN B 1 114 ? -1.816 14.133 15.703 1 98.75 114 GLN B CA 1
ATOM 2782 C C . GLN B 1 114 ? -0.822 13.117 16.266 1 98.75 114 GLN B C 1
ATOM 2784 O O . GLN B 1 114 ? -0.409 13.219 17.422 1 98.75 114 GLN B O 1
ATOM 2789 N N . GLU B 1 115 ? -0.407 12.148 15.445 1 98.81 115 GLU B N 1
ATOM 2790 C CA . GLU B 1 115 ? 0.603 11.172 15.836 1 98.81 115 GLU B CA 1
ATOM 2791 C C . GLU B 1 115 ? 1.915 11.852 16.219 1 98.81 115 GLU B C 1
ATOM 2793 O O . GLU B 1 115 ? 2.557 11.469 17.188 1 98.81 115 GLU B O 1
ATOM 2798 N N . MET B 1 116 ? 2.299 12.836 15.43 1 98.88 116 MET B N 1
ATOM 2799 C CA . MET B 1 116 ? 3.527 13.578 15.68 1 98.88 116 MET B CA 1
ATOM 2800 C C . MET B 1 116 ? 3.486 14.242 17.047 1 98.88 116 MET B C 1
ATOM 2802 O O . MET B 1 116 ? 4.434 14.125 17.828 1 98.88 116 MET B O 1
ATOM 2806 N N . ASN B 1 117 ? 2.402 14.914 17.375 1 98.94 117 ASN B N 1
ATOM 2807 C CA . ASN B 1 117 ? 2.268 15.562 18.688 1 98.94 117 ASN B CA 1
ATOM 2808 C C . ASN B 1 117 ? 2.355 14.555 19.828 1 98.94 117 ASN B C 1
ATOM 2810 O O . ASN B 1 117 ? 3.07 14.773 20.797 1 98.94 117 ASN B O 1
ATOM 2814 N N . VAL B 1 118 ? 1.626 13.477 19.672 1 98.88 118 VAL B N 1
ATOM 2815 C CA . VAL B 1 118 ? 1.595 12.461 20.719 1 98.88 118 VAL B CA 1
ATOM 2816 C C . VAL B 1 118 ? 2.986 11.852 20.891 1 98.88 118 VAL B C 1
ATOM 2818 O O . VAL B 1 118 ? 3.436 11.617 22.016 1 98.88 118 VAL B O 1
ATOM 2821 N N . PHE B 1 119 ? 3.68 11.555 19.859 1 98.81 119 PHE B N 1
ATOM 2822 C CA . PHE B 1 119 ? 5.02 10.984 19.875 1 98.81 119 PHE B CA 1
ATOM 2823 C C . PHE B 1 119 ? 5.961 11.852 20.703 1 98.81 119 PHE B C 1
ATOM 2825 O O . PHE B 1 119 ? 6.797 11.336 21.453 1 98.81 119 PHE B O 1
ATOM 2832 N N . PHE B 1 120 ? 5.84 13.148 20.609 1 98.75 120 PHE B N 1
ATOM 2833 C CA . PHE B 1 120 ? 6.746 14.062 21.281 1 98.75 120 PHE B CA 1
ATOM 2834 C C . PHE B 1 120 ? 6.219 14.414 22.672 1 98.75 120 PHE B C 1
ATOM 2836 O O . PHE B 1 120 ? 6.773 15.273 23.344 1 98.75 120 PHE B O 1
ATOM 2843 N N . GLY B 1 121 ? 5.102 13.789 23.062 1 98.44 121 GLY B N 1
ATOM 2844 C CA . GLY B 1 121 ? 4.684 13.875 24.453 1 98.44 121 GLY B CA 1
ATOM 2845 C C . GLY B 1 121 ? 3.471 14.766 24.656 1 98.44 121 GLY B C 1
ATOM 2846 O O . GLY B 1 121 ? 3.104 15.07 25.781 1 98.44 121 GLY B O 1
ATOM 2847 N N . GLY B 1 122 ? 2.85 15.258 23.578 1 98.69 122 GLY B N 1
ATOM 2848 C CA . GLY B 1 122 ? 1.612 16.016 23.672 1 98.69 122 GLY B CA 1
ATOM 2849 C C . GLY B 1 122 ? 0.389 15.141 23.859 1 98.69 122 GLY B C 1
ATOM 2850 O O . GLY B 1 122 ? 0.501 13.914 23.922 1 98.69 122 GLY B O 1
ATOM 2851 N N . THR B 1 123 ? -0.749 15.82 23.969 1 98.44 123 THR B N 1
ATOM 2852 C CA . THR B 1 123 ? -1.99 15.078 24.156 1 98.44 123 THR B CA 1
ATOM 2853 C C . THR B 1 123 ? -3.037 15.508 23.141 1 98.44 123 THR B C 1
ATOM 2855 O O . THR B 1 123 ? -2.852 16.5 22.422 1 98.44 123 THR B O 1
ATOM 2858 N N . LEU B 1 124 ? -4.09 14.672 23.047 1 97.88 124 LEU B N 1
ATOM 2859 C CA . LEU B 1 124 ? -5.188 14.945 22.125 1 97.88 124 LEU B CA 1
ATOM 2860 C C . LEU B 1 124 ? -6.512 15.031 22.875 1 97.88 124 LEU B C 1
ATOM 2862 O O . LEU B 1 124 ? -6.652 14.484 23.969 1 97.88 124 LEU B O 1
ATOM 2866 N N . THR B 1 125 ? -7.434 15.766 22.281 1 95.75 125 THR B N 1
ATOM 2867 C CA . THR B 1 125 ? -8.844 15.656 22.641 1 95.75 125 THR B CA 1
ATOM 2868 C C . THR B 1 125 ? -9.594 14.805 21.609 1 95.75 125 THR B C 1
ATOM 2870 O O . THR B 1 125 ? -9.406 14.961 20.406 1 95.75 125 THR B O 1
ATOM 2873 N N . PRO B 1 126 ? -10.367 13.875 22.094 1 93.75 126 PRO B N 1
ATOM 2874 C CA . PRO B 1 126 ? -11.031 12.969 21.156 1 93.75 126 PRO B CA 1
ATOM 2875 C C . PRO B 1 126 ? -12.109 13.656 20.328 1 93.75 126 PRO B C 1
ATOM 2877 O O . PRO B 1 12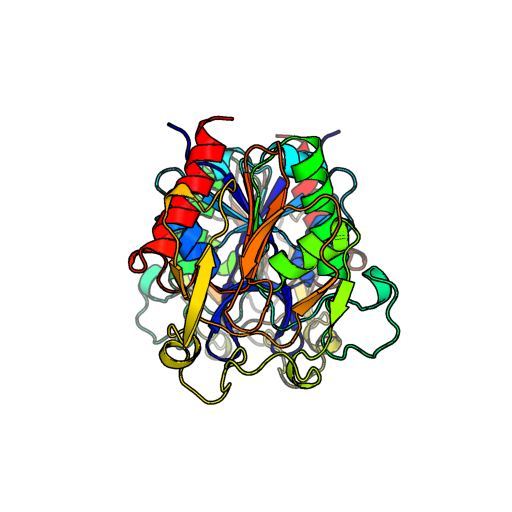6 ? -12.445 13.188 19.234 1 93.75 126 PRO B O 1
ATOM 2880 N N . ASP B 1 127 ? -12.68 14.664 20.891 1 93.31 127 ASP B N 1
ATOM 2881 C CA . ASP B 1 127 ? -13.734 15.414 20.219 1 93.31 127 ASP B CA 1
ATOM 2882 C C . ASP B 1 127 ? -13.656 16.906 20.562 1 93.31 127 ASP B C 1
ATOM 2884 O O . ASP B 1 127 ? -14.148 17.328 21.594 1 93.31 127 ASP B O 1
ATOM 2888 N N . TRP B 1 128 ? -13.133 17.641 19.5 1 90.38 128 TRP B N 1
ATOM 2889 C CA . TRP B 1 128 ? -12.953 19.078 19.75 1 90.38 128 TRP B CA 1
ATOM 2890 C C . TRP B 1 128 ? -14.297 19.766 19.953 1 90.38 128 TRP B C 1
ATOM 2892 O O . TRP B 1 128 ? -14.359 20.844 20.547 1 90.38 128 TRP B O 1
ATOM 2902 N N . ARG B 1 129 ? -15.461 19.25 19.516 1 90.5 129 ARG B N 1
ATOM 2903 C CA . ARG B 1 129 ? -16.781 19.844 19.609 1 90.5 129 ARG B CA 1
ATOM 2904 C C . ARG B 1 129 ? -17.234 19.969 21.062 1 90.5 129 ARG B C 1
ATOM 2906 O O . ARG B 1 129 ? -18.156 20.734 21.359 1 90.5 129 ARG B O 1
ATOM 2913 N N . LYS B 1 130 ? -16.516 19.234 21.875 1 90.25 130 LYS B N 1
ATOM 2914 C CA . LYS B 1 130 ? -16.875 19.234 23.281 1 90.25 130 LYS B CA 1
ATOM 2915 C C . LYS B 1 130 ? -16.203 20.391 24.031 1 90.25 130 LYS B C 1
ATOM 2917 O O . LYS B 1 130 ? -16.5 20.656 25.188 1 90.25 130 LYS B O 1
ATOM 2922 N N . LYS B 1 131 ? -15.352 21.078 23.344 1 90.81 131 LYS B N 1
ATOM 2923 C CA . LYS B 1 131 ? -14.672 22.234 23.922 1 90.81 131 LYS B CA 1
ATOM 2924 C C . LYS B 1 131 ? -15.32 23.531 23.453 1 90.81 131 LYS B C 1
ATOM 2926 O O . LYS B 1 131 ? -15.438 23.781 22.25 1 90.81 131 LYS B O 1
ATOM 2931 N N . GLU B 1 132 ? -15.602 24.391 24.312 1 89.44 132 GLU B N 1
ATOM 2932 C CA . GLU B 1 132 ? -16.344 25.625 24.031 1 89.44 132 GLU B CA 1
ATOM 2933 C C . GLU B 1 132 ? -15.5 26.594 23.203 1 89.44 132 GLU B C 1
ATOM 2935 O O . GLU B 1 132 ? -16.031 27.422 22.469 1 89.44 132 GLU B O 1
ATOM 2940 N N . GLN B 1 133 ? -14.32 26.453 23.297 1 90.06 133 GLN B N 1
ATOM 2941 C CA . GLN B 1 133 ? -13.422 27.422 22.672 1 90.06 133 GLN B CA 1
ATOM 2942 C C . GLN B 1 133 ? -13.422 27.266 21.156 1 90.06 133 GLN B C 1
ATOM 2944 O O . GLN B 1 133 ? -13.141 28.219 20.422 1 90.06 133 GLN B O 1
ATOM 2949 N N . TYR B 1 134 ? -13.758 26.125 20.688 1 90.38 134 TYR B N 1
ATOM 2950 C CA . TYR B 1 134 ? -13.703 25.875 19.25 1 90.38 134 TYR B CA 1
ATOM 2951 C C . TYR B 1 134 ? -15.062 26.141 18.594 1 90.38 134 TYR B C 1
ATOM 2953 O O . TYR B 1 134 ? -16.047 25.484 18.938 1 90.38 134 TYR B O 1
ATOM 2961 N N . TYR B 1 135 ? -15.086 27.062 17.625 1 86.5 135 TYR B N 1
ATOM 2962 C CA . TYR B 1 135 ? -16.375 27.453 17.031 1 86.5 135 TYR B CA 1
ATOM 2963 C C . TYR B 1 135 ? -16.328 27.359 15.516 1 86.5 135 TYR B C 1
ATOM 2965 O O . TYR B 1 135 ? -17.359 27.453 14.852 1 86.5 135 TYR B O 1
ATOM 2973 N N . LEU B 1 136 ? -15.227 27.156 14.953 1 88.38 136 LEU B N 1
ATOM 2974 C CA . LEU B 1 136 ? -15.086 27.047 13.508 1 88.38 136 LEU B CA 1
ATOM 2975 C C . LEU B 1 136 ? -15.469 25.656 13.039 1 88.38 136 LEU B C 1
ATOM 2977 O O . LEU B 1 136 ? -15.406 24.688 13.805 1 88.38 136 LEU B O 1
ATOM 2981 N N . PRO B 1 137 ? -15.852 25.453 11.781 1 86.81 137 PRO B N 1
ATOM 2982 C CA . PRO B 1 137 ? -16.188 24.141 11.227 1 86.81 137 PRO B CA 1
ATOM 2983 C C . PRO B 1 137 ? -14.961 23.312 10.891 1 86.81 137 PRO B C 1
ATOM 2985 O O . PRO B 1 137 ? -14.43 23.391 9.781 1 86.81 137 PRO B O 1
ATOM 2988 N N . HIS B 1 138 ? -14.633 22.406 11.766 1 90.25 138 HIS B N 1
ATOM 2989 C CA . HIS B 1 138 ? -13.43 21.594 11.578 1 90.25 138 HIS B CA 1
ATOM 2990 C C . HIS B 1 138 ? -13.781 20.188 11.117 1 90.25 138 HIS B C 1
ATOM 2992 O O . HIS B 1 138 ? -12.891 19.344 10.945 1 90.25 138 HIS B O 1
ATOM 2998 N N . LEU B 1 139 ? -15.078 19.891 11 1 87.44 139 LEU B N 1
ATOM 2999 C CA . LEU B 1 139 ? -15.539 18.547 10.641 1 87.44 139 LEU B CA 1
ATOM 3000 C C . LEU B 1 139 ? -16.391 18.594 9.375 1 87.44 139 LEU B C 1
ATOM 3002 O O . LEU B 1 139 ? -17.234 19.484 9.227 1 87.44 139 LEU B O 1
ATOM 3006 N N . GLU B 1 140 ? -16.141 17.641 8.547 1 84.31 140 GLU B N 1
ATOM 3007 C CA . GLU B 1 140 ? -16.906 17.578 7.301 1 84.31 140 GLU B CA 1
ATOM 3008 C C . GLU B 1 140 ? -18.25 16.875 7.508 1 84.31 140 GLU B C 1
ATOM 3010 O O . GLU B 1 140 ? -18.438 16.188 8.508 1 84.31 140 GLU B O 1
ATOM 3015 N N . ASN B 1 141 ? -19.109 17.266 6.535 1 84.88 141 ASN B N 1
ATOM 3016 C CA . ASN B 1 141 ? -20.297 16.422 6.383 1 84.88 141 ASN B CA 1
ATOM 3017 C C . ASN B 1 141 ? -20.031 15.219 5.484 1 84.88 141 ASN B C 1
ATOM 3019 O O . ASN B 1 141 ? -19.859 15.375 4.273 1 84.88 141 ASN B O 1
ATOM 3023 N N . GLU B 1 142 ? -20.047 14.07 6.066 1 83.25 142 GLU B N 1
ATOM 3024 C CA . GLU B 1 142 ? -19.625 12.852 5.391 1 83.25 142 GLU B CA 1
ATOM 3025 C C . GLU B 1 142 ? -20.531 12.523 4.211 1 83.25 142 GLU B C 1
ATOM 3027 O O . GLU B 1 142 ? -20.156 11.758 3.322 1 83.25 142 GLU B O 1
ATOM 3032 N N . THR B 1 143 ? -21.688 13.078 4.199 1 84.69 143 THR B N 1
ATOM 3033 C CA . THR B 1 143 ? -22.641 12.781 3.141 1 84.69 143 THR B CA 1
ATOM 3034 C C . THR B 1 143 ? -22.375 13.641 1.907 1 84.69 143 THR B C 1
ATOM 3036 O O . THR B 1 143 ? -22.891 13.352 0.823 1 84.69 143 THR B O 1
ATOM 3039 N N . ASP B 1 144 ? -21.594 14.664 2.066 1 89.06 144 ASP B N 1
ATOM 3040 C CA . ASP B 1 144 ? -21.266 15.523 0.938 1 89.06 144 ASP B CA 1
ATOM 3041 C C . ASP B 1 144 ? -20.281 14.836 -0.01 1 89.06 144 ASP B C 1
ATOM 3043 O O . ASP B 1 144 ? -19.531 13.953 0.404 1 89.06 144 ASP B O 1
ATOM 3047 N N . PRO B 1 145 ? -20.328 15.258 -1.315 1 89.62 145 PRO B N 1
ATOM 3048 C CA . PRO B 1 145 ? -19.266 14.797 -2.219 1 89.62 145 PRO B CA 1
ATOM 3049 C C . PRO B 1 145 ? -17.875 15.188 -1.743 1 89.62 145 PRO B C 1
ATOM 3051 O O . PRO B 1 145 ? -17.719 16.219 -1.071 1 89.62 145 PRO B O 1
ATOM 3054 N N . LEU B 1 146 ? -16.922 14.367 -2.127 1 88.62 146 LEU B N 1
ATOM 3055 C CA . LEU B 1 146 ? -15.547 14.555 -1.663 1 88.62 146 LEU B CA 1
ATOM 3056 C C . LEU B 1 146 ? -15.055 15.961 -1.981 1 88.62 146 LEU B C 1
ATOM 3058 O O . LEU B 1 146 ? -14.398 16.594 -1.152 1 88.62 146 LEU B O 1
ATOM 3062 N N . ALA B 1 147 ? -15.383 16.453 -3.145 1 86.44 147 ALA B N 1
ATOM 3063 C CA . ALA B 1 147 ? -14.93 17.781 -3.555 1 86.44 147 ALA B CA 1
ATOM 3064 C C . ALA B 1 147 ? -15.445 18.859 -2.598 1 86.44 147 ALA B C 1
ATOM 3066 O O . ALA B 1 147 ? -14.758 19.844 -2.35 1 86.44 147 ALA B O 1
ATOM 3067 N N . VAL B 1 148 ? -16.594 18.625 -2.055 1 87.62 148 VAL B N 1
ATOM 3068 C CA . VAL B 1 148 ? -17.188 19.562 -1.11 1 87.62 148 VAL B CA 1
ATOM 3069 C C . VAL B 1 148 ? -16.578 19.375 0.272 1 87.62 148 VAL B C 1
ATOM 3071 O O . VAL B 1 148 ? -16.297 20.344 0.972 1 87.62 148 VAL B O 1
ATOM 3074 N N . GLN B 1 149 ? -16.281 18.156 0.602 1 89.81 149 GLN B N 1
ATOM 3075 C CA . GLN B 1 149 ? -15.695 17.844 1.904 1 89.81 149 GLN B CA 1
ATOM 3076 C C . GLN B 1 149 ? -14.32 18.484 2.061 1 89.81 149 GLN B C 1
ATOM 3078 O O . GLN B 1 149 ? -13.945 18.891 3.158 1 89.81 149 GLN B O 1
ATOM 3083 N N . TYR B 1 150 ? -13.656 18.609 0.949 1 91.75 150 TYR B N 1
ATOM 3084 C CA . TYR B 1 150 ? -12.266 19.031 1.036 1 91.75 150 TYR B CA 1
ATOM 3085 C C . TYR B 1 150 ? -12.117 20.5 0.607 1 91.75 150 TYR B C 1
ATOM 3087 O O . TYR B 1 150 ? -11 20.969 0.359 1 91.75 150 TYR B O 1
ATOM 3095 N N . GLN B 1 151 ? -13.195 21.172 0.524 1 89 151 GLN B N 1
ATOM 3096 C CA . GLN B 1 151 ? -13.125 22.609 0.243 1 89 151 GLN B CA 1
ATOM 3097 C C . GLN B 1 151 ? -12.531 23.375 1.421 1 89 151 GLN B C 1
ATOM 3099 O O . GLN B 1 151 ? -12.664 22.953 2.572 1 89 151 GLN B O 1
ATOM 3104 N N . GLU B 1 152 ? -11.875 24.5 1.076 1 91.31 152 GLU B N 1
ATOM 3105 C CA . GLU B 1 152 ? -11.391 25.391 2.139 1 91.31 152 GLU B CA 1
ATOM 3106 C C . GLU B 1 152 ? -12.555 25.938 2.967 1 91.31 152 GLU B C 1
ATOM 3108 O O . GLU B 1 152 ? -13.562 26.375 2.416 1 91.31 152 GLU B O 1
ATOM 3113 N N . VAL B 1 153 ? -12.305 25.938 4.332 1 90.94 153 VAL B N 1
ATOM 3114 C CA . VAL B 1 153 ? -13.492 26.266 5.117 1 90.94 153 VAL B CA 1
ATOM 3115 C C . VAL B 1 153 ? -13.148 27.328 6.156 1 90.94 153 VAL B C 1
ATOM 3117 O O . VAL B 1 153 ? -14.031 28.016 6.66 1 90.94 153 VAL B O 1
ATOM 3120 N N . HIS B 1 154 ? -11.906 27.453 6.535 1 91.81 154 HIS B N 1
ATOM 3121 C CA . HIS B 1 154 ? -11.547 28.5 7.484 1 91.81 154 HIS B CA 1
ATOM 3122 C C . HIS B 1 154 ? -10.102 28.938 7.293 1 91.81 154 HIS B C 1
ATOM 3124 O O . HIS B 1 154 ? -9.32 28.266 6.625 1 91.81 154 HIS B O 1
ATOM 3130 N N . ASP B 1 155 ? -9.789 29.984 7.93 1 94.31 155 ASP B N 1
ATOM 3131 C CA . ASP B 1 155 ? -8.438 30.516 7.852 1 94.31 155 ASP B CA 1
ATOM 3132 C C . ASP B 1 155 ? -7.57 29.984 8.984 1 94.31 155 ASP B C 1
ATOM 3134 O O . ASP B 1 155 ? -8.086 29.531 10.008 1 94.31 155 ASP B O 1
ATOM 3138 N N . ILE B 1 156 ? -6.289 30 8.672 1 96.25 156 ILE B N 1
ATOM 3139 C CA . ILE B 1 156 ? -5.293 29.781 9.711 1 96.25 156 ILE B CA 1
ATOM 3140 C C . ILE B 1 156 ? -4.344 30.969 9.781 1 96.25 156 ILE B C 1
ATOM 3142 O O . ILE B 1 156 ? -4.09 31.625 8.766 1 96.25 156 ILE B O 1
ATOM 3146 N N . CYS B 1 157 ? -3.873 31.234 10.984 1 97.62 157 CYS B N 1
ATOM 3147 C CA . CYS B 1 157 ? -2.801 32.219 11.211 1 97.62 157 CYS B CA 1
ATOM 3148 C C . CYS B 1 157 ? -1.448 31.5 11.289 1 97.62 157 CYS B C 1
ATOM 3150 O O . CYS B 1 157 ? -1.254 30.609 12.109 1 97.62 157 CYS B O 1
ATOM 3152 N N . ILE B 1 158 ? -0.532 31.938 10.445 1 98 158 ILE B N 1
ATOM 3153 C CA . ILE B 1 158 ? 0.8 31.344 10.391 1 98 158 ILE B CA 1
ATOM 3154 C C . ILE B 1 158 ? 1.746 32.125 11.305 1 98 158 ILE B C 1
ATOM 3156 O O . ILE B 1 158 ? 1.846 33.344 11.211 1 98 158 ILE B O 1
ATOM 3160 N N . HIS B 1 159 ? 2.336 31.375 12.156 1 96.94 159 HIS B N 1
ATOM 3161 C CA . HIS B 1 159 ? 3.205 32 13.141 1 96.94 159 HIS B CA 1
ATOM 3162 C C . HIS B 1 159 ? 4.598 32.25 12.57 1 96.94 159 HIS B C 1
ATOM 3164 O O . HIS B 1 159 ? 5.074 31.484 11.734 1 96.94 159 HIS B O 1
ATOM 3170 N N . ARG B 1 160 ? 5.27 33.281 13.109 1 95.75 160 ARG B N 1
ATOM 3171 C CA . ARG B 1 160 ? 6.605 33.625 12.641 1 95.75 160 ARG B CA 1
ATOM 3172 C C . ARG B 1 160 ? 7.648 32.656 13.188 1 95.75 160 ARG B C 1
ATOM 3174 O O . ARG B 1 160 ? 7.48 32.094 14.281 1 95.75 160 ARG B O 1
ATOM 3181 N N . GLY B 1 161 ? 8.656 32.438 12.336 1 93.81 161 GLY B N 1
ATOM 3182 C CA . GLY B 1 161 ? 9.812 31.703 12.836 1 93.81 161 GLY B CA 1
ATOM 3183 C C . GLY B 1 161 ? 9.789 30.234 12.453 1 93.81 161 GLY B C 1
ATOM 3184 O O . GLY B 1 161 ? 10.742 29.5 12.719 1 93.81 161 GLY B O 1
ATOM 3185 N N . GLY B 1 162 ? 8.664 29.812 11.82 1 94.75 162 GLY B N 1
ATOM 3186 C CA . GLY B 1 162 ? 8.562 28.391 11.492 1 94.75 162 GLY B CA 1
ATOM 3187 C C . GLY B 1 162 ? 8.75 28.109 10.016 1 94.75 162 GLY B C 1
ATOM 3188 O O . GLY B 1 162 ? 9.211 28.984 9.266 1 94.75 162 GLY B O 1
ATOM 3189 N N . ILE B 1 163 ? 8.539 26.859 9.625 1 95.38 163 ILE B N 1
ATOM 3190 C CA . ILE B 1 163 ? 8.703 26.344 8.266 1 95.38 163 ILE B CA 1
ATOM 3191 C C . ILE B 1 163 ? 7.738 27.062 7.324 1 95.38 163 ILE B C 1
ATOM 3193 O O . ILE B 1 163 ? 8.078 27.328 6.168 1 95.38 163 ILE B O 1
ATOM 3197 N N . LEU B 1 164 ? 6.512 27.453 7.84 1 97.19 164 LEU B N 1
ATOM 3198 C CA . LEU B 1 164 ? 5.461 27.984 6.98 1 97.19 164 LEU B CA 1
ATOM 3199 C C . LEU B 1 164 ? 5.535 29.516 6.902 1 97.19 164 LEU B C 1
ATOM 3201 O O . LEU B 1 164 ? 4.812 30.125 6.121 1 97.19 164 LEU B O 1
ATOM 3205 N N . ALA B 1 165 ? 6.434 30.109 7.605 1 96 165 ALA B N 1
ATOM 3206 C CA . ALA B 1 165 ? 6.441 31.562 7.809 1 96 165 ALA B CA 1
ATOM 3207 C C . ALA B 1 165 ? 6.68 32.281 6.492 1 96 165 ALA B C 1
ATOM 3209 O O . ALA B 1 165 ? 6.152 33.375 6.281 1 96 165 ALA B O 1
ATOM 3210 N N . ASP B 1 166 ? 7.453 31.672 5.641 1 94.88 166 ASP B N 1
ATOM 3211 C CA . ASP B 1 166 ? 7.797 32.344 4.387 1 94.88 166 ASP B CA 1
ATOM 3212 C C . ASP B 1 166 ? 6.605 32.344 3.432 1 94.88 166 ASP B C 1
ATOM 3214 O O . ASP B 1 166 ? 6.617 33.094 2.432 1 94.88 166 ASP B O 1
ATOM 3218 N N . PHE B 1 167 ? 5.668 31.562 3.662 1 96.38 167 PHE B N 1
ATOM 3219 C CA . PHE B 1 167 ? 4.484 31.562 2.809 1 96.38 167 PHE B CA 1
ATOM 3220 C C . PHE B 1 167 ? 3.68 32.844 2.986 1 96.38 167 PHE B C 1
ATOM 3222 O O . PHE B 1 167 ? 3.182 33.406 2.012 1 96.38 167 PHE B O 1
ATOM 3229 N N . GLY B 1 168 ? 3.527 33.219 4.305 1 95.12 168 GLY B N 1
ATOM 3230 C CA . GLY B 1 168 ? 2.725 34.375 4.664 1 95.12 168 GLY B CA 1
ATOM 3231 C C . GLY B 1 168 ? 2.24 34.344 6.102 1 95.12 168 GLY B C 1
ATOM 3232 O O . GLY B 1 168 ? 2.871 33.719 6.961 1 95.12 168 GLY B O 1
ATOM 3233 N N . THR B 1 169 ? 1.104 35.125 6.27 1 95.88 169 THR B N 1
ATOM 3234 C CA . THR B 1 169 ? 0.625 35.25 7.645 1 95.88 169 THR B CA 1
ATOM 3235 C C . THR B 1 169 ? -0.708 34.531 7.82 1 95.88 169 THR B C 1
ATOM 3237 O O . THR B 1 169 ? -1.104 34.219 8.945 1 95.88 169 THR B O 1
ATOM 3240 N N . THR B 1 170 ? -1.411 34.375 6.652 1 95.62 170 THR B N 1
ATOM 3241 C CA . THR B 1 170 ? -2.701 33.688 6.715 1 95.62 170 THR B CA 1
ATOM 3242 C C . THR B 1 170 ? -2.906 32.812 5.484 1 95.62 170 THR B C 1
ATOM 3244 O O . THR B 1 170 ? -2.213 32.969 4.477 1 95.62 170 THR B O 1
ATOM 3247 N N . ALA B 1 171 ? -3.732 31.875 5.617 1 95.5 171 ALA B N 1
ATOM 3248 C CA . ALA B 1 171 ? -4.137 31.016 4.508 1 95.5 171 ALA B CA 1
ATOM 3249 C C . ALA B 1 171 ? -5.477 30.328 4.793 1 95.5 171 ALA B C 1
ATOM 3251 O O . ALA B 1 171 ? -5.855 30.172 5.953 1 95.5 171 ALA B O 1
ATOM 3252 N N . MET B 1 172 ? -6.176 29.969 3.709 1 94.12 172 MET B N 1
ATOM 3253 C CA . MET B 1 172 ? -7.395 29.188 3.832 1 94.12 172 MET B CA 1
ATOM 3254 C C . MET B 1 172 ? -7.09 27.688 3.707 1 94.12 172 MET B C 1
ATOM 3256 O O . MET B 1 172 ? -6.293 27.281 2.859 1 94.12 172 MET B O 1
ATOM 3260 N N . VAL B 1 173 ? -7.727 26.891 4.602 1 95 173 VAL B N 1
ATOM 3261 C CA . VAL B 1 173 ? -7.445 25.453 4.562 1 95 173 VAL B CA 1
ATOM 3262 C C . VAL B 1 173 ? -8.75 24.672 4.684 1 95 173 VAL B C 1
ATOM 3264 O O . VAL B 1 173 ? -9.773 25.219 5.109 1 95 173 VAL B O 1
ATOM 3267 N N . ASN B 1 174 ? -8.727 23.406 4.195 1 93.56 174 ASN B N 1
ATOM 3268 C CA . ASN B 1 174 ? -9.82 22.484 4.461 1 93.56 174 ASN B CA 1
ATOM 3269 C C . ASN B 1 174 ? -9.727 21.906 5.871 1 93.56 174 ASN B C 1
ATOM 3271 O O . ASN B 1 174 ? -8.758 22.156 6.586 1 93.56 174 ASN B O 1
ATOM 3275 N N . SER B 1 175 ? -10.766 21.266 6.277 1 90.75 175 SER B N 1
ATOM 3276 C CA . SER B 1 175 ? -10.781 20.75 7.641 1 90.75 175 SER B CA 1
ATOM 3277 C C . SER B 1 175 ? -11.703 19.531 7.758 1 90.75 175 SER B C 1
ATOM 3279 O O . SER B 1 175 ? -12.906 19.641 7.496 1 90.75 175 SER B O 1
ATOM 3281 N N . LEU B 1 176 ? -11.125 18.406 8.102 1 91.88 176 LEU B N 1
ATOM 3282 C CA . LEU B 1 176 ? -11.852 17.141 8.172 1 91.88 176 LEU B CA 1
ATOM 3283 C C . LEU B 1 176 ? -11.352 16.297 9.336 1 91.88 176 LEU B C 1
ATOM 3285 O O . LEU B 1 176 ? -10.812 15.203 9.125 1 91.88 176 LEU B O 1
ATOM 3289 N N . HIS B 1 177 ? -11.578 16.766 10.555 1 92.38 177 HIS B N 1
ATOM 3290 C CA . HIS B 1 177 ? -11.086 15.977 11.68 1 92.38 177 HIS B CA 1
ATOM 3291 C C . HIS B 1 177 ? -11.961 16.172 12.914 1 92.38 177 HIS B C 1
ATOM 3293 O O . HIS B 1 177 ? -12.531 17.25 13.109 1 92.38 177 HIS B O 1
ATOM 3299 N N . GLN B 1 178 ? -12.016 15.148 13.688 1 91.5 178 GLN B N 1
ATOM 3300 C CA . GLN B 1 178 ? -12.695 15.203 14.984 1 91.5 178 GLN B CA 1
ATOM 3301 C C . GLN B 1 178 ? -11.688 15.289 16.125 1 91.5 178 GLN B C 1
ATOM 3303 O O . GLN B 1 178 ? -11.836 16.125 17.016 1 91.5 178 GLN B O 1
ATOM 3308 N N . GLN B 1 179 ? -10.711 14.43 16.078 1 93.94 179 GLN B N 1
ATOM 3309 C CA . GLN B 1 179 ? -9.625 14.492 17.047 1 93.94 179 GLN B CA 1
ATOM 3310 C C . GLN B 1 179 ? -8.711 15.688 16.781 1 93.94 179 GLN B C 1
ATOM 3312 O O . GLN B 1 179 ? -8.57 16.109 15.633 1 93.94 179 GLN B O 1
ATOM 3317 N N . ALA B 1 180 ? -8.164 16.297 17.922 1 96.56 180 ALA B N 1
ATOM 3318 C CA . ALA B 1 180 ? -7.305 17.469 17.797 1 96.56 180 ALA B CA 1
ATOM 3319 C C . ALA B 1 180 ? -6.273 17.531 18.922 1 96.56 180 ALA B C 1
ATOM 3321 O O . ALA B 1 180 ? -6.434 16.859 19.938 1 96.56 180 ALA B O 1
ATOM 3322 N N . ILE B 1 181 ? -5.262 18.281 18.703 1 98.12 181 ILE B N 1
ATOM 3323 C CA . ILE B 1 181 ? -4.262 18.484 19.75 1 98.12 181 ILE B CA 1
ATOM 3324 C C . ILE B 1 181 ? -4.891 19.219 20.938 1 98.12 181 ILE B C 1
ATOM 3326 O O . ILE B 1 181 ? -5.566 20.234 20.75 1 98.12 181 ILE B O 1
ATOM 3330 N N . ASP B 1 182 ? -4.77 18.641 22.078 1 97.38 182 ASP B N 1
ATOM 3331 C CA . ASP B 1 182 ? -5.191 19.266 23.312 1 97.38 182 ASP B CA 1
ATOM 3332 C C . ASP B 1 182 ? -4.035 20.047 23.953 1 97.38 182 ASP B C 1
ATOM 3334 O O . ASP B 1 182 ? -4.137 21.25 24.188 1 97.38 182 ASP B O 1
ATOM 3338 N N . LYS B 1 183 ? -2.98 19.375 24.203 1 98 183 LYS B N 1
ATOM 3339 C CA . LYS B 1 183 ? -1.736 19.969 24.688 1 98 183 LYS B CA 1
ATOM 3340 C C . LYS B 1 183 ? -0.602 19.75 23.688 1 98 183 LYS B C 1
ATOM 3342 O O . LYS B 1 183 ? -0.32 18.609 23.312 1 98 183 LYS B O 1
ATOM 3347 N N . LEU B 1 184 ? -0.021 20.812 23.281 1 98.62 184 LEU B N 1
ATOM 3348 C CA . LEU B 1 184 ? 1.124 20.75 22.375 1 98.62 184 LEU B CA 1
ATOM 3349 C C . LEU B 1 184 ? 2.352 20.203 23.094 1 98.62 184 LEU B C 1
ATOM 3351 O O . LEU B 1 184 ? 2.633 20.578 24.234 1 98.62 184 LEU B O 1
ATOM 3355 N N . ALA B 1 185 ? 3.023 19.25 22.484 1 98.75 185 ALA B N 1
ATOM 3356 C CA . ALA B 1 185 ? 4.273 18.75 23.047 1 98.75 185 ALA B CA 1
ATOM 3357 C C . ALA B 1 185 ? 5.281 19.891 23.234 1 98.75 185 ALA B C 1
ATOM 3359 O O . ALA B 1 185 ? 5.398 20.766 22.375 1 98.75 185 ALA B O 1
ATOM 3360 N N . PRO B 1 186 ? 6.082 19.875 24.266 1 97.88 186 PRO B N 1
ATOM 3361 C CA . PRO B 1 186 ? 6.996 20.984 24.547 1 97.88 186 PRO B CA 1
ATOM 3362 C C . PRO B 1 186 ? 8.078 21.156 23.484 1 97.88 186 PRO B C 1
ATOM 3364 O O . PRO B 1 186 ? 8.547 22.266 23.25 1 97.88 186 PRO B O 1
ATOM 3367 N N . ALA B 1 187 ? 8.414 20.094 22.859 1 98.12 187 ALA B N 1
ATOM 3368 C CA . ALA B 1 187 ? 9.531 20.125 21.906 1 98.12 187 ALA B CA 1
ATOM 3369 C C . ALA B 1 187 ? 9.086 20.688 20.562 1 98.12 187 ALA B C 1
ATOM 3371 O O . ALA B 1 187 ? 9.922 21.031 19.719 1 98.12 187 ALA B O 1
ATOM 3372 N N . LEU B 1 188 ? 7.805 20.812 20.375 1 98.69 188 LEU B N 1
ATOM 3373 C CA . LEU B 1 188 ? 7.289 21.172 19.062 1 98.69 188 LEU B CA 1
ATOM 3374 C C . LEU B 1 188 ? 6.988 22.672 18.984 1 98.69 188 LEU B C 1
ATOM 3376 O O . LEU B 1 188 ? 6.703 23.297 20 1 98.69 188 LEU B O 1
ATOM 3380 N N . PHE B 1 189 ? 7.129 23.188 17.797 1 98.69 189 PHE B N 1
ATOM 3381 C CA . PHE B 1 189 ? 6.777 24.562 17.5 1 98.69 189 PHE B CA 1
ATOM 3382 C C . PHE B 1 189 ? 5.402 24.641 16.844 1 98.69 189 PHE B C 1
ATOM 3384 O O . PHE B 1 189 ? 5.098 23.891 15.922 1 98.69 189 PHE B O 1
ATOM 3391 N N . LEU B 1 190 ? 4.562 25.562 17.344 1 98.62 190 LEU B N 1
ATOM 3392 C CA . LEU B 1 190 ? 3.26 25.797 16.719 1 98.62 190 LEU B CA 1
ATOM 3393 C C . LEU B 1 190 ? 3.395 26.641 15.461 1 98.62 190 LEU B C 1
ATOM 3395 O O . LEU B 1 190 ? 3.65 27.844 15.539 1 98.62 190 LEU B O 1
ATOM 3399 N N . GLU B 1 191 ? 3.217 26.047 14.305 1 98.56 191 GLU B N 1
ATOM 3400 C CA . GLU B 1 191 ? 3.408 26.672 13 1 98.56 191 GLU B CA 1
ATOM 3401 C C . GLU B 1 191 ? 2.205 27.531 12.625 1 98.56 191 GLU B C 1
ATOM 3403 O O . GLU B 1 191 ? 2.35 28.562 11.945 1 98.56 191 GLU B O 1
ATOM 3408 N N . ALA B 1 192 ? 0.988 27.078 13 1 98.44 192 ALA B N 1
ATOM 3409 C CA . ALA B 1 192 ? -0.23 27.781 12.602 1 98.44 192 ALA B CA 1
ATOM 3410 C C . ALA B 1 192 ? -1.399 27.406 13.508 1 98.44 192 ALA B C 1
ATOM 3412 O O . ALA B 1 192 ? -1.452 26.297 14.031 1 98.44 192 ALA B O 1
ATOM 3413 N N . SER B 1 193 ? -2.305 28.328 13.688 1 97.94 193 SER B N 1
ATOM 3414 C CA . SER B 1 193 ? -3.529 28.125 14.445 1 97.94 193 SER B CA 1
ATOM 3415 C C . SER B 1 193 ? -4.727 28.781 13.766 1 97.94 193 SER B C 1
ATOM 3417 O O . SER B 1 193 ? -4.566 29.75 13.023 1 97.94 193 SER B O 1
ATOM 3419 N N . ALA B 1 194 ? -5.84 28.188 14 1 96.88 194 ALA B N 1
ATOM 3420 C CA . ALA B 1 194 ? -7.066 28.859 13.594 1 96.88 194 ALA B CA 1
ATOM 3421 C C . ALA B 1 194 ? -7.426 29.984 14.57 1 96.88 194 ALA B C 1
ATOM 3423 O O . ALA B 1 194 ? -6.809 30.109 15.633 1 96.88 194 ALA B O 1
ATOM 3424 N N . SER B 1 195 ? -8.438 30.75 14.164 1 93.88 195 SER B N 1
ATOM 3425 C CA . SER B 1 195 ? -8.812 31.906 14.977 1 93.88 195 SER B CA 1
ATOM 3426 C C . SER B 1 195 ? -9.414 31.469 16.312 1 93.88 195 SER B C 1
ATOM 3428 O O . SER B 1 195 ? -9.406 32.219 17.281 1 93.88 195 SER B O 1
ATOM 3430 N N . ASP B 1 196 ? -9.906 30.281 16.344 1 94.69 196 ASP B N 1
ATOM 3431 C CA . ASP B 1 196 ? -10.523 29.812 17.578 1 94.69 196 ASP B CA 1
ATOM 3432 C C . ASP B 1 196 ? -9.5 29.109 18.453 1 94.69 196 ASP B C 1
ATOM 3434 O O . ASP B 1 196 ? -9.859 28.484 19.453 1 94.69 196 ASP B O 1
ATOM 3438 N N . GLY B 1 197 ? -8.227 29.078 17.984 1 95.31 197 GLY B N 1
ATOM 3439 C CA . GLY B 1 197 ? -7.168 28.516 18.812 1 95.31 197 GLY B CA 1
ATOM 3440 C C . GLY B 1 197 ? -6.77 27.109 18.406 1 95.31 197 GLY B C 1
ATOM 3441 O O . GLY B 1 197 ? -5.797 26.562 18.922 1 95.31 197 GLY B O 1
ATOM 3442 N N . MET B 1 198 ? -7.477 26.484 17.5 1 96.75 198 MET B N 1
ATOM 3443 C CA . MET B 1 198 ? -7.156 25.141 17.031 1 96.75 198 MET B CA 1
ATOM 3444 C C . MET B 1 198 ? -5.734 25.078 16.484 1 96.75 198 MET B C 1
ATOM 3446 O O . MET B 1 198 ? -5.352 25.906 15.648 1 96.75 198 MET B O 1
ATOM 3450 N N . MET B 1 199 ? -4.902 24.219 16.984 1 98.25 199 MET B N 1
ATOM 3451 C CA . MET B 1 199 ? -3.521 24.062 16.531 1 98.25 199 MET B CA 1
ATOM 3452 C C . MET B 1 199 ? -3.459 23.281 15.219 1 98.25 199 MET B C 1
ATOM 3454 O O . MET B 1 199 ? -3.572 22.047 15.219 1 98.25 199 MET B O 1
ATOM 3458 N N . GLU B 1 200 ? -3.207 24 14.125 1 98.25 200 GLU B N 1
ATOM 3459 C CA . GLU B 1 200 ? -3.43 23.484 12.773 1 98.25 200 GLU B CA 1
ATOM 3460 C C . GLU B 1 200 ? -2.125 23.016 12.141 1 98.25 200 GLU B C 1
ATOM 3462 O O . GLU B 1 200 ? -2.137 22.281 11.156 1 98.25 200 GLU B O 1
ATOM 3467 N N . ALA B 1 201 ? -1.024 23.438 12.656 1 98.81 201 ALA B N 1
ATOM 3468 C CA . ALA B 1 201 ? 0.262 23 12.117 1 98.81 201 ALA B CA 1
ATOM 3469 C C . ALA B 1 201 ? 1.353 23.062 13.18 1 98.81 201 ALA B C 1
ATOM 3471 O O . ALA B 1 201 ? 1.371 23.984 14 1 98.81 201 ALA B O 1
ATOM 3472 N N . ILE B 1 202 ? 2.227 22.094 13.172 1 98.88 202 ILE B N 1
ATOM 3473 C CA . ILE B 1 202 ? 3.33 22.016 14.125 1 98.88 202 ILE B CA 1
ATOM 3474 C C . ILE B 1 202 ? 4.605 21.578 13.406 1 98.88 202 ILE B C 1
ATOM 3476 O O . ILE B 1 202 ? 4.543 21 12.32 1 98.88 202 ILE B O 1
ATOM 3480 N N . SER B 1 203 ? 5.738 21.875 13.961 1 98.88 203 SER B N 1
ATOM 3481 C CA . SER B 1 203 ? 7.02 21.438 13.422 1 98.88 203 SER B CA 1
ATOM 3482 C C . SER B 1 203 ? 8.023 21.156 14.539 1 98.88 203 SER B C 1
ATOM 3484 O O . SER B 1 203 ? 7.777 21.484 15.695 1 98.88 203 SER B O 1
ATOM 3486 N N . LEU B 1 204 ? 9.023 20.375 14.281 1 98.69 204 LEU B N 1
ATOM 3487 C CA . LEU B 1 204 ? 10.141 20.156 15.188 1 98.69 204 LEU B CA 1
ATOM 3488 C C . LEU B 1 204 ? 11.273 21.125 14.914 1 98.69 204 LEU B C 1
ATOM 3490 O O . LEU B 1 204 ? 11.945 21.047 13.883 1 98.69 204 LEU B O 1
ATOM 3494 N N . PRO B 1 205 ? 11.555 22 15.891 1 96.75 205 PRO B N 1
ATOM 3495 C CA . PRO B 1 205 ? 12.641 22.953 15.68 1 96.75 205 PRO B CA 1
ATOM 3496 C C . PRO B 1 205 ? 13.992 22.266 15.461 1 96.75 205 PRO B C 1
ATOM 3498 O O . PRO B 1 205 ? 14.242 21.203 16.016 1 96.75 205 PRO B O 1
ATOM 3501 N N . GLU B 1 206 ? 14.852 22.844 14.617 1 93.44 206 GLU B N 1
ATOM 3502 C CA . GLU B 1 206 ? 16.219 22.422 14.328 1 93.44 206 GLU B CA 1
ATOM 3503 C C . GLU B 1 206 ? 16.25 21.203 13.422 1 93.44 206 GLU B C 1
ATOM 3505 O O . GLU B 1 206 ? 17.312 20.828 12.914 1 93.44 206 GLU B O 1
ATOM 3510 N N . HIS B 1 207 ? 15.164 20.5 13.336 1 97.75 207 HIS B N 1
ATOM 3511 C CA . HIS B 1 207 ? 15.078 19.453 12.312 1 97.75 207 HIS B CA 1
ATOM 3512 C C . HIS B 1 207 ? 14.984 20.062 10.922 1 97.75 207 HIS B C 1
ATOM 3514 O O . HIS B 1 207 ? 14.367 21.109 10.734 1 97.75 207 HIS B O 1
ATOM 3520 N N . ARG B 1 208 ? 15.57 19.422 9.961 1 97.69 208 ARG B N 1
ATOM 3521 C CA . ARG B 1 208 ? 15.609 20 8.617 1 97.69 208 ARG B CA 1
ATOM 3522 C C . ARG B 1 208 ? 14.203 20.203 8.062 1 97.69 208 ARG B C 1
ATOM 3524 O O . ARG B 1 208 ? 13.961 21.156 7.32 1 97.69 208 ARG B O 1
ATOM 3531 N N . PHE B 1 209 ? 13.352 19.188 8.297 1 98.62 209 PHE B N 1
ATOM 3532 C CA . PHE B 1 209 ? 11.953 19.297 7.906 1 98.62 209 PHE B CA 1
ATOM 3533 C C . PHE B 1 209 ? 11.109 18.219 8.586 1 98.62 209 PHE B C 1
ATOM 3535 O O . PHE B 1 209 ? 11.148 17.047 8.195 1 98.62 209 PHE B O 1
ATOM 3542 N N . MET B 1 210 ? 10.406 18.5 9.531 1 98.81 210 MET B N 1
ATOM 3543 C CA . MET B 1 210 ? 9.344 17.734 10.164 1 98.81 210 MET B CA 1
ATOM 3544 C C . MET B 1 210 ? 8.133 18.609 10.445 1 98.81 210 MET B C 1
ATOM 3546 O O . MET B 1 210 ? 8.156 19.422 11.367 1 98.81 210 MET B O 1
ATOM 3550 N N . LEU B 1 211 ? 7.184 18.469 9.57 1 98.88 211 LEU B N 1
ATOM 3551 C CA . LEU B 1 211 ? 6.008 19.328 9.594 1 98.88 211 LEU B CA 1
ATOM 3552 C C . LEU B 1 211 ? 4.73 18.5 9.711 1 98.88 211 LEU B C 1
ATOM 3554 O O . LEU B 1 211 ? 4.562 17.516 9 1 98.88 211 LEU B O 1
ATOM 3558 N N . GLY B 1 212 ? 3.914 18.797 10.648 1 98.88 212 GLY B N 1
ATOM 3559 C CA . GLY B 1 212 ? 2.568 18.266 10.766 1 98.88 212 GLY B CA 1
ATOM 3560 C C . GLY B 1 212 ? 1.487 19.281 10.477 1 98.88 212 GLY B C 1
ATOM 3561 O O . GLY B 1 212 ? 1.551 20.422 10.969 1 98.88 212 GLY B O 1
ATOM 3562 N N . VAL B 1 213 ? 0.542 18.922 9.641 1 98.75 213 VAL B N 1
ATOM 3563 C CA 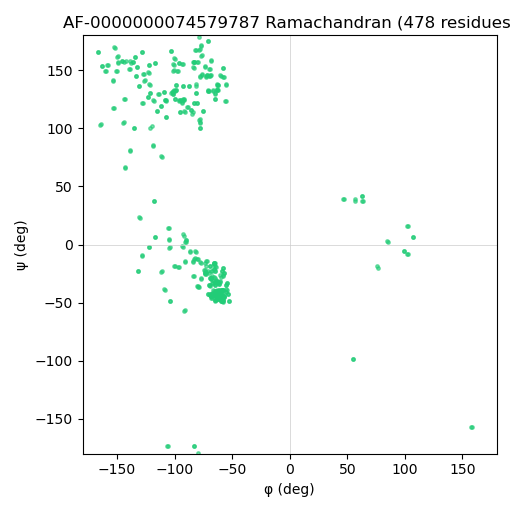. VAL B 1 213 ? -0.588 19.797 9.359 1 98.75 213 VAL B CA 1
ATOM 3564 C C . VAL B 1 213 ? -1.897 19.047 9.602 1 98.75 213 VAL B C 1
ATOM 3566 O O . VAL B 1 213 ? -2.008 17.859 9.281 1 98.75 213 VAL B O 1
ATOM 3569 N N . GLN B 1 214 ? -2.889 19.75 10.164 1 98.44 214 GLN B N 1
ATOM 3570 C CA . GLN B 1 214 ? -4.164 19.125 10.5 1 98.44 214 GLN B CA 1
ATOM 3571 C C . GLN B 1 214 ? -5.09 19.078 9.289 1 98.44 214 GLN B C 1
ATOM 3573 O O . GLN B 1 214 ? -5.969 18.219 9.211 1 98.44 214 GLN B O 1
ATOM 3578 N N . TRP B 1 215 ? -4.891 20.031 8.359 1 97.56 215 TRP B N 1
ATOM 3579 C CA . TRP B 1 215 ? -5.707 20.031 7.148 1 97.56 215 TRP B CA 1
ATOM 3580 C C . TRP B 1 215 ? -5.141 19.062 6.109 1 97.56 215 TRP B C 1
ATOM 3582 O O . TRP B 1 215 ? -4.238 18.281 6.41 1 97.56 215 TRP B O 1
ATOM 3592 N N . HIS B 1 216 ? -5.672 19.031 4.934 1 97.81 216 HIS B N 1
ATOM 3593 C CA . HIS B 1 216 ? -5.324 18.031 3.924 1 97.81 216 HIS B CA 1
ATOM 3594 C C . HIS B 1 216 ? -4.742 18.688 2.68 1 97.81 216 HIS B C 1
ATOM 3596 O O . HIS B 1 216 ? -5.438 18.859 1.678 1 97.81 216 HIS B O 1
ATOM 3602 N N . PRO B 1 217 ? -3.482 18.922 2.736 1 97.81 217 PRO B N 1
ATOM 3603 C CA . PRO B 1 217 ? -2.842 19.578 1.594 1 97.81 217 PRO B CA 1
ATOM 3604 C C . PRO B 1 217 ? -2.717 18.656 0.38 1 97.81 217 PRO B C 1
ATOM 3606 O O . PRO B 1 217 ? -2.418 19.125 -0.723 1 97.81 217 PRO B O 1
ATOM 3609 N N . GLU B 1 218 ? -2.922 17.312 0.569 1 97.12 218 GLU B N 1
ATOM 3610 C CA . GLU B 1 218 ? -2.744 16.375 -0.538 1 97.12 218 GLU B CA 1
ATOM 3611 C C . GLU B 1 218 ? -3.887 16.484 -1.543 1 97.12 218 GLU B C 1
ATOM 3613 O O . GLU B 1 218 ? -3.746 16.078 -2.697 1 97.12 218 GLU B O 1
ATOM 3618 N N . PHE B 1 219 ? -5.027 16.938 -1.04 1 91.94 219 PHE B N 1
ATOM 3619 C CA . PHE B 1 219 ? -6.164 17.109 -1.938 1 91.94 219 PHE B CA 1
ATOM 3620 C C . PHE B 1 219 ? -5.992 18.344 -2.809 1 91.94 219 PHE B C 1
ATOM 3622 O O . PHE B 1 219 ? -5.922 19.469 -2.299 1 91.94 219 PHE B O 1
ATOM 3629 N N . ASN B 1 220 ? -5.859 18.188 -4.141 1 86 220 ASN B N 1
ATOM 3630 C CA . ASN B 1 220 ? -5.629 19.266 -5.098 1 86 220 ASN B CA 1
ATOM 3631 C C . ASN B 1 220 ? -4.301 19.969 -4.836 1 86 220 ASN B C 1
ATOM 3633 O O . ASN B 1 220 ? -4.246 21.203 -4.805 1 86 220 ASN B O 1
ATOM 3637 N N . SER B 1 221 ? -3.299 19.188 -4.535 1 84.75 221 SER B N 1
ATOM 3638 C CA . SER B 1 221 ? -1.995 19.719 -4.137 1 84.75 221 SER B CA 1
ATOM 3639 C C . SER B 1 221 ? -1.388 20.578 -5.234 1 84.75 221 SER B C 1
ATOM 3641 O O . SER B 1 221 ? -0.619 21.5 -4.953 1 84.75 221 SER B O 1
ATOM 3643 N N . GLY B 1 222 ? -1.732 20.344 -6.445 1 84.19 222 GLY B N 1
ATOM 3644 C CA . GLY B 1 222 ? -1.161 21.094 -7.555 1 84.19 222 GLY B CA 1
ATOM 3645 C C . GLY B 1 222 ? -1.846 22.422 -7.785 1 84.19 222 GLY B C 1
ATOM 3646 O O . GLY B 1 222 ? -1.285 23.312 -8.438 1 84.19 222 GLY B O 1
ATOM 3647 N N . VAL B 1 223 ? -2.953 22.609 -7.168 1 86.06 223 VAL B N 1
ATOM 3648 C CA . VAL B 1 223 ? -3.773 23.781 -7.473 1 86.06 223 VAL B CA 1
ATOM 3649 C C . VAL B 1 223 ? -3.709 24.781 -6.316 1 86.06 223 VAL B C 1
ATOM 3651 O O . VAL B 1 223 ? -3.588 25.984 -6.535 1 86.06 223 VAL B O 1
ATOM 3654 N N . ARG B 1 224 ? -3.715 24.328 -5.145 1 90.81 224 ARG B N 1
ATOM 3655 C CA . ARG B 1 224 ? -3.723 25.188 -3.965 1 90.81 224 ARG B CA 1
ATOM 3656 C C . ARG B 1 224 ? -2.318 25.688 -3.641 1 90.81 224 ARG B C 1
ATOM 3658 O O . ARG B 1 224 ? -1.395 24.891 -3.473 1 90.81 224 ARG B O 1
ATOM 3665 N N . LEU B 1 225 ? -2.184 26.938 -3.443 1 93.94 225 LEU B N 1
ATOM 3666 C CA . LEU B 1 225 ? -0.877 27.562 -3.293 1 93.94 225 LEU B CA 1
ATOM 3667 C C . LEU B 1 225 ? -0.172 27.062 -2.037 1 93.94 225 LEU B C 1
ATOM 3669 O O . LEU B 1 225 ? 1.019 26.75 -2.074 1 93.94 225 LEU B O 1
ATOM 3673 N N . LEU B 1 226 ? -0.889 27.062 -0.939 1 95.62 226 LEU B N 1
ATOM 3674 C CA . LEU B 1 226 ? -0.269 26.609 0.301 1 95.62 226 LEU B CA 1
ATOM 3675 C C . LEU B 1 226 ? 0.138 25.141 0.198 1 95.62 226 LEU B C 1
ATOM 3677 O O . LEU B 1 226 ? 1.187 24.75 0.714 1 95.62 226 LEU B O 1
ATOM 3681 N N . SER B 1 227 ? -0.733 24.328 -0.414 1 96.19 227 SER B N 1
ATOM 3682 C CA . SER B 1 227 ? -0.409 22.922 -0.627 1 96.19 227 SER B CA 1
ATOM 3683 C C . SER B 1 227 ? 0.871 22.766 -1.441 1 96.19 227 SER B C 1
ATOM 3685 O O . SER B 1 227 ? 1.769 22.016 -1.059 1 96.19 227 SER B O 1
ATOM 3687 N N . ARG B 1 228 ? 0.931 23.469 -2.521 1 95.5 228 ARG B N 1
ATOM 3688 C CA . ARG B 1 228 ? 2.123 23.438 -3.361 1 95.5 228 ARG B CA 1
ATOM 3689 C C . ARG B 1 228 ? 3.357 23.875 -2.576 1 95.5 228 ARG B C 1
ATOM 3691 O O . ARG B 1 228 ? 4.418 23.25 -2.68 1 95.5 228 ARG B O 1
ATOM 3698 N N . TYR B 1 229 ? 3.193 24.922 -1.842 1 96.81 229 TYR B N 1
ATOM 3699 C CA . TYR B 1 229 ? 4.289 25.438 -1.028 1 96.81 229 TYR B CA 1
ATOM 3700 C C . TYR B 1 229 ? 4.801 24.375 -0.065 1 96.81 229 TYR B C 1
ATOM 3702 O O . TYR B 1 229 ? 6.012 24.188 0.064 1 96.81 229 TYR B O 1
ATOM 3710 N N . ILE B 1 230 ? 3.963 23.656 0.594 1 98.12 230 ILE B N 1
ATOM 3711 C CA . ILE B 1 230 ? 4.312 22.656 1.591 1 98.12 230 ILE B CA 1
ATOM 3712 C C . ILE B 1 230 ? 5.086 21.516 0.927 1 98.12 230 ILE B C 1
ATOM 3714 O O . ILE B 1 230 ? 6.156 21.125 1.402 1 98.12 230 ILE B O 1
ATOM 3718 N N . PHE B 1 231 ? 4.602 21.016 -0.189 1 98.06 231 PHE B N 1
ATOM 3719 C CA . PHE B 1 231 ? 5.27 19.906 -0.865 1 98.06 231 PHE B CA 1
ATOM 3720 C C . PHE B 1 231 ? 6.598 20.359 -1.457 1 98.06 231 PHE B C 1
ATOM 3722 O O . PHE B 1 231 ? 7.57 19.594 -1.463 1 98.06 231 PHE B O 1
ATOM 3729 N N . GLU B 1 232 ? 6.633 21.578 -1.934 1 96.62 232 GLU B N 1
ATOM 3730 C CA . GLU B 1 232 ? 7.898 22.125 -2.432 1 96.62 232 GLU B CA 1
ATOM 3731 C C . GLU B 1 232 ? 8.938 22.203 -1.319 1 96.62 232 GLU B C 1
ATOM 3733 O O . GLU B 1 232 ? 10.109 21.859 -1.53 1 96.62 232 GLU B O 1
ATOM 3738 N N . ARG B 1 233 ? 8.531 22.641 -0.155 1 97.25 233 ARG B N 1
ATOM 3739 C CA . ARG B 1 233 ? 9.445 22.734 0.981 1 97.25 233 ARG B CA 1
ATOM 3740 C C . ARG B 1 233 ? 9.891 21.344 1.427 1 97.25 233 ARG B C 1
ATOM 3742 O O . ARG B 1 233 ? 11.055 21.141 1.791 1 97.25 233 ARG B O 1
ATOM 3749 N N . PHE B 1 234 ? 8.992 20.438 1.406 1 98.38 234 PHE B N 1
ATOM 3750 C CA . PHE B 1 234 ? 9.281 19.047 1.741 1 98.38 234 PHE B CA 1
ATOM 3751 C C . PHE B 1 234 ? 10.352 18.484 0.813 1 98.38 234 PHE B C 1
ATOM 3753 O O . PHE B 1 234 ? 11.367 17.969 1.274 1 98.38 234 PHE B O 1
ATOM 3760 N N . PHE B 1 235 ? 10.195 18.672 -0.427 1 97.88 235 PHE B N 1
ATOM 3761 C CA . PHE B 1 235 ? 11.109 18.109 -1.411 1 97.88 235 PHE B CA 1
ATOM 3762 C C . PHE B 1 235 ? 12.406 18.906 -1.472 1 97.88 235 PHE B C 1
ATOM 3764 O O . PHE B 1 235 ? 13.477 18.344 -1.742 1 97.88 235 PHE B O 1
ATOM 3771 N N . ALA B 1 236 ? 12.32 20.219 -1.165 1 97.5 236 ALA B N 1
ATOM 3772 C CA . ALA B 1 236 ? 13.555 21 -1.047 1 97.5 236 ALA B CA 1
ATOM 3773 C C . ALA B 1 236 ? 14.422 20.469 0.093 1 97.5 236 ALA B C 1
ATOM 3775 O O . ALA B 1 236 ? 15.648 20.406 -0.036 1 97.5 236 ALA B O 1
ATOM 3776 N N . ALA B 1 237 ? 13.773 20.109 1.197 1 97.94 237 ALA B N 1
ATOM 3777 C CA . ALA B 1 237 ? 14.5 19.562 2.344 1 97.94 237 ALA B CA 1
ATOM 3778 C C . ALA B 1 237 ? 15.148 18.234 1.997 1 97.94 237 ALA B C 1
ATOM 3780 O O . ALA B 1 237 ? 16.234 17.906 2.496 1 97.94 237 ALA B O 1
ATOM 3781 N N . ILE B 1 238 ? 14.5 17.438 1.169 1 97.94 238 ILE B N 1
ATOM 3782 C CA . ILE B 1 238 ? 15.008 16.141 0.73 1 97.94 238 ILE B CA 1
ATOM 3783 C C . ILE B 1 238 ? 16.234 16.344 -0.156 1 97.94 238 ILE B C 1
ATOM 3785 O O . ILE B 1 238 ? 17.25 15.648 0.008 1 97.94 238 ILE B O 1
ATOM 3789 N N . GLN B 1 239 ? 16.125 17.297 -1.045 1 95.25 239 GLN B N 1
ATOM 3790 C CA . GLN B 1 239 ? 17.203 17.547 -1.99 1 95.25 239 GLN B CA 1
ATOM 3791 C C . GLN B 1 239 ? 18.438 18.109 -1.28 1 95.25 239 GLN B C 1
ATOM 3793 O O . GLN B 1 239 ? 19.562 17.875 -1.704 1 95.25 239 GLN B O 1
ATOM 3798 N N . ASN B 1 240 ? 18.266 18.812 -0.189 1 91.12 240 ASN B N 1
ATOM 3799 C CA . ASN B 1 240 ? 19.344 19.484 0.512 1 91.12 240 ASN B CA 1
ATOM 3800 C C . ASN B 1 240 ? 19.953 18.594 1.6 1 91.12 240 ASN B C 1
ATOM 3802 O O . ASN B 1 240 ? 20.766 19.047 2.395 1 91.12 240 ASN B O 1
ATOM 3806 N N . ARG B 1 241 ? 19.578 17.375 1.668 1 86.62 241 ARG B N 1
ATOM 3807 C CA . ARG B 1 241 ? 20.109 16.469 2.676 1 86.62 241 ARG B CA 1
ATOM 3808 C C . ARG B 1 241 ? 21.531 16.031 2.328 1 86.62 241 ARG B C 1
ATOM 3810 O O . ARG B 1 241 ? 21.812 15.664 1.186 1 86.62 241 ARG B O 1
#

Solvent-accessible surface area (backbone atoms only — not comparable to full-atom values): 25598 Å² total; per-residue (Å²): 133,84,59,45,36,30,40,30,48,30,45,78,46,76,53,97,90,34,52,28,33,30,41,51,44,48,56,53,50,36,40,44,73,74,52,29,42,65,34,33,39,45,45,67,48,72,76,36,93,60,43,62,64,57,59,72,66,43,45,29,38,36,35,48,58,58,93,45,45,83,58,36,70,72,48,75,44,83,66,88,66,93,46,58,44,68,51,39,53,54,39,52,48,51,49,50,49,50,25,64,76,66,59,38,26,32,44,18,25,28,41,21,22,51,50,53,34,31,71,59,65,9,32,69,33,78,49,46,85,78,38,84,63,53,75,73,76,41,56,53,57,83,84,49,56,66,74,63,36,61,36,67,68,47,56,32,41,36,32,82,89,42,91,58,28,83,80,41,54,64,49,74,36,28,30,69,46,53,60,40,68,64,40,79,18,84,72,48,40,75,27,23,25,29,92,51,62,49,69,39,22,34,30,42,72,93,47,77,38,38,40,22,28,43,34,60,48,38,65,61,22,90,72,39,65,68,28,38,50,52,54,50,51,51,50,50,41,42,71,72,104,133,84,61,45,36,29,41,29,46,29,44,77,45,78,55,98,90,35,53,27,32,31,41,50,43,47,56,53,47,37,39,42,74,72,52,29,41,65,34,34,38,44,46,67,48,73,76,34,92,61,43,60,64,56,58,71,66,41,44,29,38,36,34,48,58,57,92,45,46,84,58,36,71,72,48,76,46,82,66,87,68,93,47,58,43,69,51,39,53,54,40,51,49,52,51,51,50,50,24,64,77,64,59,37,26,31,43,19,26,26,41,21,22,49,50,52,34,30,70,60,66,10,32,68,32,78,49,47,83,77,37,85,64,52,75,71,75,40,55,53,59,85,86,49,57,67,75,65,36,60,36,66,66,45,57,32,40,37,31,82,89,42,92,58,28,84,80,41,55,65,48,75,36,27,30,70,47,53,58,40,69,63,40,80,17,85,73,47,40,74,27,22,25,30,91,53,62,50,70,38,23,36,29,41,74,93,47,78,39,37,40,22,29,44,33,60,48,39,65,61,22,90,72,38,66,69,28,38,49,52,54,50,52,51,51,49,41,42,71,71,102

pLDDT: mean 95.48, std 4.42, range [62.66, 98.94]

Nearest PDB structures (foldseek):
  6vtv-assembly1_A  TM=9.745E-01  e=1.198E-33  Escherichia coli K-12
  7d53-assembly1_B  TM=9.565E-01  e=7.723E-31  Pseudomonas aeruginosa PAO1
  7d50-assembly1_A  TM=9.562E-01  e=3.713E-30  Pseudomonas aeruginosa PAO1
  7d4r-assembly1_A  TM=9.473E-01  e=1.103E-28  Pseudomonas aeruginosa PAO1
  7d4r-assembly1_B  TM=9.419E-01  e=9.941E-25  Pseudomonas aeruginosa PAO1

Secondary structure (DSSP, 8-state):
-PPPEEEEEPEEEEETTEEEEEEEHHHHHHHHHTT-EEEEE-GGGGG-TTHHHHHTT-SEEEE---SSB--GGGGT-----SSB-HHHHHHHHHHHHHHHHHT--EEEETHHHHHHHHHTT-EEES-GGGSTT--S--S--TTS-HHHHTS--EEEEEPTTSTTTTT-SEEEE----S-EEEE--TTSEEEEEETT--EEEEE-TTSSSEEEESS-TTTTTTT-HHHHHHHHHHHHHHHT-/-PPPEEEEEPEEEEETTEEEEEEEHHHHHHHHHTT-EEEEE-GGGGG-TTHHHHHTT-SEEEE---SSB--GGGGT-----SSB-HHHHHHHHHHHHHHHHHT--EEEETHHHHHHHHHTT-EEES-GGGSTT--S--S--TTS-HHHHTS--EEEEEPTTSTTTTT-SEEEE----S-EEEE--TT-EEEEEETT--EEEEE-TTSSSEEEESS-TTTTTTT-HHHHHHHHHHHHHHHT-

Radius of gyration: 23.77 Å; Cα contacts (8 Å, |Δi|>4): 1107; chains: 2; bounding box: 45×71×57 Å

Foldseek 3Di:
DDAFEEEEEWFWDDDPNDTDTDDDPLQVVLQVVLRHHYDYDYLCCLVPPVSVVVVVRGLEYEYEDDPFADDQVLQVDDDDGPRHGVSSLSVLLVSLVVCVVVLRAYEYEARRLVSNQSSLRFHKDQFCVVPPLDDFPQAADPVDPPVRQFDFGFKKAFDPPDPLVVVDGMDTGGHHDGMATPGGRPQKDQGIATPSGGRAKIFGPPRLHDIYGNGDLSHPLVPGPSSVSNSNSRVVSSVVD/DDAFEEEEEWFWDDDPNDTDTDDDPLQVVLQVVLRHHYDYDYLCCLVPPVSVVVVVRGLEYEYEDDPFADDQVLQVDDDDGPRHGVSSLSVLLVSLVVCVVVLRAYEYEARRLVSNQSSLRFHKDQFCVVPPLDDFPQAADPPDPPVVQFDFGFKKAFDPPDPLVVVHGMDTGGHHDGMATDGGRPQKAQGIATPSGGRAKIFGPPRLHDIYGNGDLSHPLVPGPSSVSNSNSRVVSSVVD

Sequence (482 aa):
MTQPLIGIICCHKTLANYGIQEAHDSYINAIVEAGGIPILLPQQLNHCAQRDQLFAQLDGILLTGSASNVSPFHYHATHAEPHSDLGRDTLSFHLLAYARDHDLPLLAICRGHQEMNVFFGGTLTPDWRKKEQYYLPHLENETDPLAVQYQEVHDICIHRGGILADFGTTAMVNSLHQQAIDKLAPALFLEASASDGMMEAISLPEHRFMLGVQWHPEFNSGVRLLSRYIFERFFAAIQNRMTQPLIGIICCHKTLANYGIQEAHDSYINAIVEAGGIPILLPQQLNHCAQRDQLFAQLDGILLTGSASNVSPFHYHATHAEPHSDLGRDTLSFHLLAYARDHDLPLLAICRGHQEMNVFFGGTLTPDWRKKEQYYLPHLENETDPLAVQYQEVHDICIHRGGILADFGTTAMVNSLHQQAIDKLAPALFLEASASDGMMEAISLPEHRFMLGVQWHPEFNSGVRLLSRYIFERFFAAIQNR